Protein 9HH1 (pdb70)

InterPro domains:
  IPR000847 LysR, HTH, N-terminal domain [PF00126] (7-66)
  IPR000847 LysR, HTH, N-terminal domain [PR00039] (22-33)
  IPR000847 LysR, HTH, N-terminal domain [PR00039] (33-43)
  IPR000847 LysR, HTH, N-terminal domain [PR00039] (43-54)
  IPR000847 LysR, HTH, N-terminal domain [PS50931] (5-62)
  IPR005119 LysR, substrate-binding [PF03466] (91-294)
  IPR036388 Winged helix-like DNA-binding domain superfamily [G3DSA:1.10.10.10] (5-90)
  IPR036390 Winged helix DNA-binding domain superfamily [SSF46785] (5-88)
  IPR058163 LysR-type transcriptional regulator, proteobacterial-type [PTHR30537] (6-296)

Secondary structure (DSSP, 8-state):
-EEEEEE-HHHIIIIIHHHHHHHHHH-TT-EEEEEE-SS---TTTTS-SEEEESS----TTEEEEEEEEE-EEEEE-HHHHHHH----STGGGGGS-EEE--SS--TTSTTTTHHHHTTS-TTS----SEEES-HHHHHHHHHTTS-EEEEEHHHH-SS-SSEEE--S-PPPPEEEEEEEEGGGTT-HHHHHHHHHHHHHHHT---/-EEEEEE-HHHIIIIIHHHHHHHHHH-TT-EEEEEE-SS---TTTTS-SEEEESS----TTEEEEEEEEE-EEEEE-HHHHHHH----STGGGGGS-EEE--SS--TTSTTTTHHHHTTS-TTS----SEEES-HHHHHHHHHTTS-EEEEEHHHH-SS-SSEEE--S-PPPPEEEEEEEEGGGTT-HHHHHHHHHHHHHHHT---

Solvent-accessible surface area: 18237 Å² total; per-residue (Å²): 68,77,0,65,0,1,1,8,29,8,0,0,21,31,10,0,0,38,33,0,33,48,0,2,94,110,85,65,166,18,9,1,12,1,17,10,48,34,138,63,38,40,2,40,137,165,90,2,11,0,0,0,23,2,111,92,16,160,77,122,81,17,56,60,104,110,17,14,48,0,85,8,62,7,12,0,2,65,48,0,29,128,128,73,35,79,3,126,32,22,133,48,2,77,133,34,69,2,1,2,5,1,115,114,23,30,147,16,18,89,41,8,14,30,1,20,70,10,77,78,64,110,132,91,50,13,150,13,16,0,10,0,36,5,8,33,2,2,51,102,0,0,64,33,4,8,0,0,0,5,0,1,11,4,6,5,27,168,139,33,48,16,61,94,9,94,7,108,45,145,22,78,58,23,37,0,27,0,0,8,11,68,123,31,83,108,30,80,64,1,80,20,0,33,68,18,0,14,57,63,4,184,114,24,123,96,69,78,0,64,0,1,1,8,27,7,0,0,20,30,9,0,0,38,34,0,32,48,0,3,94,111,85,66,166,19,9,1,13,1,18,10,47,34,139,66,39,43,2,41,139,163,93,2,12,0,0,0,22,2,110,93,16,158,78,122,81,17,57,58,104,110,16,13,48,0,81,8,62,8,13,0,2,66,51,1,29,127,128,71,36,78,3,127,34,22,135,48,1,79,132,33,66,2,1,2,5,1,119,117,23,30,146,15,18,89,44,8,14,31,1,20,71,10,78,77,64,112,133,91,50,12,151,13,15,0,10,0,36,6,7,36,2,2,50,102,0,0,63,33,4,8,0,0,0,4,0,0,11,4,6,4,25,171,136,32,48,17,60,95,9,96,8,109,46,145,22,79,54,22,37,0,28,0,0,8,12,66,128,31,84,108,31,81,65,0,80,21,0,34,67,18,0,14,57,64,3,184,115,25,122,95

Organism: Agrobacterium fabrum (strain C58 / ATCC 33970) (NCBI:txid176299)

B-factor: mean 85.42, std 11.24, range [35.12, 97.68]

Sequence (412 aa):
GKLRVTTTVGLGQGWLTDKVQEFLQLYPEMSIQLILDNEELDVNMRHADCAIRLRQPQQSDLIQRKLFTVHMHVYAAPSYINRHGEPQSVEDLDNHRIISFGEPAPNYLLDVNWLENAGRSSDNTRIPHLQINSQTSIKRACLLGIGIACLPDYIVGRDPGLIQLSLAADIPSFDTYFCYPDEMKNAAKLKAFRDFIVAKARNWNFGKLRVTTTVGLGQGWLTDKVQEFLQLYPEMSIQLILDNEELDVNMRHADCAIRLRQPQQSDLIQRKLFTVHMHVYAAPSYINRHGEPQSVEDLDNHRIISFGEPAPNYLLDVNWLENAGRSSDNTRIPHLQINSQTSIKRACLLGIGIACLPDYIVGRDPGLIQLSLAADIPSFDTYFCYPDEMKNAAKLKAFRDFIVAKARNWNF

Nearest PDB structures (foldseek):
  3hhf-assembly1_A  TM=8.304E-01  e=2.986E-18  Neisseria meningitidis serogroup B
  3hhg-assembly1_D  TM=8.210E-01  e=2.538E-17  Neisseria meningitidis serogroup B
  3szp-assembly1_A-2  TM=7.785E-01  e=3.032E-15  Vibrio cholerae
  9bce-assembly1_A  TM=7.004E-01  e=5.543E-16  Shewanella oneidensis
  3t1b-assembly1_A  TM=7.724E-01  e=1.211E-14  Vibrio cholerae

Foldseek 3Di:
DEFEEEEAQLLVVLAVVVLVVVLCVVVVVYDYHYDHDQPPDDQVVVPGQKYKYQADDPDPQKDKDWQAKKFKFKWAAPVQCVPQNADQALVSLLSWAEEAADPPHRPSPPCSVVSQPPPHDPVRTRDHPYHHNYQLVSLVCRNVNVTMGIHICSNCDDPNSIDTHPRVDGDDMTIMMMIGGPVCVPPPVVVSVVVSSNVVSVVPDD/DEFEEEEAQLLVVLPVVVLVVVLCVVVVVYDYHYDHDQPPDDQVVVPGQKYKYQADDPDPQKDKDWQAKKFKFKWAAPVQCVPQNADQALVSLLSWAEEAADPPHRPSPPCSVVSQPPPHDPVRTRDHPYHHNYQLVSLVCRNVNVTMGIHICSNCDDPNSIDTHPRVDGDDMTIMMMIGGPVCVPPPVVVSVVVSSNVVSVVPDD

Radius of gyration: 21.65 Å; Cα contacts (8 Å, |Δi|>4): 845; chains: 2; bounding box: 51×56×38 Å

Structure (mmCIF, N/CA/C/O backbone):
data_9HH1
#
_entry.id   9HH1
#
loop_
_atom_site.group_PDB
_atom_site.id
_atom_site.type_symbol
_atom_site.label_atom_id
_atom_site.label_alt_id
_atom_site.label_comp_id
_atom_site.label_asym_id
_atom_site.label_entity_id
_atom_site.label_seq_id
_atom_site.pdbx_PDB_ins_code
_atom_site.Cartn_x
_atom_site.Cartn_y
_atom_site.Cartn_z
_atom_site.occupancy
_atom_site.B_iso_or_equiv
_atom_site.auth_seq_id
_atom_site.auth_comp_id
_atom_site.auth_asym_id
_atom_site.auth_atom_id
_atom_site.pdbx_PDB_model_num
ATOM 1 N N . GLY A 1 95 ? 82.977 55.377 85.379 1.00 89.80 95 GLY A N 1
ATOM 2 C CA . GLY A 1 95 ? 82.481 56.158 86.496 1.00 90.34 95 GLY A CA 1
ATOM 3 C C . GLY A 1 95 ? 82.855 57.640 86.433 1.00 92.31 95 GLY A C 1
ATOM 4 O O . GLY A 1 95 ? 83.460 58.130 85.480 1.00 90.71 95 GLY A O 1
ATOM 5 N N . LYS A 1 96 ? 82.469 58.365 87.486 1.00 92.67 96 LYS A N 1
ATOM 6 C CA . LYS A 1 96 ? 82.602 59.826 87.572 1.00 93.65 96 LYS A CA 1
ATOM 7 C C . LYS A 1 96 ? 83.973 60.233 88.116 1.00 93.85 96 LYS A C 1
ATOM 8 O O . LYS A 1 96 ? 84.389 59.748 89.169 1.00 92.12 96 LYS A O 1
ATOM 14 N N . LEU A 1 97 ? 84.613 61.181 87.426 1.00 94.06 97 LEU A N 1
ATOM 15 C CA . LEU A 1 97 ? 85.780 61.902 87.915 1.00 95.18 97 LEU A CA 1
ATOM 16 C C . LEU A 1 97 ? 85.409 63.374 88.114 1.00 95.84 97 LEU A C 1
ATOM 17 O O . LEU A 1 97 ? 84.903 64.017 87.195 1.00 95.33 97 LEU A O 1
ATOM 22 N N . ARG A 1 98 ? 85.666 63.910 89.294 1.00 95.46 98 ARG A N 1
ATOM 23 C CA . ARG A 1 98 ? 85.453 65.327 89.608 1.00 95.16 98 ARG A CA 1
ATOM 24 C C . ARG A 1 98 ? 86.759 66.094 89.413 1.00 95.29 98 ARG A C 1
ATOM 25 O O . ARG A 1 98 ? 87.777 65.744 90.011 1.00 94.36 98 ARG A O 1
ATOM 33 N N . VAL A 1 99 ? 86.727 67.129 88.603 1.00 95.83 99 VAL A N 1
ATOM 34 C CA . VAL A 1 99 ? 87.885 67.966 88.285 1.00 96.36 99 VAL A CA 1
ATOM 35 C C . VAL A 1 99 ? 87.556 69.407 88.642 1.00 96.34 99 VAL A C 1
ATOM 36 O O . VAL A 1 99 ? 86.569 69.947 88.150 1.00 95.66 99 VAL A O 1
ATOM 40 N N . THR A 1 100 ? 88.373 70.049 89.466 1.00 95.65 100 THR A N 1
ATOM 41 C CA . THR A 1 100 ? 88.203 71.468 89.788 1.00 95.41 100 THR A CA 1
ATOM 42 C C . THR A 1 100 ? 89.289 72.321 89.137 1.00 95.56 100 THR A C 1
ATOM 43 O O . THR A 1 100 ? 90.433 71.891 88.978 1.00 95.08 100 THR A O 1
ATOM 47 N N . THR A 1 101 ? 88.933 73.535 88.731 1.00 95.55 101 THR A N 1
ATOM 48 C CA . THR A 1 101 ? 89.879 74.554 88.263 1.00 95.79 101 THR A CA 1
ATOM 49 C C . THR A 1 101 ? 89.229 75.937 88.358 1.00 95.33 101 THR A C 1
ATOM 50 O O . THR A 1 101 ? 88.061 76.054 88.731 1.00 94.08 101 THR A O 1
ATOM 54 N N . THR A 1 102 ? 89.969 76.975 88.000 1.00 94.83 102 THR A N 1
ATOM 55 C CA . THR A 1 102 ? 89.417 78.328 87.905 1.00 94.68 102 THR A CA 1
ATOM 56 C C . THR A 1 102 ? 88.351 78.423 86.814 1.00 94.94 102 THR A C 1
ATOM 57 O O . THR A 1 102 ? 88.373 77.682 85.829 1.00 94.22 102 THR A O 1
ATOM 61 N N . VAL A 1 103 ? 87.446 79.387 86.945 1.00 94.51 103 VAL A N 1
ATOM 62 C CA . VAL A 1 103 ? 86.387 79.645 85.954 1.00 94.79 103 VAL A CA 1
ATOM 63 C C . VAL A 1 103 ? 86.981 79.948 84.570 1.00 94.99 103 VAL A C 1
ATOM 64 O O . VAL A 1 103 ? 86.554 79.368 83.582 1.00 93.81 103 VAL A O 1
ATOM 68 N N . GLY A 1 104 ? 88.012 80.783 84.500 1.00 93.94 104 GLY A N 1
ATOM 69 C CA . GLY A 1 104 ? 88.656 81.160 83.243 1.00 93.77 104 GLY A CA 1
ATOM 70 C C . GLY A 1 104 ? 89.276 79.981 82.499 1.00 94.49 104 GLY A C 1
ATOM 71 O O . GLY A 1 104 ? 88.988 79.764 81.319 1.00 93.57 104 GLY A O 1
ATOM 72 N N . LEU A 1 105 ? 90.086 79.167 83.190 1.00 94.76 105 LEU A N 1
ATOM 73 C CA . LEU A 1 105 ? 90.717 77.992 82.580 1.00 94.97 105 LEU A CA 1
ATOM 74 C C . LEU A 1 105 ? 89.676 76.930 82.200 1.00 94.97 105 LEU A C 1
ATOM 75 O O . LEU A 1 105 ? 89.787 76.302 81.146 1.00 93.78 105 LEU A O 1
ATOM 80 N N . GLY A 1 106 ? 88.655 76.751 83.030 1.00 95.61 106 GLY A N 1
ATOM 81 C CA . GLY A 1 106 ? 87.578 75.816 82.769 1.00 95.82 106 GLY A CA 1
ATOM 82 C C . GLY A 1 106 ? 86.775 76.167 81.520 1.00 96.29 106 GLY A C 1
ATOM 83 O O . GLY A 1 106 ? 86.557 75.316 80.656 1.00 95.43 106 GLY A O 1
ATOM 84 N N . GLN A 1 107 ? 86.391 77.424 81.395 1.00 95.20 107 GLN A N 1
ATOM 85 C CA . GLN A 1 107 ? 85.622 77.923 80.255 1.00 94.82 107 GLN A CA 1
ATOM 86 C C . GLN A 1 107 ? 86.468 78.074 78.980 1.00 94.35 107 GLN A C 1
ATOM 87 O O . GLN A 1 107 ? 85.990 77.752 77.894 1.00 92.77 107 GLN A O 1
ATOM 93 N N . GLY A 1 108 ? 87.699 78.553 79.108 1.00 93.76 108 GLY A N 1
ATOM 94 C CA . GLY A 1 108 ? 88.551 78.890 77.967 1.00 92.83 108 GLY A CA 1
ATOM 95 C C . GLY A 1 108 ? 89.284 77.712 77.332 1.00 93.07 108 GLY A C 1
ATOM 96 O O . GLY A 1 108 ? 89.532 77.728 76.126 1.00 90.42 108 GLY A O 1
ATOM 97 N N . TRP A 1 109 ? 89.630 76.702 78.119 1.00 94.73 109 TRP A N 1
ATOM 98 C CA . TRP A 1 109 ? 90.477 75.595 77.661 1.00 94.58 109 TRP A CA 1
ATOM 99 C C . TRP A 1 109 ? 89.948 74.205 78.013 1.00 94.70 109 TRP A C 1
ATOM 100 O O . TRP A 1 109 ? 89.866 73.333 77.143 1.00 93.47 109 TRP A O 1
ATOM 111 N N . LEU A 1 110 ? 89.587 73.972 79.273 1.00 95.56 110 LEU A N 1
ATOM 112 C CA . LEU A 1 110 ? 89.331 72.634 79.781 1.00 96.23 110 LEU A CA 1
ATOM 113 C C . LEU A 1 110 ? 88.062 71.999 79.208 1.00 96.46 110 LEU A C 1
ATOM 114 O O . LEU A 1 110 ? 88.066 70.798 78.956 1.00 95.79 110 LEU A O 1
ATOM 119 N N . THR A 1 111 ? 87.008 72.763 78.945 1.00 95.61 111 THR A N 1
ATOM 120 C CA . THR A 1 111 ? 85.761 72.247 78.358 1.00 95.52 111 THR A CA 1
ATOM 121 C C . THR A 1 111 ? 86.022 71.551 77.019 1.00 95.24 111 THR A C 1
ATOM 122 O O . THR A 1 111 ? 85.612 70.406 76.835 1.00 94.44 111 THR A O 1
ATOM 126 N N . ASP A 1 112 ? 86.781 72.178 76.127 1.00 94.44 112 ASP A N 1
ATOM 127 C CA . ASP A 1 112 ? 87.148 71.602 74.829 1.00 93.03 112 ASP A CA 1
ATOM 128 C C . ASP A 1 112 ? 88.040 70.359 74.995 1.00 92.92 112 ASP A C 1
ATOM 129 O O . ASP A 1 112 ? 87.891 69.371 74.279 1.00 91.01 112 ASP A O 1
ATOM 134 N N . LYS A 1 113 ? 88.939 70.352 75.982 1.00 93.76 113 LYS A N 1
ATOM 135 C CA . LYS A 1 113 ? 89.758 69.173 76.282 1.00 92.98 113 LYS A CA 1
ATOM 136 C C . LYS A 1 113 ? 88.944 68.017 76.842 1.00 93.38 113 LYS A C 1
ATOM 137 O O . LYS A 1 113 ? 89.229 66.865 76.522 1.00 92.35 113 LYS A O 1
ATOM 143 N N . VAL A 1 114 ? 87.920 68.303 77.639 1.00 95.01 114 VAL A N 1
ATOM 144 C CA . VAL A 1 114 ? 87.012 67.283 78.173 1.00 95.73 114 VAL A CA 1
ATOM 145 C C . VAL A 1 114 ? 86.184 66.638 77.062 1.00 95.31 114 VAL A C 1
ATOM 146 O O . VAL A 1 114 ? 85.947 65.439 77.121 1.00 94.41 114 VAL A O 1
ATOM 150 N N . GLN A 1 115 ? 85.797 67.377 76.014 1.00 94.36 115 GLN A N 1
ATOM 151 C CA . GLN A 1 115 ? 85.166 66.789 74.829 1.00 92.70 115 GLN A CA 1
ATOM 152 C C . GLN A 1 115 ? 86.072 65.736 74.192 1.00 91.87 115 GLN A C 1
ATOM 153 O O . GLN A 1 115 ? 85.648 64.600 73.978 1.00 90.59 115 GLN A O 1
ATOM 159 N N . GLU A 1 116 ? 87.328 66.086 73.926 1.00 89.69 116 GLU A N 1
ATOM 160 C CA . GLU A 1 116 ? 88.313 65.154 73.387 1.00 86.55 116 GLU A CA 1
ATOM 161 C C . GLU A 1 116 ? 88.506 63.939 74.310 1.00 86.07 116 GLU A C 1
ATOM 162 O O . GLU A 1 116 ? 88.557 62.810 73.835 1.00 84.36 116 GLU A O 1
ATOM 168 N N . PHE A 1 117 ? 88.551 64.153 75.632 1.00 89.58 117 PHE A N 1
ATOM 169 C CA . PHE A 1 117 ? 88.705 63.084 76.613 1.00 89.98 117 PHE A CA 1
ATOM 170 C C . PHE A 1 117 ? 87.524 62.105 76.621 1.00 88.93 117 PHE A C 1
ATOM 171 O O . PHE A 1 117 ? 87.724 60.893 76.567 1.00 88.12 117 PHE A O 1
ATOM 179 N N . LEU A 1 118 ? 86.292 62.614 76.659 1.00 90.99 118 LEU A N 1
ATOM 180 C CA . LEU A 1 118 ? 85.081 61.798 76.705 1.00 91.12 118 LEU A CA 1
ATOM 181 C C . LEU A 1 118 ? 84.824 61.022 75.402 1.00 89.82 118 LEU A C 1
ATOM 182 O O . LEU A 1 118 ? 84.143 60.000 75.427 1.00 88.30 118 LEU A O 1
ATOM 187 N N . GLN A 1 119 ? 85.389 61.466 74.261 1.00 86.55 119 GLN A N 1
ATOM 188 C CA . GLN A 1 119 ? 85.387 60.665 73.035 1.00 83.33 119 GLN A CA 1
ATOM 189 C C . GLN A 1 119 ? 86.279 59.426 73.159 1.00 82.26 119 GLN A C 1
ATOM 190 O O . GLN A 1 119 ? 85.984 58.402 72.555 1.00 79.52 119 GLN A O 1
ATOM 196 N N . LEU A 1 120 ? 87.355 59.513 73.954 1.00 83.18 120 LEU A N 1
ATOM 197 C CA . LEU A 1 120 ? 88.302 58.418 74.163 1.00 80.75 120 LEU A CA 1
ATOM 198 C C . LEU A 1 120 ? 87.841 57.449 75.254 1.00 80.54 120 LEU A C 1
ATOM 199 O O . LEU A 1 120 ? 88.050 56.244 75.125 1.00 78.94 120 LEU A O 1
ATOM 204 N N . TYR A 1 121 ? 87.183 57.971 76.286 1.00 84.78 121 TYR A N 1
ATOM 205 C CA . TYR A 1 121 ? 86.719 57.217 77.448 1.00 86.10 121 TYR A CA 1
ATOM 206 C C . TYR A 1 121 ? 85.201 57.384 77.641 1.00 87.63 121 TYR A C 1
ATOM 207 O O . TYR A 1 121 ? 84.754 57.998 78.607 1.00 87.13 121 TYR A O 1
ATOM 216 N N . PRO A 1 122 ? 84.380 56.842 76.723 1.00 86.79 122 PRO A N 1
ATOM 217 C CA . PRO A 1 122 ? 82.936 57.079 76.722 1.00 86.69 122 PRO A CA 1
ATOM 218 C C . PRO A 1 122 ? 82.195 56.475 77.919 1.00 88.44 122 PRO A C 1
ATOM 219 O O . PRO A 1 122 ? 81.083 56.887 78.207 1.00 86.97 122 PRO A O 1
ATOM 223 N N . GLU A 1 123 ? 82.804 55.520 78.631 1.00 88.57 123 GLU A N 1
ATOM 224 C CA . GLU A 1 123 ? 82.233 54.931 79.851 1.00 88.90 123 GLU A CA 1
ATOM 225 C C . GLU A 1 123 ? 82.562 55.749 81.113 1.00 90.56 123 GLU A C 1
ATOM 226 O O . GLU A 1 123 ? 82.074 55.436 82.210 1.00 88.66 123 GLU A O 1
ATOM 232 N N . MET A 1 124 ? 83.353 56.800 80.985 1.00 91.60 124 MET A N 1
ATOM 233 C CA . MET A 1 124 ? 83.557 57.782 82.052 1.00 93.38 124 MET A CA 1
ATOM 234 C C . MET A 1 124 ? 82.533 58.908 81.960 1.00 94.24 124 MET A C 1
ATOM 235 O O . MET A 1 124 ? 82.005 59.236 80.906 1.00 93.30 124 MET A O 1
ATOM 240 N N . SER A 1 125 ? 82.312 59.545 83.102 1.00 94.47 125 SER A N 1
ATOM 241 C CA . SER A 1 125 ? 81.683 60.850 83.182 1.00 95.23 125 SER A CA 1
ATOM 242 C C . SER A 1 125 ? 82.592 61.826 83.927 1.00 96.05 125 SER A C 1
ATOM 243 O O . SER A 1 125 ? 83.397 61.431 84.775 1.00 94.70 125 SER A O 1
ATOM 246 N N . ILE A 1 126 ? 82.482 63.101 83.595 1.00 95.69 126 ILE A N 1
ATOM 247 C CA . ILE A 1 126 ? 83.259 64.171 84.224 1.00 96.56 126 ILE A CA 1
ATOM 248 C C . ILE A 1 126 ? 82.307 65.165 84.894 1.00 96.58 126 ILE A C 1
ATOM 249 O O . ILE A 1 126 ? 81.302 65.560 84.323 1.00 96.03 126 ILE A O 1
ATOM 254 N N . GLN A 1 127 ? 82.677 65.597 86.089 1.00 95.59 127 GLN A N 1
ATOM 255 C CA . GLN A 1 127 ? 82.136 66.817 86.684 1.00 95.32 127 GLN A CA 1
ATOM 256 C C . GLN A 1 127 ? 83.251 67.860 86.749 1.00 95.30 127 GLN A C 1
ATOM 257 O O . GLN A 1 127 ? 84.211 67.679 87.494 1.00 94.35 127 GLN A O 1
ATOM 263 N N . LEU A 1 128 ? 83.099 68.940 85.995 1.00 96.04 128 LEU A N 1
ATOM 264 C CA . LEU A 1 128 ? 83.917 70.133 86.161 1.00 96.22 128 LEU A CA 1
ATOM 265 C C . LEU A 1 128 ? 83.285 71.026 87.223 1.00 95.91 128 LEU A C 1
ATOM 266 O O . LEU A 1 128 ? 82.113 71.403 87.119 1.00 95.21 128 LEU A O 1
ATOM 271 N N . ILE A 1 129 ? 84.069 71.360 88.240 1.00 95.79 129 ILE A N 1
ATOM 272 C CA . ILE A 1 129 ? 83.700 72.284 89.309 1.00 94.88 129 ILE A CA 1
ATOM 273 C C . ILE A 1 129 ? 84.577 73.515 89.140 1.00 94.48 129 ILE A C 1
ATOM 274 O O . ILE A 1 129 ? 85.768 73.498 89.478 1.00 93.26 129 ILE A O 1
ATOM 279 N N . LEU A 1 130 ? 84.006 74.558 88.527 1.00 95.02 130 LEU A N 1
ATOM 280 C CA . LEU A 1 130 ? 84.715 75.795 88.234 1.00 94.83 130 LEU A CA 1
ATOM 281 C C . LEU A 1 130 ? 84.507 76.768 89.389 1.00 93.73 130 LEU A C 1
ATOM 282 O O . LEU A 1 130 ? 83.374 77.151 89.680 1.00 91.67 130 LEU A O 1
ATOM 287 N N . ASP A 1 131 ? 85.605 77.151 90.020 1.00 92.85 131 ASP A N 1
ATOM 288 C CA . ASP A 1 131 ? 85.591 78.093 91.136 1.00 91.78 131 ASP A CA 1
ATOM 289 C C . ASP A 1 131 ? 86.884 78.910 91.134 1.00 91.78 131 ASP A C 1
ATOM 290 O O . ASP A 1 131 ? 87.969 78.392 90.843 1.00 89.82 131 ASP A O 1
ATOM 295 N N . ASN A 1 132 ? 86.768 80.208 91.402 1.00 89.83 132 ASN A N 1
ATOM 296 C CA . ASN A 1 132 ? 87.933 81.062 91.569 1.00 88.91 132 ASN A CA 1
ATOM 297 C C . ASN A 1 132 ? 88.483 80.997 92.993 1.00 87.77 132 ASN A C 1
ATOM 298 O O . ASN A 1 132 ? 89.647 81.323 93.206 1.00 83.65 132 ASN A O 1
ATOM 303 N N . GLU A 1 133 ? 87.690 80.523 93.960 1.00 86.31 133 GLU A N 1
ATOM 304 C CA . GLU A 1 133 ? 88.239 80.072 95.227 1.00 84.35 133 GLU A CA 1
ATOM 305 C C . GLU A 1 133 ? 88.858 78.677 95.042 1.00 84.05 133 GLU A C 1
ATOM 306 O O . GLU A 1 133 ? 88.339 77.812 94.333 1.00 78.60 133 GLU A O 1
ATOM 312 N N . GLU A 1 134 ? 90.028 78.456 95.620 1.00 82.61 134 GLU A N 1
ATOM 313 C CA . GLU A 1 134 ? 90.694 77.163 95.503 1.00 82.97 134 GLU A CA 1
ATOM 314 C C . GLU A 1 134 ? 89.999 76.119 96.380 1.00 82.82 134 GLU A C 1
ATOM 315 O O . GLU A 1 134 ? 90.332 75.954 97.548 1.00 77.92 134 GLU A O 1
ATOM 321 N N . LEU A 1 135 ? 89.065 75.367 95.784 1.00 78.92 135 LEU A N 1
ATOM 322 C CA . LEU A 1 135 ? 88.415 74.244 96.450 1.00 78.04 135 LEU A CA 1
ATOM 323 C C . LEU A 1 135 ? 89.445 73.235 96.962 1.00 79.33 135 LEU A C 1
ATOM 324 O O . LEU A 1 135 ? 90.322 72.783 96.217 1.00 74.69 135 LEU A O 1
ATOM 329 N N . ASP A 1 136 ? 89.310 72.835 98.221 1.00 78.67 136 ASP A N 1
ATOM 330 C CA . ASP A 1 136 ? 90.213 71.876 98.840 1.00 77.03 136 ASP A CA 1
ATOM 331 C C . ASP A 1 136 ? 89.977 70.459 98.279 1.00 78.16 136 ASP A C 1
ATOM 332 O O . ASP A 1 136 ? 88.954 69.821 98.499 1.00 72.73 136 ASP A O 1
ATOM 337 N N . VAL A 1 137 ? 90.965 69.977 97.530 1.00 76.72 137 VAL A N 1
ATOM 338 C CA . VAL A 1 137 ? 90.922 68.642 96.915 1.00 75.14 137 VAL A CA 1
ATOM 339 C C . VAL A 1 137 ? 91.030 67.545 97.971 1.00 75.43 137 VAL A C 1
ATOM 340 O O . VAL A 1 137 ? 90.408 66.497 97.835 1.00 70.10 137 VAL A O 1
ATOM 344 N N . ASN A 1 138 ? 91.775 67.791 99.043 1.00 73.98 138 ASN A N 1
ATOM 345 C CA . ASN A 1 138 ? 91.924 66.816 100.118 1.00 71.28 138 ASN A CA 1
ATOM 346 C C . ASN A 1 138 ? 90.639 66.641 100.940 1.00 72.27 138 ASN A C 1
ATOM 347 O O . ASN A 1 138 ? 90.363 65.542 101.411 1.00 65.65 138 ASN A O 1
ATOM 352 N N . MET A 1 139 ? 89.809 67.671 101.020 1.00 69.23 139 MET A N 1
ATOM 353 C CA . MET A 1 139 ? 88.464 67.564 101.606 1.00 66.51 139 MET A CA 1
ATOM 354 C C . MET A 1 139 ? 87.456 66.847 100.685 1.00 70.03 139 MET A C 1
ATOM 355 O O . MET A 1 139 ? 86.259 66.859 100.969 1.00 62.92 139 MET A O 1
ATOM 360 N N . ARG A 1 140 ? 87.920 66.206 99.616 1.00 75.81 140 ARG A N 1
ATOM 361 C CA . ARG A 1 140 ? 87.097 65.433 98.671 1.00 76.29 140 ARG A CA 1
ATOM 362 C C . ARG A 1 140 ? 85.994 66.246 97.978 1.00 80.17 140 ARG A C 1
ATOM 363 O O . ARG A 1 140 ? 84.998 65.664 97.535 1.00 74.78 140 ARG A O 1
ATOM 371 N N . HIS A 1 141 ? 86.166 67.554 97.857 1.00 82.99 141 HIS A N 1
ATOM 372 C CA . HIS A 1 141 ? 85.305 68.385 97.011 1.00 82.98 141 HIS A CA 1
ATOM 373 C C . HIS A 1 141 ? 85.500 68.055 95.527 1.00 85.61 141 HIS A C 1
ATOM 374 O O . HIS A 1 141 ? 84.549 68.079 94.756 1.00 82.38 141 HIS A O 1
ATOM 381 N N . ALA A 1 142 ? 86.723 67.669 95.138 1.00 89.21 142 ALA A N 1
ATOM 382 C CA . ALA A 1 142 ? 87.071 67.138 93.827 1.00 90.78 142 ALA A CA 1
ATOM 383 C C . ALA A 1 142 ? 88.065 65.967 93.954 1.00 91.44 142 ALA A C 1
ATOM 384 O O . ALA A 1 142 ? 88.639 65.743 95.012 1.00 89.40 142 ALA A O 1
ATOM 386 N N . ASP A 1 143 ? 88.262 65.229 92.855 1.00 93.36 143 ASP A N 1
ATOM 387 C CA . ASP A 1 143 ? 89.232 64.133 92.790 1.00 93.32 143 ASP A CA 1
ATOM 388 C C . ASP A 1 143 ? 90.622 64.612 92.325 1.00 93.74 143 ASP A C 1
ATOM 389 O O . ASP A 1 143 ? 91.637 63.976 92.613 1.00 92.58 143 ASP A O 1
ATOM 394 N N . CYS A 1 144 ? 90.662 65.713 91.578 1.00 94.76 144 CYS A N 1
ATOM 395 C CA . CYS A 1 144 ? 91.873 66.355 91.085 1.00 95.21 144 CYS A CA 1
ATOM 396 C C . CYS A 1 144 ? 91.608 67.834 90.758 1.00 95.44 144 CYS A C 1
ATOM 397 O O . CYS A 1 144 ? 90.460 68.268 90.673 1.00 94.94 144 CYS A O 1
ATOM 400 N N . ALA A 1 145 ? 92.682 68.595 90.543 1.00 95.69 145 ALA A N 1
ATOM 401 C CA . ALA A 1 145 ? 92.595 70.009 90.213 1.00 95.60 145 ALA A CA 1
ATOM 402 C C . ALA A 1 145 ? 93.630 70.438 89.172 1.00 95.85 145 ALA A C 1
ATOM 403 O O . ALA A 1 145 ? 94.729 69.881 89.109 1.00 95.40 145 ALA A O 1
ATOM 405 N N . ILE A 1 146 ? 93.312 71.474 88.413 1.00 96.07 146 ILE A N 1
ATOM 406 C CA . ILE A 1 146 ? 94.290 72.282 87.684 1.00 96.18 146 ILE A CA 1
ATOM 407 C C . ILE A 1 146 ? 94.383 73.638 88.392 1.00 95.56 146 ILE A C 1
ATOM 408 O O . ILE A 1 146 ? 93.383 74.343 88.531 1.00 94.60 146 ILE A O 1
ATOM 413 N N . ARG A 1 147 ? 95.587 73.990 88.848 1.00 95.22 147 ARG A N 1
ATOM 414 C CA . ARG A 1 147 ? 95.872 75.227 89.589 1.00 94.80 147 ARG A CA 1
ATOM 415 C C . ARG A 1 147 ? 96.714 76.181 88.740 1.00 94.72 147 ARG A C 1
ATOM 416 O O . ARG A 1 147 ? 97.566 75.736 87.979 1.00 93.70 147 ARG A O 1
ATOM 424 N N . LEU A 1 148 ? 96.503 77.484 88.911 1.00 93.97 148 LEU A N 1
ATOM 425 C CA . LEU A 1 148 ? 97.292 78.539 88.261 1.00 93.29 148 LEU A CA 1
ATOM 426 C C . LEU A 1 148 ? 98.552 78.935 89.047 1.00 92.49 148 LEU A C 1
ATOM 427 O O . LEU A 1 148 ? 99.277 79.847 88.653 1.00 88.87 148 LEU A O 1
ATOM 432 N N . ARG A 1 149 ? 98.818 78.280 90.172 1.00 92.36 149 ARG A N 1
ATOM 433 C CA . ARG A 1 149 ? 100.032 78.407 90.977 1.00 91.88 149 ARG A CA 1
ATOM 434 C C . ARG A 1 149 ? 100.453 77.036 91.488 1.00 92.65 149 ARG A C 1
ATOM 435 O O . ARG A 1 149 ? 99.645 76.107 91.524 1.00 91.17 149 ARG A O 1
ATOM 443 N N . GLN A 1 150 ? 101.704 76.917 91.910 1.00 91.33 150 GLN A N 1
ATOM 444 C CA . GLN A 1 150 ? 102.193 75.661 92.466 1.00 91.68 150 GLN A CA 1
ATOM 445 C C . GLN A 1 150 ? 101.460 75.341 93.780 1.00 91.19 150 GLN A C 1
ATOM 446 O O . GLN A 1 150 ? 101.513 76.139 94.710 1.00 88.73 150 GLN A O 1
ATOM 452 N N . PRO A 1 151 ? 100.812 74.163 93.888 1.00 90.71 151 PRO A N 1
ATOM 453 C CA . PRO A 1 151 ? 100.194 73.732 95.133 1.00 90.03 151 PRO A CA 1
ATOM 454 C C . PRO A 1 151 ? 101.232 73.640 96.260 1.00 89.50 151 PRO A C 1
ATOM 455 O O . PRO A 1 151 ? 102.312 73.083 96.072 1.00 86.89 151 PRO A O 1
ATOM 459 N N . GLN A 1 152 ? 100.881 74.175 97.416 1.00 88.07 152 GLN A N 1
ATOM 460 C CA . GLN A 1 152 ? 101.755 74.196 98.595 1.00 86.25 152 GLN A CA 1
ATOM 461 C C . GLN A 1 152 ? 101.494 73.032 99.559 1.00 85.45 152 GLN A C 1
ATOM 462 O O . GLN A 1 152 ? 102.300 72.784 100.452 1.00 80.50 152 GLN A O 1
ATOM 468 N N . GLN A 1 153 ? 100.386 72.310 99.390 1.00 84.66 153 GLN A N 1
ATOM 469 C CA . GLN A 1 153 ? 100.073 71.138 100.203 1.00 83.05 153 GLN A CA 1
ATOM 470 C C . GLN A 1 153 ? 101.029 69.992 99.883 1.00 83.74 153 GLN A C 1
ATOM 471 O O . GLN A 1 153 ? 101.159 69.560 98.732 1.00 80.06 153 GLN A O 1
ATOM 477 N N . SER A 1 154 ? 101.718 69.479 100.919 1.00 82.31 154 SER A N 1
ATOM 478 C CA . SER A 1 154 ? 102.736 68.434 100.784 1.00 81.70 154 SER A CA 1
ATOM 479 C C . SER A 1 154 ? 102.175 67.037 100.480 1.00 81.92 154 SER A C 1
ATOM 480 O O . SER A 1 154 ? 102.913 66.159 100.058 1.00 75.37 154 SER A O 1
ATOM 483 N N . ASP A 1 155 ? 100.895 66.840 100.698 1.00 85.00 155 ASP A N 1
ATOM 484 C CA . ASP A 1 155 ? 100.139 65.601 100.500 1.00 85.04 155 ASP A CA 1
ATOM 485 C C . ASP A 1 155 ? 99.464 65.511 99.120 1.00 86.91 155 ASP A C 1
ATOM 486 O O . ASP A 1 155 ? 98.813 64.513 98.809 1.00 83.78 155 ASP A O 1
ATOM 491 N N . LEU A 1 156 ? 99.665 66.515 98.265 1.00 88.65 156 LEU A N 1
ATOM 492 C CA . LEU A 1 156 ? 99.236 66.506 96.878 1.00 90.06 156 LEU A CA 1
ATOM 493 C C . LEU A 1 156 ? 100.381 66.085 95.950 1.00 91.00 156 LEU A C 1
ATOM 494 O O . LEU A 1 156 ? 101.442 66.707 95.901 1.00 89.35 156 LEU A O 1
ATOM 499 N N . ILE A 1 157 ? 100.115 65.066 95.136 1.00 92.54 157 ILE A N 1
ATOM 500 C CA . ILE A 1 157 ? 100.935 64.764 93.965 1.00 92.94 157 ILE A CA 1
ATOM 501 C C . ILE A 1 157 ? 100.664 65.853 92.922 1.00 93.25 157 ILE A C 1
ATOM 502 O O . ILE A 1 157 ? 99.507 66.127 92.606 1.00 92.34 157 ILE A O 1
ATOM 507 N N . GLN A 1 158 ? 101.720 66.436 92.368 1.00 93.61 158 GLN A N 1
ATOM 508 C CA . GLN A 1 158 ? 101.609 67.516 91.394 1.00 93.14 158 GLN A CA 1
ATOM 509 C C . GLN A 1 158 ? 102.517 67.304 90.180 1.00 93.13 158 GLN A C 1
ATOM 510 O O . GLN A 1 158 ? 103.607 66.752 90.269 1.00 91.22 158 GLN A O 1
ATOM 516 N N . ARG A 1 159 ? 102.053 67.778 89.008 1.00 92.48 159 ARG A N 1
ATOM 517 C CA . ARG A 1 159 ? 102.838 67.885 87.778 1.00 91.95 159 ARG A CA 1
ATOM 518 C C . ARG A 1 159 ? 102.641 69.271 87.180 1.00 93.03 159 ARG A C 1
ATOM 519 O O . ARG A 1 159 ? 101.501 69.683 86.983 1.00 91.44 159 ARG A O 1
ATOM 527 N N . LYS A 1 160 ? 103.740 69.934 86.825 1.00 90.60 160 LYS A N 1
ATOM 528 C CA . LYS A 1 160 ? 103.687 71.129 85.982 1.00 90.38 160 LYS A CA 1
ATOM 529 C C . LYS A 1 160 ? 103.072 70.762 84.632 1.00 90.16 160 LYS A C 1
ATOM 530 O O . LYS A 1 160 ? 103.447 69.743 84.048 1.00 88.40 160 LYS A O 1
ATOM 536 N N . LEU A 1 161 ? 102.146 71.578 84.148 1.00 92.17 161 LEU A N 1
ATOM 537 C CA . LEU A 1 161 ? 101.506 71.420 82.844 1.00 92.25 161 LEU A CA 1
ATOM 538 C C . LEU A 1 161 ? 102.183 72.311 81.803 1.00 90.85 161 LEU A C 1
ATOM 539 O O . LEU A 1 161 ? 103.098 71.858 81.115 1.00 88.08 161 LEU A O 1
ATOM 544 N N . PHE A 1 162 ? 101.775 73.568 81.707 1.00 91.07 162 PHE A N 1
ATOM 545 C CA . PHE A 1 162 ? 102.291 74.554 80.761 1.00 90.88 162 PHE A CA 1
ATOM 546 C C . PHE A 1 162 ? 102.507 75.904 81.457 1.00 91.46 162 PHE A C 1
ATOM 547 O O . PHE A 1 162 ? 101.953 76.163 82.527 1.00 90.78 162 PHE A O 1
ATOM 555 N N . THR A 1 163 ? 103.331 76.739 80.832 1.00 90.33 163 THR A N 1
ATOM 556 C CA . THR A 1 163 ? 103.496 78.137 81.227 1.00 90.15 163 THR A CA 1
ATOM 557 C C . THR A 1 163 ? 102.451 78.981 80.513 1.00 89.94 163 THR A C 1
ATOM 558 O O . THR A 1 163 ? 102.238 78.806 79.312 1.00 89.02 163 THR A O 1
ATOM 562 N N . VAL A 1 164 ? 101.804 79.872 81.242 1.00 92.33 164 VAL A N 1
ATOM 563 C CA . VAL A 1 164 ? 100.820 80.822 80.721 1.00 92.49 164 VAL A CA 1
ATOM 564 C C . VAL A 1 164 ? 101.486 82.173 80.539 1.00 92.38 164 VAL A C 1
ATOM 565 O O . VAL A 1 164 ? 102.142 82.676 81.454 1.00 91.55 164 VAL A O 1
ATOM 569 N N . HIS A 1 165 ? 101.282 82.762 79.371 1.00 91.48 165 HIS A N 1
ATOM 570 C CA . HIS A 1 165 ? 101.687 84.124 79.072 1.00 90.86 165 HIS A CA 1
ATOM 571 C C . HIS A 1 165 ? 100.466 85.044 79.033 1.00 91.64 165 HIS A C 1
ATOM 572 O O . HIS A 1 165 ? 99.408 84.682 78.509 1.00 90.99 165 HIS A O 1
ATOM 579 N N . MET A 1 166 ? 100.615 86.234 79.594 1.00 92.52 166 MET A N 1
ATOM 580 C CA . MET A 1 166 ? 99.638 87.310 79.502 1.00 92.99 166 MET A CA 1
ATOM 581 C C . MET A 1 166 ? 100.078 88.273 78.403 1.00 92.97 166 MET A C 1
ATOM 582 O O . MET A 1 166 ? 101.231 88.684 78.356 1.00 91.39 166 MET A O 1
ATOM 587 N N . HIS A 1 167 ? 99.148 88.660 77.533 1.00 93.52 167 HIS A N 1
ATOM 588 C CA . HIS A 1 167 ? 99.377 89.670 76.505 1.00 93.40 167 HIS A CA 1
ATOM 589 C C . HIS A 1 167 ? 98.237 90.678 76.468 1.00 94.40 167 HIS A C 1
ATOM 590 O O . HIS A 1 167 ? 97.144 90.434 76.974 1.00 94.07 167 HIS A O 1
ATOM 597 N N . VAL A 1 168 ? 98.518 91.825 75.861 1.00 94.57 168 VAL A N 1
ATOM 598 C CA . VAL A 1 168 ? 97.539 92.890 75.666 1.00 95.27 168 VAL A CA 1
ATOM 599 C C . VAL A 1 168 ? 96.935 92.761 74.273 1.00 95.14 168 VAL A C 1
ATOM 600 O O . VAL A 1 168 ? 97.657 92.574 73.298 1.00 94.24 168 VAL A O 1
ATOM 604 N N . TYR A 1 169 ? 95.606 92.877 74.184 1.00 95.22 169 TYR A N 1
ATOM 605 C CA . TYR A 1 169 ? 94.860 92.673 72.945 1.00 95.31 169 TYR A CA 1
ATOM 606 C C . TYR A 1 169 ? 93.832 93.782 72.708 1.00 95.96 169 TYR A C 1
ATOM 607 O O . TYR A 1 169 ? 93.267 94.342 73.644 1.00 95.64 169 TYR A O 1
ATOM 616 N N . ALA A 1 170 ? 93.542 94.023 71.438 1.00 94.45 170 ALA A N 1
ATOM 617 C CA . ALA A 1 170 ? 92.397 94.807 71.001 1.00 94.57 170 ALA A CA 1
ATOM 618 C C . ALA A 1 170 ? 91.749 94.174 69.754 1.00 94.12 170 ALA A C 1
ATOM 619 O O . ALA A 1 170 ? 92.413 93.486 68.968 1.00 93.03 170 ALA A O 1
ATOM 621 N N . ALA A 1 171 ? 90.463 94.416 69.560 1.00 93.08 171 ALA A N 1
ATOM 622 C CA . ALA A 1 171 ? 89.765 94.004 68.344 1.00 92.48 171 ALA A CA 1
ATOM 623 C C . ALA A 1 171 ? 90.109 94.938 67.173 1.00 92.02 171 ALA A C 1
ATOM 624 O O . ALA A 1 171 ? 90.276 96.143 67.381 1.00 90.97 171 ALA A O 1
ATOM 626 N N . PRO A 1 172 ? 90.082 94.442 65.932 1.00 88.95 172 PRO A N 1
ATOM 627 C CA . PRO A 1 172 ? 90.138 95.286 64.735 1.00 87.04 172 PRO A CA 1
ATOM 628 C C . PRO A 1 172 ? 89.144 96.452 64.773 1.00 86.92 172 PRO A C 1
ATOM 629 O O . PRO A 1 172 ? 89.499 97.589 64.509 1.00 85.89 172 PRO A O 1
ATOM 633 N N . SER A 1 173 ? 87.912 96.194 65.210 1.00 86.61 173 SER A N 1
ATOM 634 C CA . SER A 1 173 ? 86.859 97.219 65.313 1.00 85.77 173 SER A CA 1
ATOM 635 C C . SER A 1 173 ? 87.157 98.324 66.338 1.00 86.39 173 SER A C 1
ATOM 636 O O . SER A 1 173 ? 86.623 99.429 66.215 1.00 85.25 173 SER A O 1
ATOM 639 N N . TYR A 1 174 ? 87.979 98.052 67.345 1.00 90.75 174 TYR A N 1
ATOM 640 C CA . TYR A 1 174 ? 88.468 99.058 68.290 1.00 91.91 174 TYR A CA 1
ATOM 641 C C . TYR A 1 174 ? 89.596 99.887 67.662 1.00 91.09 174 TYR A C 1
ATOM 642 O O . TYR A 1 174 ? 89.491 101.113 67.620 1.00 89.34 174 TYR A O 1
ATOM 651 N N . ILE A 1 175 ? 90.614 99.221 67.124 1.00 90.59 175 ILE A N 1
ATOM 652 C CA . ILE A 1 175 ? 91.772 99.861 66.479 1.00 89.58 175 ILE A CA 1
ATOM 653 C C . ILE A 1 175 ? 91.341 100.765 65.318 1.00 88.19 175 ILE A C 1
ATOM 654 O O . ILE A 1 175 ? 91.744 101.925 65.264 1.00 86.38 175 ILE A O 1
ATOM 659 N N . ASN A 1 176 ? 90.429 100.287 64.480 1.00 85.71 176 ASN A N 1
ATOM 660 C CA . ASN A 1 176 ? 89.879 101.055 63.360 1.00 82.94 176 ASN A CA 1
ATOM 661 C C . ASN A 1 176 ? 89.215 102.379 63.801 1.00 82.86 176 ASN A C 1
ATOM 662 O O . ASN A 1 176 ? 89.070 103.287 62.983 1.00 81.08 176 ASN A O 1
ATOM 667 N N . ARG A 1 177 ? 88.773 102.494 65.048 1.00 85.64 177 ARG A N 1
ATOM 668 C CA . ARG A 1 177 ? 88.092 103.690 65.588 1.00 84.97 177 ARG A CA 1
ATOM 669 C C . ARG A 1 177 ? 88.976 104.549 66.488 1.00 86.04 177 ARG A C 1
ATOM 670 O O . ARG A 1 177 ? 88.779 105.762 66.518 1.00 84.21 177 ARG A O 1
ATOM 678 N N . HIS A 1 178 ? 89.869 103.939 67.243 1.00 90.58 178 HIS A N 1
ATOM 679 C CA . HIS A 1 178 ? 90.627 104.593 68.310 1.00 90.98 178 HIS A CA 1
ATOM 680 C C . HIS A 1 178 ? 92.144 104.644 68.060 1.00 91.03 178 HIS A C 1
ATOM 681 O O . HIS A 1 178 ? 92.852 105.308 68.812 1.00 88.39 178 HIS A O 1
ATOM 688 N N . GLY A 1 179 ? 92.626 103.984 67.017 1.00 89.39 179 GLY A N 1
ATOM 689 C CA . GLY A 1 179 ? 94.052 103.832 66.757 1.00 89.79 179 GLY A CA 1
ATOM 690 C C . GLY A 1 179 ? 94.699 102.779 67.657 1.00 91.11 179 GLY A C 1
ATOM 691 O O . GLY A 1 179 ? 94.072 102.216 68.556 1.00 90.44 179 GLY A O 1
ATOM 692 N N . GLU A 1 180 ? 95.983 102.515 67.416 1.00 91.44 180 GLU A N 1
ATOM 693 C CA . GLU A 1 180 ? 96.773 101.548 68.171 1.00 91.36 180 GLU A CA 1
ATOM 694 C C . GLU A 1 180 ? 97.732 102.264 69.137 1.00 92.08 180 GLU A C 1
ATOM 695 O O . GLU A 1 180 ? 98.525 103.099 68.697 1.00 90.70 180 GLU A O 1
ATOM 701 N N . PRO A 1 181 ? 97.700 101.953 70.441 1.00 93.52 181 PRO A N 1
ATOM 702 C CA . PRO A 1 181 ? 98.676 102.487 71.384 1.00 93.78 181 PRO A CA 1
ATOM 703 C C . PRO A 1 181 ? 100.059 101.874 71.106 1.00 93.18 181 PRO A C 1
ATOM 704 O O . PRO A 1 181 ? 100.198 100.667 70.916 1.00 91.03 181 PRO A O 1
ATOM 708 N N . GLN A 1 182 ? 101.091 102.717 71.139 1.00 91.52 182 GLN A N 1
ATOM 709 C CA . GLN A 1 182 ? 102.476 102.316 70.886 1.00 89.88 182 GLN A CA 1
ATOM 710 C C . GLN A 1 182 ? 103.289 102.076 72.170 1.00 89.91 182 GLN A C 1
ATOM 711 O O . GLN A 1 182 ? 104.374 101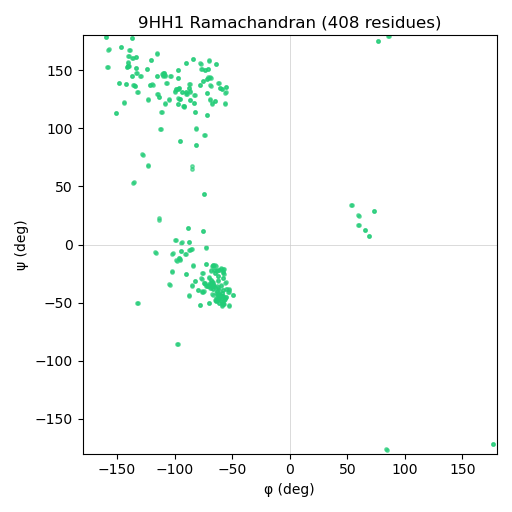.495 72.128 1.00 86.18 182 GLN A O 1
ATOM 717 N N . SER A 1 183 ? 102.774 102.533 73.316 1.00 92.44 183 SER A N 1
ATOM 718 C CA . SER A 1 183 ? 103.449 102.427 74.615 1.00 92.95 183 SER A CA 1
ATOM 719 C C . SER A 1 183 ? 102.444 102.232 75.757 1.00 93.86 183 SER A C 1
ATOM 720 O O . SER A 1 183 ? 101.234 102.382 75.591 1.00 92.99 183 SER A O 1
ATOM 723 N N . VAL A 1 184 ? 102.948 101.916 76.936 1.00 93.83 184 VAL A N 1
ATOM 724 C CA . VAL A 1 184 ? 102.119 101.856 78.148 1.00 94.25 184 VAL A CA 1
ATOM 725 C C . VAL A 1 184 ? 101.508 103.220 78.479 1.00 94.49 184 VAL A C 1
ATOM 726 O O . VAL A 1 184 ? 100.362 103.285 78.916 1.00 93.14 184 VAL A O 1
ATOM 730 N N . GLU A 1 185 ? 102.242 104.309 78.241 1.00 93.71 185 GLU A N 1
ATOM 731 C CA . GLU A 1 185 ? 101.747 105.674 78.507 1.00 93.39 185 GLU A CA 1
ATOM 732 C C . GLU A 1 185 ? 100.590 106.065 77.581 1.00 93.97 185 GLU A C 1
ATOM 733 O O . GLU A 1 185 ? 99.665 106.744 78.011 1.00 92.51 185 GLU A O 1
ATOM 739 N N . ASP A 1 186 ? 100.574 105.556 76.333 1.00 94.16 186 ASP A N 1
ATOM 740 C CA . ASP A 1 186 ? 99.471 105.799 75.400 1.00 94.15 186 ASP A CA 1
ATOM 741 C C . ASP A 1 186 ? 98.133 105.219 75.892 1.00 94.85 186 ASP A C 1
ATOM 742 O O . ASP A 1 186 ? 97.072 105.715 75.509 1.00 93.69 186 ASP A O 1
ATOM 747 N N . LEU A 1 187 ? 98.162 104.217 76.782 1.00 95.03 187 LEU A N 1
ATOM 748 C CA . LEU A 1 187 ? 96.946 103.662 77.398 1.00 95.36 187 LEU A CA 1
ATOM 749 C C . LEU A 1 187 ? 96.112 104.721 78.138 1.00 95.45 187 LEU A C 1
ATOM 750 O O . LEU A 1 187 ? 94.918 104.524 78.327 1.00 94.23 187 LEU A O 1
ATOM 755 N N . ASP A 1 188 ? 96.714 105.843 78.527 1.00 95.17 188 ASP A N 1
ATOM 756 C CA . ASP A 1 188 ? 96.003 106.954 79.178 1.00 94.35 188 ASP A CA 1
ATOM 757 C C . ASP A 1 188 ? 94.969 107.617 78.253 1.00 94.08 188 ASP A C 1
ATOM 758 O O . ASP A 1 188 ? 93.998 108.203 78.727 1.00 90.81 188 ASP A O 1
ATOM 763 N N . ASN A 1 189 ? 95.132 107.472 76.930 1.00 94.51 189 ASN A N 1
ATOM 764 C CA . ASN A 1 189 ? 94.207 107.964 75.910 1.00 93.89 189 ASN A CA 1
ATOM 765 C C . ASN A 1 189 ? 93.263 106.871 75.375 1.00 94.08 189 ASN A C 1
ATOM 766 O O . ASN A 1 189 ? 92.473 107.131 74.464 1.00 90.96 189 ASN A O 1
ATOM 771 N N . HIS A 1 190 ? 93.334 105.675 75.924 1.00 95.75 190 HIS A N 1
ATOM 772 C CA . HIS A 1 190 ? 92.578 104.522 75.455 1.00 96.12 190 HIS A CA 1
ATOM 773 C C . HIS A 1 190 ? 91.563 104.013 76.482 1.00 96.24 190 HIS A C 1
ATOM 774 O O . HIS A 1 190 ? 91.595 104.336 77.664 1.00 94.84 190 HIS A O 1
ATOM 781 N N . ARG A 1 191 ? 90.632 103.190 76.009 1.00 96.71 191 ARG A N 1
ATOM 782 C CA . ARG A 1 191 ? 89.648 102.511 76.847 1.00 96.65 191 ARG A CA 1
ATOM 783 C C . ARG A 1 191 ? 90.209 101.154 77.256 1.00 96.89 191 ARG A C 1
ATOM 784 O O . ARG A 1 191 ? 90.452 100.314 76.392 1.00 95.87 191 ARG A O 1
ATOM 792 N N . ILE A 1 192 ? 90.380 100.937 78.548 1.00 96.95 192 ILE A N 1
ATOM 793 C CA . ILE A 1 192 ? 90.866 99.662 79.073 1.00 96.94 192 ILE A CA 1
ATOM 794 C C . ILE A 1 192 ? 89.733 98.831 79.680 1.00 97.26 192 ILE A C 1
ATOM 795 O O . ILE A 1 192 ? 88.784 99.371 80.262 1.00 96.26 192 ILE A O 1
ATOM 800 N N . ILE A 1 193 ? 89.847 97.519 79.525 1.00 96.71 193 ILE A N 1
ATOM 801 C CA . ILE A 1 193 ? 88.974 96.513 80.125 1.00 96.94 193 ILE A CA 1
ATOM 802 C C . ILE A 1 193 ? 89.822 95.699 81.100 1.00 96.31 193 ILE A C 1
ATOM 803 O O . ILE A 1 193 ? 90.889 95.210 80.731 1.00 95.48 193 ILE A O 1
ATOM 808 N N . SER A 1 194 ? 89.355 95.538 82.320 1.00 96.50 194 SER A N 1
ATOM 809 C CA . SER A 1 194 ? 90.062 94.794 83.364 1.00 96.22 194 SER A CA 1
ATOM 810 C C . SER A 1 194 ? 89.105 93.884 84.146 1.00 96.52 194 SER A C 1
ATOM 811 O O . SER A 1 194 ? 87.901 93.824 83.875 1.00 94.66 194 SER A O 1
ATOM 814 N N . PHE A 1 195 ? 89.654 93.135 85.088 1.00 95.63 195 PHE A N 1
ATOM 815 C CA . PHE A 1 195 ? 88.881 92.180 85.886 1.00 95.37 195 PHE A CA 1
ATOM 816 C C . PHE A 1 195 ? 88.111 92.884 87.013 1.00 94.82 195 PHE A C 1
ATOM 817 O O . PHE A 1 195 ? 86.958 92.569 87.289 1.00 91.50 195 PHE A O 1
ATOM 825 N N . GLY A 1 196 ? 88.743 93.864 87.628 1.00 93.60 196 GLY A N 1
ATOM 826 C CA . GLY A 1 196 ? 88.245 94.547 88.815 1.00 93.07 196 GLY A CA 1
ATOM 827 C C . GLY A 1 196 ? 88.611 93.846 90.121 1.00 92.86 196 GLY A C 1
ATOM 828 O O . GLY A 1 196 ? 89.253 92.796 90.141 1.00 89.66 196 GLY A O 1
ATOM 829 N N . GLU A 1 197 ? 88.188 94.446 91.218 1.00 91.52 197 GLU A N 1
ATOM 830 C CA . GLU A 1 197 ? 88.310 93.879 92.560 1.00 89.18 197 GLU A CA 1
ATOM 831 C C . GLU A 1 197 ? 86.931 93.456 93.108 1.00 87.27 197 GLU A C 1
ATOM 832 O O . GLU A 1 197 ? 85.922 94.097 92.793 1.00 81.50 197 GLU A O 1
ATOM 838 N N . PRO A 1 198 ? 86.848 92.395 93.940 1.00 84.87 198 PRO A N 1
ATOM 839 C CA . PRO A 1 198 ? 87.966 91.572 94.369 1.00 83.98 198 PRO A CA 1
ATOM 840 C C . PRO A 1 198 ? 88.442 90.613 93.270 1.00 85.44 198 PRO A C 1
ATOM 841 O O . PRO A 1 198 ? 87.635 90.012 92.561 1.00 82.02 198 PRO A O 1
ATOM 845 N N . ALA A 1 199 ? 89.757 90.429 93.159 1.00 86.55 199 ALA A N 1
ATOM 846 C CA . ALA A 1 199 ? 90.370 89.389 92.348 1.00 87.68 199 ALA A CA 1
ATOM 847 C C . ALA A 1 199 ? 91.018 88.330 93.255 1.00 87.68 199 ALA A C 1
ATOM 848 O O . ALA A 1 199 ? 91.566 88.672 94.306 1.00 84.16 199 ALA A O 1
ATOM 850 N N . PRO A 1 200 ? 91.013 87.037 92.876 1.00 86.24 200 PRO A N 1
ATOM 851 C CA . PRO A 1 200 ? 91.698 86.002 93.632 1.00 84.76 200 PRO A CA 1
ATOM 852 C C . PRO A 1 200 ? 93.209 86.254 93.701 1.00 85.15 200 PRO A C 1
ATOM 853 O O . PRO A 1 200 ? 93.838 86.583 92.697 1.00 82.41 200 PRO A O 1
ATOM 857 N N . ASN A 1 201 ? 93.809 86.020 94.864 1.00 83.21 201 ASN A N 1
ATOM 858 C CA . ASN A 1 201 ? 95.220 86.331 95.124 1.00 82.09 201 ASN A CA 1
ATOM 859 C C . ASN A 1 201 ? 96.232 85.610 94.204 1.00 83.19 201 ASN A C 1
ATOM 860 O O . ASN A 1 201 ? 97.387 86.019 94.114 1.00 78.29 201 ASN A O 1
ATOM 865 N N . TYR A 1 202 ? 95.829 84.513 93.571 1.00 82.94 202 TYR A N 1
ATOM 866 C CA . TYR A 1 202 ? 96.671 83.750 92.646 1.00 82.01 202 TYR A CA 1
ATOM 867 C C . TYR A 1 202 ? 96.446 84.118 91.171 1.00 82.65 202 TYR A C 1
ATOM 868 O O . TYR A 1 202 ? 97.225 83.694 90.324 1.00 78.99 202 TYR A O 1
ATOM 877 N N . LEU A 1 203 ? 95.394 84.864 90.877 1.00 83.12 203 LEU A N 1
ATOM 878 C CA . LEU A 1 203 ? 95.112 85.414 89.553 1.00 81.87 203 LEU A CA 1
ATOM 879 C C . LEU A 1 203 ? 95.943 86.682 89.370 1.00 82.18 203 LEU A C 1
ATOM 880 O O . LEU A 1 203 ? 95.509 87.791 89.662 1.00 78.39 203 LEU A O 1
ATOM 885 N N . LEU A 1 204 ? 97.175 86.477 88.929 1.00 80.70 204 LEU A N 1
ATOM 886 C CA . LEU A 1 204 ? 98.153 87.535 88.764 1.00 78.53 204 LEU A CA 1
ATOM 887 C C . LEU A 1 204 ? 97.792 88.427 87.572 1.00 80.59 204 LEU A C 1
ATOM 888 O O . LEU A 1 204 ? 97.329 87.944 86.541 1.00 73.27 204 LEU A O 1
ATOM 893 N N . ASP A 1 205 ? 98.031 89.719 87.721 1.00 85.85 205 ASP A N 1
ATOM 894 C CA . ASP A 1 205 ? 98.033 90.721 86.644 1.00 87.21 205 ASP A CA 1
ATOM 895 C C . ASP A 1 205 ? 96.721 90.886 85.849 1.00 89.19 205 ASP A C 1
ATOM 896 O O . ASP A 1 205 ? 96.699 91.524 84.801 1.00 85.74 205 ASP A O 1
ATOM 901 N N . VAL A 1 206 ? 95.591 90.401 86.373 1.00 89.72 206 VAL A N 1
ATOM 902 C CA . VAL A 1 206 ? 94.275 90.594 85.741 1.00 89.60 206 VAL A CA 1
ATOM 903 C C . VAL A 1 206 ? 93.826 92.053 85.672 1.00 91.13 206 VAL A C 1
ATOM 904 O O . VAL A 1 206 ? 92.953 92.390 84.870 1.00 89.05 206 VAL A O 1
ATOM 908 N N . ASN A 1 207 ? 94.440 92.925 86.482 1.00 93.13 207 ASN A N 1
ATOM 909 C CA . ASN A 1 207 ? 94.260 94.375 86.465 1.00 93.43 207 ASN A CA 1
ATOM 910 C C . ASN A 1 207 ? 95.542 95.115 86.028 1.00 93.74 207 ASN A C 1
ATOM 911 O O . ASN A 1 207 ? 95.699 96.298 86.306 1.00 91.75 207 ASN A O 1
ATOM 916 N N . TRP A 1 208 ? 96.440 94.432 85.307 1.00 93.74 208 TRP A N 1
ATOM 917 C CA . TRP A 1 208 ? 97.735 94.999 84.889 1.00 93.73 208 TRP A CA 1
ATOM 918 C C . TRP A 1 208 ? 97.594 96.332 84.143 1.00 94.03 208 TRP A C 1
ATOM 919 O O . TRP A 1 208 ? 98.338 97.269 84.409 1.00 92.93 208 TRP A O 1
ATOM 930 N N . LEU A 1 209 ? 96.600 96.440 83.254 1.00 94.57 209 LEU A N 1
ATOM 931 C CA . LEU A 1 209 ? 96.345 97.658 82.478 1.00 94.97 209 LEU A CA 1
ATOM 932 C C . LEU A 1 209 ? 95.994 98.879 83.346 1.00 94.98 209 LEU A C 1
ATOM 933 O O . LEU A 1 209 ? 96.237 100.006 82.929 1.00 93.48 209 LEU A O 1
ATOM 938 N N . GLU A 1 210 ? 95.426 98.678 84.537 1.00 94.66 210 GLU A N 1
ATOM 939 C CA . GLU A 1 210 ? 95.124 99.772 85.467 1.00 94.12 210 GLU A CA 1
ATOM 940 C C . GLU A 1 210 ? 96.392 100.309 86.139 1.00 93.57 210 GLU A C 1
ATOM 941 O O . GLU A 1 210 ? 96.490 101.504 86.408 1.00 91.09 210 GLU A O 1
ATOM 947 N N . ASN A 1 211 ? 97.365 99.428 86.378 1.00 93.24 211 ASN A N 1
ATOM 948 C CA . ASN A 1 211 ? 98.548 99.689 87.211 1.00 92.15 211 ASN A CA 1
ATOM 949 C C . ASN A 1 211 ? 99.819 99.961 86.399 1.00 92.22 211 ASN A C 1
ATOM 950 O O . ASN A 1 211 ? 100.745 100.607 86.905 1.00 88.77 211 ASN A O 1
ATOM 955 N N . ALA A 1 212 ? 99.889 99.494 85.134 1.00 91.92 212 ALA A N 1
ATOM 956 C CA . ALA A 1 212 ? 101.071 99.585 84.298 1.00 91.84 212 ALA A CA 1
ATOM 957 C C . ALA A 1 212 ? 101.562 101.037 84.146 1.00 91.60 212 ALA A C 1
ATOM 958 O O . ALA A 1 212 ? 100.838 101.903 83.673 1.00 88.95 212 ALA A O 1
ATOM 960 N N . GLY A 1 213 ? 102.813 101.280 84.554 1.00 89.59 213 GLY A N 1
ATOM 961 C CA . GLY A 1 213 ? 103.437 102.610 84.514 1.00 88.74 213 GLY A CA 1
ATOM 962 C C . GLY A 1 213 ? 102.864 103.631 85.503 1.00 89.51 213 GLY A C 1
ATOM 963 O O . GLY A 1 213 ? 103.225 104.795 85.430 1.00 84.80 213 GLY A O 1
ATOM 964 N N . ARG A 1 214 ? 101.975 103.221 86.416 1.00 89.50 214 ARG A N 1
ATOM 965 C CA . ARG A 1 214 ? 101.370 104.112 87.413 1.00 90.04 214 ARG A CA 1
ATOM 966 C C . ARG A 1 214 ? 101.668 103.667 88.843 1.00 89.71 214 ARG A C 1
ATOM 967 O O . ARG A 1 214 ? 101.981 102.505 89.106 1.00 84.47 214 ARG A O 1
ATOM 975 N N . SER A 1 215 ? 101.552 104.614 89.768 1.00 87.99 215 SER A N 1
ATOM 976 C CA . SER A 1 215 ? 101.604 104.319 91.198 1.00 87.67 215 SER A CA 1
ATOM 977 C C . SER A 1 215 ? 100.272 103.724 91.675 1.00 87.60 215 SER A C 1
ATOM 978 O O . SER A 1 215 ? 99.217 103.959 91.079 1.00 82.90 215 SER A O 1
ATOM 981 N N . SER A 1 216 ? 100.315 102.967 92.764 1.00 85.28 216 SER A N 1
ATOM 982 C CA . SER A 1 216 ? 99.144 102.265 93.313 1.00 84.31 216 SER A CA 1
ATOM 983 C C . SER A 1 216 ? 97.990 103.181 93.743 1.00 85.38 216 SER A C 1
ATOM 984 O O . SER A 1 216 ? 96.845 102.745 93.815 1.00 79.74 216 SER A O 1
ATOM 987 N N . ASP A 1 217 ? 98.288 104.444 94.005 1.00 84.24 217 ASP A N 1
ATOM 988 C CA . ASP A 1 217 ? 97.345 105.496 94.390 1.00 84.32 217 ASP A CA 1
ATOM 989 C C . ASP A 1 217 ? 96.838 106.332 93.197 1.00 86.01 217 ASP A C 1
ATOM 990 O O . ASP A 1 217 ? 95.944 107.158 93.363 1.00 79.92 217 ASP A O 1
ATOM 995 N N . ASN A 1 218 ? 97.365 106.103 91.993 1.00 88.33 218 ASN A N 1
ATOM 996 C CA . ASN A 1 218 ? 96.976 106.814 90.777 1.00 89.41 218 ASN A CA 1
ATOM 997 C C . ASN A 1 218 ? 96.801 105.853 89.585 1.00 90.84 218 ASN A C 1
ATOM 998 O O . ASN A 1 218 ? 97.380 106.031 88.514 1.00 86.74 218 ASN A O 1
ATOM 1003 N N . THR A 1 219 ? 95.991 104.821 89.765 1.00 91.12 219 THR A N 1
ATOM 1004 C CA . THR A 1 219 ? 95.681 103.829 88.736 1.00 91.45 219 THR A CA 1
ATOM 1005 C C . THR A 1 219 ? 94.816 104.414 87.612 1.00 92.35 219 THR A C 1
ATOM 1006 O O . THR A 1 219 ? 94.141 105.431 87.778 1.00 89.18 219 THR A O 1
ATOM 1010 N N . ARG A 1 220 ? 94.832 103.785 86.435 1.00 92.64 220 ARG A N 1
ATOM 1011 C CA . ARG A 1 220 ? 93.930 104.153 85.332 1.00 93.12 220 ARG A CA 1
ATOM 1012 C C . ARG A 1 220 ? 92.487 103.785 85.671 1.00 93.28 220 ARG A C 1
ATOM 1013 O O . ARG A 1 220 ? 92.234 102.748 86.279 1.00 91.50 220 ARG A O 1
ATOM 1021 N N . ILE A 1 221 ? 91.554 104.614 85.237 1.00 93.50 221 ILE A N 1
ATOM 1022 C CA . ILE A 1 221 ? 90.130 104.314 85.366 1.00 92.81 221 ILE A CA 1
ATOM 1023 C C . ILE A 1 221 ? 89.735 103.395 84.206 1.00 93.78 221 ILE A C 1
ATOM 1024 O O . ILE A 1 221 ? 89.758 103.834 83.054 1.00 92.06 221 ILE A O 1
ATOM 1029 N N . PRO A 1 222 ? 89.355 102.137 84.463 1.00 94.58 222 PRO A N 1
ATOM 1030 C CA . PRO A 1 222 ? 88.913 101.234 83.411 1.00 95.01 222 PRO A CA 1
ATOM 1031 C C . PRO A 1 222 ? 87.544 101.664 82.878 1.00 95.10 222 PRO A C 1
ATOM 1032 O O . PRO A 1 222 ? 86.668 102.097 83.624 1.00 93.51 222 PRO A O 1
ATOM 1036 N N . HIS A 1 223 ? 87.353 101.494 81.568 1.00 94.73 223 HIS A N 1
ATOM 1037 C CA . HIS A 1 223 ? 86.061 101.742 80.934 1.00 95.16 223 HIS A CA 1
ATOM 1038 C C . HIS A 1 223 ? 85.057 100.633 81.258 1.00 95.65 223 HIS A C 1
ATOM 1039 O O . HIS A 1 223 ? 83.854 100.882 81.400 1.00 93.83 223 HIS A O 1
ATOM 1046 N N . LEU A 1 224 ? 85.560 99.415 81.405 1.00 95.09 224 LEU A N 1
ATOM 1047 C CA . LEU A 1 224 ? 84.781 98.249 81.800 1.00 95.20 224 LEU A CA 1
ATOM 1048 C C . LEU A 1 224 ? 85.609 97.357 82.722 1.00 95.63 224 LEU A C 1
ATOM 1049 O O . LEU A 1 224 ? 86.776 97.092 82.456 1.00 95.03 224 LEU A O 1
ATOM 1054 N N . GLN A 1 225 ? 84.980 96.853 83.767 1.00 95.02 225 GLN A N 1
ATOM 1055 C CA . GLN A 1 225 ? 85.513 95.763 84.581 1.00 94.99 225 GLN A CA 1
ATOM 1056 C C . GLN A 1 225 ? 84.528 94.587 84.558 1.00 94.36 225 GLN A C 1
ATOM 1057 O O . GLN A 1 225 ? 83.318 94.795 84.685 1.00 93.66 225 GLN A O 1
ATOM 1063 N N . ILE A 1 226 ? 85.034 93.378 84.415 1.00 95.34 226 ILE A N 1
ATOM 1064 C CA . ILE A 1 226 ? 84.239 92.150 84.516 1.00 95.45 226 ILE A CA 1
ATOM 1065 C C . ILE A 1 226 ? 85.092 91.06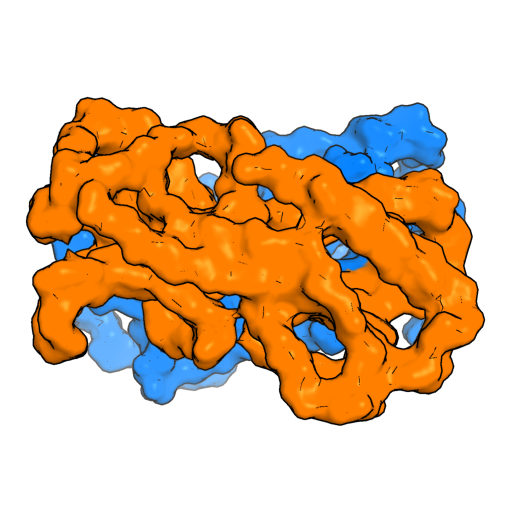9 85.185 1.00 94.67 226 ILE A C 1
ATOM 1066 O O . ILE A 1 226 ? 86.131 90.689 84.643 1.00 93.94 226 ILE A O 1
ATOM 1071 N N . ASN A 1 227 ? 84.632 90.526 86.283 1.00 95.21 227 ASN A N 1
ATOM 1072 C CA . ASN A 1 227 ? 85.305 89.426 86.999 1.00 93.81 227 ASN A CA 1
ATOM 1073 C C . ASN A 1 227 ? 85.146 88.064 86.289 1.00 93.88 227 ASN A C 1
ATOM 1074 O O . ASN A 1 227 ? 84.832 87.045 86.908 1.00 91.48 227 ASN A O 1
ATOM 1079 N N . SER A 1 228 ? 85.310 88.053 84.973 1.00 94.56 228 SER A N 1
ATOM 1080 C CA . SER A 1 228 ? 85.222 86.865 84.132 1.00 94.95 228 SER A CA 1
ATOM 1081 C C . SER A 1 228 ? 86.107 87.027 82.905 1.00 95.20 228 SER A C 1
ATOM 1082 O O . SER A 1 228 ? 85.806 87.826 82.012 1.00 94.64 228 SER A O 1
ATOM 1085 N N . GLN A 1 229 ? 87.167 86.222 82.808 1.00 95.45 229 GLN A N 1
ATOM 1086 C CA . GLN A 1 229 ? 88.129 86.283 81.704 1.00 95.28 229 GLN A CA 1
ATOM 1087 C C . GLN A 1 229 ? 87.479 86.070 80.328 1.00 95.78 229 GLN A C 1
ATOM 1088 O O . GLN A 1 229 ? 87.803 86.765 79.364 1.00 94.88 229 GLN A O 1
ATOM 1094 N N . THR A 1 230 ? 86.525 85.158 80.227 1.00 95.13 230 THR A N 1
ATOM 1095 C CA . THR A 1 230 ? 85.794 84.906 78.971 1.00 95.18 230 THR A CA 1
ATOM 1096 C C . THR A 1 230 ? 84.910 86.095 78.570 1.00 95.74 230 THR A C 1
ATOM 1097 O O . THR A 1 230 ? 84.824 86.418 77.390 1.00 94.95 230 THR A O 1
ATOM 1101 N N . SER A 1 231 ? 84.314 86.786 79.533 1.00 94.61 231 SER A N 1
ATOM 1102 C CA . SER A 1 231 ? 83.544 88.003 79.279 1.00 95.45 231 SER A CA 1
ATOM 1103 C C . SER A 1 231 ? 84.449 89.183 78.912 1.00 96.04 231 SER A C 1
ATOM 1104 O O . SER A 1 231 ? 84.079 89.966 78.046 1.00 96.07 231 SER A O 1
ATOM 1107 N N . ILE A 1 232 ? 85.647 89.288 79.506 1.00 96.30 232 ILE A N 1
ATOM 1108 C CA . ILE A 1 232 ? 86.654 90.276 79.089 1.00 96.63 232 ILE A CA 1
ATOM 1109 C C . ILE A 1 232 ? 87.059 90.029 77.628 1.00 96.40 232 ILE A C 1
ATOM 1110 O O . ILE A 1 232 ? 87.044 90.969 76.836 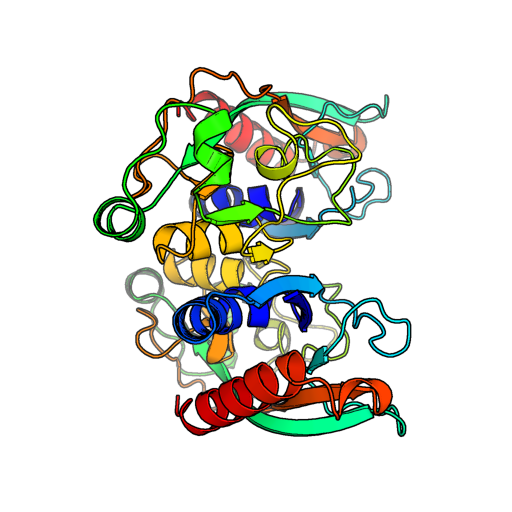1.00 95.76 232 ILE A O 1
ATOM 1115 N N . LYS A 1 233 ? 87.330 88.778 77.241 1.00 96.80 233 LYS A N 1
ATOM 1116 C CA . LYS A 1 233 ? 87.588 88.431 75.835 1.00 96.45 233 LYS A CA 1
ATOM 1117 C C . LYS A 1 233 ? 86.431 88.855 74.933 1.00 96.26 233 LYS A C 1
ATOM 1118 O O . LYS A 1 233 ? 86.658 89.461 73.892 1.00 95.54 233 LYS A O 1
ATOM 1124 N N . ARG A 1 234 ? 85.191 88.565 75.327 1.00 95.89 234 ARG A N 1
ATOM 1125 C CA . ARG A 1 234 ? 84.000 88.943 74.567 1.00 95.44 234 ARG A CA 1
ATOM 1126 C C . ARG A 1 234 ? 83.885 90.466 74.423 1.00 95.45 234 ARG A C 1
ATOM 1127 O O . ARG A 1 234 ? 83.688 90.941 73.318 1.00 94.81 234 ARG A O 1
ATOM 1135 N N . ALA A 1 235 ? 84.075 91.195 75.508 1.00 96.01 235 ALA A N 1
ATOM 1136 C CA . ALA A 1 235 ? 84.057 92.658 75.506 1.00 96.26 235 ALA A CA 1
ATOM 1137 C C . ALA A 1 235 ? 85.172 93.250 74.622 1.00 96.23 235 ALA A C 1
ATOM 1138 O O . ALA A 1 235 ? 84.931 94.216 73.893 1.00 95.68 235 ALA A O 1
ATOM 1140 N N . CYS A 1 236 ? 86.353 92.646 74.630 1.00 96.13 236 CYS A N 1
ATOM 1141 C CA . CYS A 1 236 ? 87.467 93.023 73.766 1.00 95.73 236 CYS A CA 1
ATOM 1142 C C . CYS A 1 236 ? 87.126 92.779 72.279 1.00 95.17 236 CYS A C 1
ATOM 1143 O O . CYS A 1 236 ? 87.254 93.691 71.468 1.00 94.01 236 CYS A O 1
ATOM 1146 N N . LEU A 1 237 ? 86.582 91.598 71.939 1.00 94.52 237 LEU A N 1
ATOM 1147 C CA . LEU A 1 237 ? 86.129 91.258 70.581 1.00 93.10 237 LEU A CA 1
ATOM 1148 C C . LEU A 1 237 ? 85.028 92.203 70.073 1.00 92.21 237 LEU A C 1
ATOM 1149 O O . LEU A 1 237 ? 85.008 92.542 68.889 1.00 91.04 237 LEU A O 1
ATOM 1154 N N . LEU A 1 238 ? 84.149 92.655 70.955 1.00 93.44 238 LEU A N 1
ATOM 1155 C CA . LEU A 1 238 ? 83.107 93.641 70.639 1.00 92.23 238 LEU A CA 1
ATOM 1156 C C . LEU A 1 238 ? 83.655 95.067 70.442 1.00 91.83 238 LEU A C 1
ATOM 1157 O O . LEU A 1 238 ? 82.893 95.978 70.128 1.00 90.24 238 LEU A O 1
ATOM 1162 N N . GLY A 1 239 ? 84.954 95.273 70.623 1.00 92.80 239 GLY A N 1
ATOM 1163 C CA . GLY A 1 239 ? 85.606 96.566 70.443 1.00 92.40 239 GLY A CA 1
ATOM 1164 C C . GLY A 1 239 ? 85.305 97.584 71.546 1.00 93.12 239 GLY A C 1
ATOM 1165 O O . GLY A 1 239 ? 85.309 98.783 71.278 1.00 91.79 239 GLY A O 1
ATOM 1166 N N . ILE A 1 240 ? 85.029 97.133 72.769 1.00 94.94 240 ILE A N 1
ATOM 1167 C CA . ILE A 1 240 ? 84.808 98.034 73.910 1.00 95.12 240 ILE A CA 1
ATOM 1168 C C . ILE A 1 240 ? 86.111 98.715 74.348 1.00 95.07 240 ILE A C 1
ATOM 1169 O O . ILE A 1 240 ? 86.096 99.871 74.759 1.00 93.86 240 ILE A O 1
ATOM 1174 N N . GLY A 1 241 ? 87.225 97.998 74.269 1.00 96.22 241 GLY A N 1
ATOM 1175 C CA . GLY A 1 241 ? 88.516 98.479 74.728 1.00 96.32 241 GLY A CA 1
ATOM 1176 C C . GLY A 1 241 ? 89.627 97.448 74.609 1.00 96.74 241 GLY A C 1
ATOM 1177 O O . GLY A 1 241 ? 89.467 96.379 74.013 1.00 95.77 241 GLY A O 1
ATOM 1178 N N . ILE A 1 242 ? 90.759 97.821 75.192 1.00 97.49 242 ILE A N 1
ATOM 1179 C CA . ILE A 1 242 ? 91.974 97.015 75.262 1.00 97.68 242 ILE A CA 1
ATOM 1180 C C . ILE A 1 242 ? 91.893 96.113 76.499 1.00 97.67 242 ILE A C 1
ATOM 1181 O O . ILE A 1 242 ? 91.484 96.558 77.567 1.00 97.04 242 ILE A O 1
ATOM 1186 N N . ALA A 1 243 ? 92.306 94.854 76.362 1.00 97.23 243 ALA A N 1
ATOM 1187 C CA . ALA A 1 243 ? 92.276 93.884 77.446 1.00 97.19 243 ALA A CA 1
ATOM 1188 C C . ALA A 1 243 ? 93.625 93.173 77.611 1.00 96.83 243 ALA A C 1
ATOM 1189 O O . ALA A 1 243 ? 94.293 92.861 76.631 1.00 96.01 243 ALA A O 1
ATOM 1191 N N . CYS A 1 244 ? 93.990 92.866 78.844 1.00 96.44 244 CYS A N 1
ATOM 1192 C CA . CYS A 1 244 ? 95.080 91.953 79.166 1.00 96.01 244 CYS A CA 1
ATOM 1193 C C . CYS A 1 244 ? 94.495 90.562 79.441 1.00 95.86 244 CYS A C 1
ATOM 1194 O O . CYS A 1 244 ? 93.650 90.412 80.324 1.00 94.72 244 CYS A O 1
ATOM 1197 N N . LEU A 1 245 ? 94.913 89.560 78.671 1.00 95.25 245 LEU A N 1
ATOM 1198 C CA . LEU A 1 245 ? 94.330 88.216 78.712 1.00 95.12 245 LEU A CA 1
ATOM 1199 C C . LEU A 1 245 ? 95.414 87.133 78.665 1.00 94.74 245 LEU A C 1
ATOM 1200 O O . LEU A 1 245 ? 96.404 87.288 77.943 1.00 93.78 245 LEU A O 1
ATOM 1205 N N . PRO A 1 246 ? 95.210 86.014 79.363 1.00 94.29 246 PRO A N 1
ATOM 1206 C CA . PRO A 1 246 ? 96.068 84.852 79.217 1.00 94.07 246 PRO A CA 1
ATOM 1207 C C . PRO A 1 246 ? 95.812 84.133 77.889 1.00 93.79 246 PRO A C 1
ATOM 1208 O O . PRO A 1 246 ? 94.688 84.102 77.379 1.00 92.38 246 PRO A O 1
ATOM 1212 N N . ASP A 1 247 ? 96.865 83.503 77.373 1.00 92.24 247 ASP A N 1
ATOM 1213 C CA . ASP A 1 247 ? 96.837 82.729 76.125 1.00 90.94 247 ASP A CA 1
ATOM 1214 C C . ASP A 1 247 ? 95.731 81.650 76.086 1.00 91.47 247 ASP A C 1
ATOM 1215 O O . ASP A 1 247 ? 95.056 81.509 75.063 1.00 88.47 247 ASP A O 1
ATOM 1220 N N . TYR A 1 248 ? 95.459 80.952 77.201 1.00 92.27 248 TYR A N 1
ATOM 1221 C CA . TYR A 1 248 ? 94.410 79.925 77.259 1.00 92.47 248 TYR A CA 1
ATOM 1222 C C . TYR A 1 248 ? 92.973 80.463 77.105 1.00 92.64 248 TYR A C 1
ATOM 1223 O O . TYR A 1 248 ? 92.057 79.692 76.806 1.00 91.24 248 TYR A O 1
ATOM 1232 N N . ILE A 1 249 ? 92.769 81.761 77.289 1.00 93.73 249 ILE A N 1
ATOM 1233 C CA . ILE A 1 249 ? 91.490 82.434 77.019 1.00 93.94 249 ILE A CA 1
ATOM 1234 C C . ILE A 1 249 ? 91.432 82.880 75.556 1.00 93.22 249 ILE A C 1
ATOM 1235 O O . ILE A 1 249 ? 90.404 82.714 74.895 1.00 90.98 249 ILE A O 1
ATOM 1240 N N . VAL A 1 250 ? 92.531 83.442 75.077 1.00 92.31 250 VAL A N 1
ATOM 1241 C CA . VAL A 1 250 ? 92.607 84.004 73.723 1.00 90.98 250 VAL A CA 1
ATOM 1242 C C . VAL A 1 250 ? 92.582 82.899 72.666 1.00 87.91 250 VAL A C 1
ATOM 1243 O O . VAL A 1 250 ? 91.744 82.928 71.760 1.00 80.39 250 VAL A O 1
ATOM 1247 N N . GLY A 1 251 ? 93.435 81.881 72.818 1.00 85.73 251 GLY A N 1
ATOM 1248 C CA . GLY A 1 251 ? 93.534 80.766 71.879 1.00 82.45 251 GLY A CA 1
ATOM 1249 C C . GLY A 1 251 ? 94.438 81.054 70.676 1.00 80.79 251 GLY A C 1
ATOM 1250 O O . GLY A 1 251 ? 95.058 82.104 70.576 1.00 74.22 251 GLY A O 1
ATOM 1251 N N . ARG A 1 252 ? 94.510 80.091 69.743 1.00 75.39 252 ARG A N 1
ATOM 1252 C CA . ARG A 1 252 ? 95.425 80.146 68.581 1.00 70.77 252 ARG A CA 1
ATOM 1253 C C . ARG A 1 252 ? 94.972 81.087 67.466 1.00 69.53 252 ARG A C 1
ATOM 1254 O O . ARG A 1 252 ? 95.807 81.576 66.714 1.00 61.69 252 ARG A O 1
ATOM 1262 N N . ASP A 1 253 ? 93.674 81.261 67.331 1.00 64.86 253 ASP A N 1
ATOM 1263 C CA . ASP A 1 253 ? 93.057 82.107 66.302 1.00 63.42 253 ASP A CA 1
ATOM 1264 C C . ASP A 1 253 ? 92.094 83.086 66.982 1.00 66.73 253 ASP A C 1
ATOM 1265 O O . ASP A 1 253 ? 90.881 82.878 67.023 1.00 60.53 253 ASP A O 1
ATOM 1270 N N . PRO A 1 254 ? 92.639 84.121 67.602 1.00 71.01 254 PRO A N 1
ATOM 1271 C CA . PRO A 1 254 ? 91.862 84.944 68.517 1.00 69.60 254 PRO A CA 1
ATOM 1272 C C . PRO A 1 254 ? 90.883 85.902 67.836 1.00 72.33 254 PRO A C 1
ATOM 1273 O O . PRO A 1 254 ? 89.927 86.338 68.467 1.00 67.41 254 PRO A O 1
ATOM 1277 N N . GLY A 1 255 ? 91.155 86.277 66.581 1.00 77.71 255 GLY A N 1
ATOM 1278 C CA . GLY A 1 255 ? 90.491 87.446 65.990 1.00 80.70 255 GLY A CA 1
ATOM 1279 C C . GLY A 1 255 ? 90.854 88.776 66.670 1.00 84.91 255 GLY A C 1
ATOM 1280 O O . GLY A 1 255 ? 90.195 89.782 66.428 1.00 82.74 255 GLY A O 1
ATOM 1281 N N . LEU A 1 256 ? 91.883 88.785 67.524 1.00 88.45 256 LEU A N 1
ATOM 1282 C CA . LEU A 1 256 ? 92.379 89.943 68.249 1.00 90.49 256 LEU A CA 1
ATOM 1283 C C . LEU A 1 256 ? 93.807 90.292 67.803 1.00 89.93 256 LEU A C 1
ATOM 1284 O O . LEU A 1 256 ? 94.621 89.412 67.546 1.00 88.44 256 LEU A O 1
ATOM 1289 N N . ILE A 1 257 ? 94.108 91.587 67.776 1.00 91.12 257 ILE A N 1
ATOM 1290 C CA . ILE A 1 257 ? 95.455 92.104 67.548 1.00 90.73 257 ILE A CA 1
ATOM 1291 C C . ILE A 1 257 ? 96.203 92.064 68.881 1.00 91.75 257 ILE A C 1
ATOM 1292 O O . ILE A 1 257 ? 95.696 92.588 69.876 1.00 91.30 257 ILE A O 1
ATOM 1297 N N . GLN A 1 258 ? 97.399 91.479 68.897 1.00 90.67 258 GLN A N 1
ATOM 1298 C CA . GLN A 1 258 ? 98.289 91.569 70.045 1.00 89.93 258 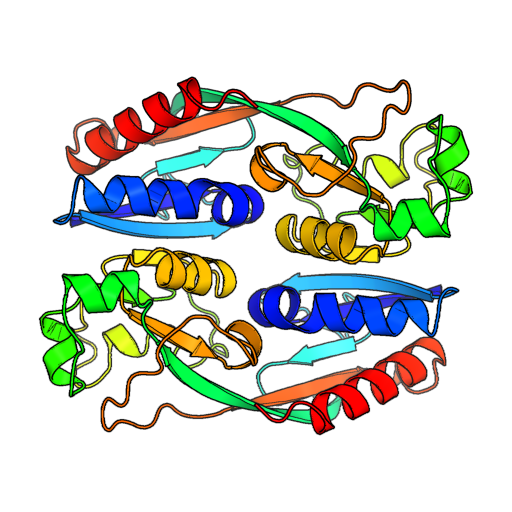GLN A CA 1
ATOM 1299 C C . GLN A 1 258 ? 99.080 92.881 69.976 1.00 89.53 258 GLN A C 1
ATOM 1300 O O . GLN A 1 258 ? 99.800 93.128 69.005 1.00 88.36 258 GLN A O 1
ATOM 1306 N N . LEU A 1 259 ? 98.960 93.708 71.008 1.00 91.35 259 LEU A N 1
ATOM 1307 C CA . LEU A 1 259 ? 99.612 95.005 71.092 1.00 91.12 259 LEU A CA 1
ATOM 1308 C C . LEU A 1 259 ? 100.992 94.883 71.738 1.00 89.78 259 LEU A C 1
ATOM 1309 O O . LEU A 1 259 ? 101.130 94.319 72.829 1.00 86.88 259 LEU A O 1
ATOM 1314 N N . SER A 1 260 ? 102.003 95.451 71.078 1.00 87.57 260 SER A N 1
ATOM 1315 C CA . SER A 1 260 ? 103.370 95.492 71.582 1.00 85.47 260 SER A CA 1
ATOM 1316 C C . SER A 1 260 ? 103.631 96.808 72.310 1.00 86.07 260 SER A C 1
ATOM 1317 O O . SER A 1 260 ? 104.100 97.777 71.713 1.00 80.32 260 SER A O 1
ATOM 1320 N N . LEU A 1 261 ? 103.355 96.851 73.621 1.00 87.99 261 LEU A N 1
ATOM 1321 C CA . LEU A 1 261 ? 103.494 98.066 74.433 1.00 88.11 261 LEU A CA 1
ATOM 1322 C C . LEU A 1 261 ? 104.893 98.265 75.037 1.00 86.27 261 LEU A C 1
ATOM 1323 O O . LEU A 1 261 ? 105.068 99.084 75.939 1.00 78.55 261 LEU A O 1
ATOM 1328 N N . ALA A 1 262 ? 105.904 97.521 74.554 1.00 83.62 262 ALA A N 1
ATOM 1329 C CA . ALA A 1 262 ? 107.265 97.520 75.105 1.00 81.81 262 ALA A CA 1
ATOM 1330 C C . ALA A 1 262 ? 107.320 97.235 76.625 1.00 82.91 262 ALA A C 1
ATOM 1331 O O . ALA A 1 262 ? 108.162 97.767 77.341 1.00 76.55 262 ALA A O 1
ATOM 1333 N N . ALA A 1 263 ? 106.420 96.393 77.105 1.00 83.86 263 ALA A N 1
ATOM 1334 C CA . ALA A 1 263 ? 106.351 95.963 78.495 1.00 83.66 263 ALA A CA 1
ATOM 1335 C C . ALA A 1 263 ? 106.118 94.448 78.573 1.00 84.62 263 ALA A C 1
ATOM 1336 O O . ALA A 1 263 ? 105.280 93.912 77.849 1.00 79.34 263 ALA A O 1
ATOM 1338 N N . ASP A 1 264 ? 106.837 93.790 79.480 1.00 84.36 264 ASP A N 1
ATOM 1339 C CA . ASP A 1 264 ? 106.638 92.379 79.779 1.00 84.47 264 ASP A CA 1
ATOM 1340 C C . ASP A 1 264 ? 105.684 92.217 80.961 1.00 86.95 264 ASP A C 1
ATOM 1341 O O . ASP A 1 264 ? 105.853 92.832 82.018 1.00 83.47 264 ASP A O 1
ATOM 1346 N N . ILE A 1 265 ? 104.688 91.356 80.790 1.00 88.32 265 ILE A N 1
ATOM 1347 C CA . ILE A 1 265 ? 103.790 90.917 81.855 1.00 90.28 265 ILE A CA 1
ATOM 1348 C C . ILE A 1 265 ? 104.310 89.573 82.372 1.00 90.03 265 ILE A C 1
ATOM 1349 O O . ILE A 1 265 ? 104.637 88.703 81.559 1.00 87.64 265 ILE A O 1
ATOM 1354 N N . PRO A 1 266 ? 104.402 89.372 83.690 1.00 89.54 266 PRO A N 1
ATOM 1355 C CA . PRO A 1 266 ? 104.890 88.108 84.241 1.00 88.87 266 PRO A CA 1
ATOM 1356 C C . PRO A 1 266 ? 104.106 86.898 83.729 1.00 89.81 266 PRO A C 1
ATOM 1357 O O . PRO A 1 266 ? 102.877 86.892 83.711 1.00 88.15 266 PRO A O 1
ATOM 1361 N N . SER A 1 267 ? 104.832 85.844 83.351 1.00 90.35 267 SER A N 1
ATOM 1362 C CA . SER A 1 267 ? 104.243 84.532 83.090 1.00 90.45 267 SER A CA 1
ATOM 1363 C C . SER A 1 267 ? 104.072 83.738 84.388 1.00 90.77 267 SER A C 1
ATOM 1364 O O . SER A 1 267 ? 104.753 83.992 85.384 1.00 89.33 267 SER A O 1
ATOM 1367 N N . PHE A 1 268 ? 103.197 82.745 84.366 1.00 91.19 268 PHE A N 1
ATOM 1368 C CA . PHE A 1 268 ? 103.002 81.832 85.481 1.00 91.45 268 PHE A CA 1
ATOM 1369 C C . PHE A 1 268 ? 102.787 80.404 84.988 1.00 91.82 268 PHE A C 1
ATOM 1370 O O . PHE A 1 268 ? 102.378 80.175 83.848 1.00 90.74 268 PHE A O 1
ATOM 1378 N N . ASP A 1 269 ? 103.077 79.432 85.848 1.00 92.12 269 ASP A N 1
ATOM 1379 C CA . ASP A 1 269 ? 102.918 78.024 85.517 1.00 92.77 269 ASP A CA 1
ATOM 1380 C C . ASP A 1 269 ? 101.587 77.471 86.040 1.00 93.24 269 ASP A C 1
ATOM 1381 O O . ASP A 1 269 ? 101.152 77.788 87.145 1.00 92.31 269 ASP A O 1
ATOM 1386 N N . THR A 1 270 ? 100.986 76.570 85.255 1.00 94.41 270 THR A N 1
ATOM 1387 C CA . THR A 1 270 ? 99.847 75.760 85.678 1.00 94.74 270 THR A CA 1
ATOM 1388 C C . THR A 1 270 ? 100.297 74.380 86.146 1.00 94.83 270 THR A C 1
ATOM 1389 O O . THR A 1 270 ? 101.288 73.825 85.663 1.00 93.94 270 THR A O 1
ATOM 1393 N N . TYR A 1 271 ? 99.537 73.804 87.075 1.00 95.16 271 TYR A N 1
ATOM 1394 C CA . TYR A 1 271 ? 99.836 72.508 87.678 1.00 95.43 271 TYR A CA 1
ATOM 1395 C C . TYR A 1 271 ? 98.589 71.634 87.737 1.00 95.60 271 TYR A C 1
ATOM 1396 O O . TYR A 1 271 ? 97.522 72.085 88.143 1.00 94.77 271 TYR A O 1
ATOM 1405 N N . PHE A 1 272 ? 98.744 70.352 87.387 1.00 95.50 272 PHE A N 1
ATOM 1406 C CA . PHE A 1 272 ? 97.773 69.316 87.709 1.00 95.78 272 PHE A CA 1
ATOM 1407 C C . PHE A 1 272 ? 98.136 68.701 89.057 1.00 95.47 272 PHE A C 1
ATOM 1408 O O . PHE A 1 272 ? 99.295 68.328 89.267 1.00 94.54 272 PHE A O 1
ATOM 1416 N N . CYS A 1 273 ? 97.171 68.571 89.947 1.00 95.51 273 CYS A N 1
ATOM 1417 C CA . CYS A 1 273 ? 97.390 67.966 91.258 1.00 95.20 273 CYS A CA 1
ATOM 1418 C C . CYS A 1 273 ? 96.222 67.071 91.689 1.00 95.54 273 CYS A C 1
ATOM 1419 O O . CYS A 1 273 ? 95.085 67.237 91.252 1.00 94.77 273 CYS A O 1
ATOM 1422 N N . TYR A 1 274 ? 96.536 66.106 92.537 1.00 94.56 274 TYR A N 1
ATOM 1423 C CA . TYR A 1 274 ? 95.580 65.136 93.065 1.00 94.48 274 TYR A CA 1
ATOM 1424 C C . TYR A 1 274 ? 96.103 64.526 94.377 1.00 94.09 274 TYR A C 1
ATOM 1425 O O . TYR A 1 274 ? 97.324 64.451 94.567 1.00 92.78 274 TYR A O 1
ATOM 1434 N N . PRO A 1 275 ? 95.226 64.081 95.283 1.00 92.74 275 PRO A N 1
ATOM 1435 C CA . PRO A 1 275 ? 95.641 63.453 96.532 1.00 91.63 275 PRO A CA 1
ATOM 1436 C C . PRO A 1 275 ? 96.237 62.057 96.282 1.00 91.23 275 PRO A C 1
ATOM 1437 O O . PRO A 1 275 ? 95.846 61.355 95.346 1.00 89.57 275 PRO A O 1
ATOM 1441 N N . ASP A 1 276 ? 97.159 61.620 97.145 1.00 89.83 276 ASP A N 1
ATOM 1442 C CA . ASP A 1 276 ? 97.827 60.320 97.023 1.00 88.61 276 ASP A CA 1
ATOM 1443 C C . ASP A 1 276 ? 96.838 59.132 97.008 1.00 88.02 276 ASP A C 1
ATOM 1444 O O . ASP A 1 276 ? 97.075 58.128 96.342 1.00 84.06 276 ASP A O 1
ATOM 1449 N N . GLU A 1 277 ? 95.689 59.299 97.656 1.00 87.63 277 GLU A N 1
ATOM 1450 C CA . GLU A 1 277 ? 94.589 58.326 97.682 1.00 85.97 277 GLU A CA 1
ATOM 1451 C C . GLU A 1 277 ? 94.109 57.952 96.271 1.00 86.69 277 GLU A C 1
ATOM 1452 O O . GLU A 1 277 ? 93.708 56.817 96.016 1.00 84.12 277 GLU A O 1
ATOM 1458 N N . MET A 1 278 ? 94.171 58.910 95.333 1.00 86.59 278 MET A N 1
ATOM 1459 C CA . MET A 1 278 ? 93.665 58.757 93.969 1.00 86.75 278 MET A CA 1
ATOM 1460 C C . MET A 1 278 ? 94.712 58.214 92.985 1.00 87.73 278 MET A C 1
ATOM 1461 O O . MET A 1 278 ? 94.360 57.856 91.862 1.00 85.82 278 MET A O 1
ATOM 1466 N N . LYS A 1 279 ? 95.989 58.090 93.375 1.00 87.72 279 LYS A N 1
ATOM 1467 C CA . LYS A 1 279 ? 97.105 57.768 92.464 1.00 87.35 279 LYS A CA 1
ATOM 1468 C C . LYS A 1 279 ? 96.963 56.459 91.690 1.00 87.66 279 LYS A C 1
ATOM 1469 O O . LYS A 1 279 ? 97.571 56.296 90.634 1.00 84.67 279 LYS A O 1
ATOM 1475 N N . ASN A 1 280 ? 96.189 55.517 92.217 1.00 87.71 280 ASN A N 1
ATOM 1476 C CA . ASN A 1 280 ? 95.987 54.202 91.620 1.00 87.23 280 ASN A CA 1
ATOM 1477 C C . ASN A 1 280 ? 94.649 54.065 90.884 1.00 87.50 280 ASN A C 1
ATOM 1478 O O . ASN A 1 280 ? 94.444 53.054 90.207 1.00 84.14 280 ASN A O 1
ATOM 1483 N N . ALA A 1 281 ? 93.757 55.036 90.976 1.00 89.32 281 ALA A N 1
ATOM 1484 C CA . ALA A 1 281 ? 92.472 55.005 90.292 1.00 89.33 281 ALA A CA 1
ATOM 1485 C C . ALA A 1 281 ? 92.659 55.105 88.770 1.00 90.15 281 ALA A C 1
ATOM 1486 O O . ALA A 1 281 ? 93.200 56.094 88.281 1.00 89.01 281 ALA A O 1
ATOM 1488 N N . ALA A 1 282 ? 92.181 54.107 88.024 1.00 88.79 282 ALA A N 1
ATOM 1489 C CA . ALA A 1 282 ? 92.307 54.061 86.564 1.00 88.44 282 ALA A CA 1
ATOM 1490 C C . ALA A 1 282 ? 91.723 55.319 85.896 1.00 89.51 282 ALA A C 1
ATOM 1491 O O . ALA A 1 282 ? 92.388 55.951 85.082 1.00 88.62 282 ALA A O 1
ATOM 1493 N N . LYS A 1 283 ? 90.534 55.750 86.323 1.00 91.35 283 LYS A N 1
ATOM 1494 C CA . LYS A 1 283 ? 89.878 56.980 85.856 1.00 92.18 283 LYS A CA 1
ATOM 1495 C C . LYS A 1 283 ? 90.751 58.238 86.008 1.00 92.76 283 LYS A C 1
ATOM 1496 O O . LYS A 1 283 ? 90.759 59.086 85.127 1.00 92.01 283 LYS A O 1
ATOM 1502 N N . LEU A 1 284 ? 91.516 58.346 87.100 1.00 92.59 284 LEU A N 1
ATOM 1503 C CA . LEU A 1 284 ? 92.407 59.478 87.322 1.00 93.12 284 LEU A CA 1
ATOM 1504 C C . LEU A 1 284 ? 93.673 59.382 86.464 1.00 93.09 284 LEU A C 1
ATOM 1505 O O . LEU A 1 284 ? 94.120 60.389 85.934 1.00 91.92 284 LEU A O 1
ATOM 1510 N N . LYS A 1 285 ? 94.254 58.184 86.321 1.00 91.03 285 LYS A N 1
ATOM 1511 C CA . LYS A 1 285 ? 95.426 57.971 85.461 1.00 89.86 285 LYS A CA 1
ATOM 1512 C C . LYS A 1 285 ? 95.123 58.353 84.019 1.00 90.00 285 LYS A C 1
ATOM 1513 O O . LYS A 1 285 ? 95.870 59.143 83.447 1.00 88.79 285 LYS A O 1
ATOM 1519 N N . ALA A 1 286 ? 94.004 57.865 83.483 1.00 88.64 286 ALA A N 1
ATOM 1520 C CA . ALA A 1 286 ? 93.524 58.202 82.151 1.00 88.10 286 ALA A CA 1
ATOM 1521 C C . ALA A 1 286 ? 93.422 59.728 81.948 1.00 88.42 286 ALA A C 1
ATOM 1522 O O . ALA A 1 286 ? 94.037 60.287 81.046 1.00 87.67 286 ALA A O 1
ATOM 1524 N N . PHE A 1 287 ? 92.737 60.414 82.866 1.00 92.52 287 PHE A N 1
ATOM 1525 C CA . PHE A 1 287 ? 92.570 61.863 82.772 1.00 93.64 287 PHE A CA 1
ATOM 1526 C C . PHE A 1 287 ? 93.890 62.620 82.960 1.00 93.18 287 PHE A C 1
ATOM 1527 O O . PHE A 1 287 ? 94.177 63.543 82.201 1.00 92.55 287 PHE A O 1
ATOM 1535 N N . ARG A 1 288 ? 94.722 62.227 83.924 1.00 92.73 288 ARG A N 1
ATOM 1536 C CA . ARG A 1 288 ? 96.034 62.835 84.171 1.00 91.77 288 ARG A CA 1
ATOM 1537 C C . ARG A 1 288 ? 96.928 62.758 82.936 1.00 90.79 288 ARG A C 1
ATOM 1538 O O . ARG A 1 288 ? 97.508 63.757 82.550 1.00 89.93 288 ARG A O 1
ATOM 1546 N N . ASP A 1 289 ? 97.060 61.557 82.377 1.00 87.98 289 ASP A N 1
ATOM 1547 C CA . ASP A 1 289 ? 97.985 61.315 81.279 1.00 85.26 289 ASP A CA 1
ATOM 1548 C C . ASP A 1 289 ? 97.512 62.026 80.006 1.00 84.35 289 ASP A C 1
ATOM 1549 O O . ASP A 1 289 ? 98.308 62.655 79.317 1.00 82.73 289 ASP A O 1
ATOM 1554 N N . PHE A 1 290 ? 96.192 62.055 79.776 1.00 87.94 290 PHE A N 1
ATOM 1555 C CA . PHE A 1 290 ? 95.574 62.865 78.732 1.00 87.36 290 PHE A CA 1
ATOM 1556 C C . PHE A 1 290 ? 95.867 64.364 78.903 1.00 87.17 290 PHE A C 1
ATOM 1557 O O . PHE A 1 290 ? 96.368 65.001 77.976 1.00 86.57 290 PHE A O 1
ATOM 1565 N N . ILE A 1 291 ? 95.607 64.933 80.075 1.00 90.34 291 ILE A N 1
ATOM 1566 C CA . ILE A 1 291 ? 95.821 66.362 80.340 1.00 91.10 291 ILE A CA 1
ATOM 1567 C C . ILE A 1 291 ? 97.298 66.746 80.222 1.00 89.74 291 ILE A C 1
ATOM 1568 O O . ILE A 1 291 ? 97.614 67.768 79.619 1.00 88.43 291 ILE A O 1
ATOM 1573 N N . VAL A 1 292 ? 98.207 65.920 80.750 1.00 87.53 292 VAL A N 1
ATOM 1574 C CA . VAL A 1 292 ? 99.651 66.143 80.624 1.00 85.54 292 VAL A CA 1
ATOM 1575 C C . VAL A 1 292 ? 100.082 66.132 79.153 1.00 83.25 292 VAL A C 1
ATOM 1576 O O . VAL A 1 292 ? 100.845 67.002 78.735 1.00 80.85 292 VAL A O 1
ATOM 1580 N N . ALA A 1 293 ? 99.573 65.201 78.352 1.00 82.46 293 ALA A N 1
ATOM 1581 C CA . ALA A 1 293 ? 99.849 65.153 76.924 1.00 79.08 293 ALA A CA 1
ATOM 1582 C C . ALA A 1 293 ? 99.305 66.397 76.197 1.00 77.94 293 ALA A C 1
ATOM 1583 O O . ALA A 1 293 ? 100.030 67.030 75.430 1.00 75.66 293 ALA A O 1
ATOM 1585 N N . LYS A 1 294 ? 98.061 66.807 76.482 1.00 82.32 294 LYS A N 1
ATOM 1586 C CA . LYS A 1 294 ? 97.457 68.005 75.888 1.00 81.72 294 LYS A CA 1
ATOM 1587 C C . LYS A 1 294 ? 98.193 69.286 76.274 1.00 81.25 294 LYS A C 1
ATOM 1588 O O . LYS A 1 294 ? 98.420 70.128 75.409 1.00 79.21 294 LYS A O 1
ATOM 1594 N N . ALA A 1 295 ? 98.622 69.399 77.520 1.00 84.20 295 ALA A N 1
ATOM 1595 C CA . ALA A 1 295 ? 99.389 70.546 78.002 1.00 82.82 295 ALA A CA 1
ATOM 1596 C C . ALA A 1 295 ? 100.734 70.686 77.274 1.00 79.84 295 ALA A C 1
ATOM 1597 O O . ALA A 1 295 ? 101.077 71.777 76.839 1.00 75.73 295 ALA A O 1
ATOM 1599 N N . ARG A 1 296 ? 101.468 69.576 77.062 1.00 75.86 296 ARG A N 1
ATOM 1600 C CA . ARG A 1 296 ? 102.728 69.588 76.302 1.00 71.85 296 ARG A CA 1
ATOM 1601 C C . ARG A 1 296 ? 102.541 70.023 74.851 1.00 70.00 296 ARG A C 1
ATOM 1602 O O . ARG A 1 296 ? 103.462 70.594 74.272 1.00 64.72 296 ARG A O 1
ATOM 1610 N N . ASN A 1 297 ? 101.391 69.733 74.264 1.00 70.07 297 ASN A N 1
ATOM 1611 C CA . ASN A 1 297 ? 101.089 70.071 72.873 1.00 66.42 297 ASN A CA 1
ATOM 1612 C C . ASN A 1 297 ? 100.507 71.482 72.712 1.00 65.60 297 ASN A C 1
ATOM 1613 O O . ASN A 1 297 ? 100.274 71.936 71.597 1.00 61.02 297 ASN A O 1
ATOM 1618 N N . TRP A 1 298 ? 100.266 72.150 73.836 1.00 68.47 298 TRP A N 1
ATOM 1619 C CA . TRP A 1 298 ? 99.702 73.491 73.876 1.00 65.68 298 TRP A CA 1
ATOM 1620 C C . TRP A 1 298 ? 100.804 74.549 73.727 1.00 64.00 298 TRP A C 1
ATOM 1621 O O . TRP A 1 298 ? 101.100 75.318 74.634 1.00 59.35 298 TRP A O 1
ATOM 1632 N N . ASN A 1 299 ? 101.438 74.541 72.549 1.00 60.57 299 ASN A N 1
ATOM 1633 C CA . ASN A 1 299 ? 102.291 75.636 72.118 1.00 57.51 299 ASN A CA 1
ATOM 1634 C C . ASN A 1 299 ? 101.392 76.737 71.545 1.00 57.50 299 ASN A C 1
ATOM 1635 O O . ASN A 1 299 ? 100.920 76.627 70.406 1.00 51.56 299 ASN A O 1
ATOM 1640 N N . PHE A 1 300 ? 101.123 77.751 72.353 1.00 55.59 300 PHE A N 1
ATOM 1641 C CA . PHE A 1 300 ? 100.633 79.039 71.905 1.00 51.60 300 PHE A CA 1
ATOM 1642 C C . PHE A 1 300 ? 101.812 79.934 71.516 1.00 47.78 300 PHE A C 1
ATOM 1643 O O . PHE A 1 300 ? 102.862 79.867 72.187 1.00 42.76 300 PHE A O 1
ATOM 1651 N N . GLY B 1 95 ? 81.009 108.606 85.413 1.00 89.53 95 GLY B N 1
ATOM 1652 C CA . GLY B 1 95 ? 81.511 107.819 86.523 1.00 90.04 95 GLY B CA 1
ATOM 1653 C C . GLY B 1 95 ? 81.125 106.344 86.462 1.00 91.90 95 GLY B C 1
ATOM 1654 O O . GLY B 1 95 ? 80.515 105.860 85.514 1.00 90.19 95 GLY B O 1
ATOM 1655 N N . LYS B 1 96 ? 81.524 105.612 87.507 1.00 92.45 96 LYS B N 1
ATOM 1656 C CA . LYS B 1 96 ? 81.390 104.162 87.588 1.00 93.37 96 LYS B CA 1
ATOM 1657 C C . LYS B 1 96 ? 80.022 103.746 88.135 1.00 93.59 96 LYS B C 1
ATOM 1658 O O . LYS B 1 96 ? 79.608 104.223 89.194 1.00 91.71 96 LYS B O 1
ATOM 1664 N N . LEU B 1 97 ? 79.378 102.812 87.437 1.00 93.99 97 LEU B N 1
ATOM 1665 C CA . LEU B 1 97 ? 78.207 102.087 87.928 1.00 94.85 97 LEU B CA 1
ATOM 1666 C C . LEU B 1 97 ? 78.584 100.613 88.118 1.00 95.50 97 LEU B C 1
ATOM 1667 O O . LEU B 1 97 ? 79.082 99.972 87.201 1.00 95.15 97 LEU B O 1
ATOM 1672 N N . ARG B 1 98 ? 78.328 100.081 89.302 1.00 95.27 98 ARG B N 1
ATOM 1673 C CA . ARG B 1 98 ? 78.547 98.663 89.616 1.00 94.96 98 ARG B CA 1
ATOM 1674 C C . ARG B 1 98 ? 77.240 97.895 89.420 1.00 95.06 98 ARG B C 1
ATOM 1675 O O . ARG B 1 98 ? 76.226 98.245 90.021 1.00 94.01 98 ARG B O 1
ATOM 1683 N N . VAL B 1 99 ? 77.273 96.865 88.614 1.00 95.73 99 VAL B N 1
ATOM 1684 C CA . VAL B 1 99 ? 76.118 96.027 88.292 1.00 96.16 99 VAL B CA 1
ATOM 1685 C C . VAL B 1 99 ? 76.447 94.583 88.651 1.00 96.24 99 VAL B C 1
ATOM 1686 O O . VAL B 1 99 ? 77.438 94.051 88.154 1.00 95.54 99 VAL B O 1
ATOM 1690 N N . THR B 1 100 ? 75.633 93.944 89.474 1.00 95.55 100 THR B N 1
ATOM 1691 C CA . THR B 1 100 ? 75.801 92.528 89.795 1.00 95.21 100 THR B CA 1
ATOM 1692 C C . THR B 1 100 ? 74.711 91.677 89.138 1.00 95.36 100 THR B C 1
ATOM 1693 O O . THR B 1 100 ? 73.571 92.103 88.978 1.00 94.92 100 THR B O 1
ATOM 1697 N N . THR B 1 101 ? 75.076 90.461 88.731 1.00 95.35 101 THR B N 1
ATOM 1698 C CA . THR B 1 101 ? 74.125 89.443 88.262 1.00 95.57 101 THR B CA 1
ATOM 1699 C C . THR B 1 101 ? 74.772 88.061 88.354 1.00 95.10 101 THR B C 1
ATOM 1700 O O . THR B 1 101 ? 75.944 87.942 88.729 1.00 93.97 101 THR B O 1
ATOM 1704 N N . THR B 1 102 ? 74.033 87.027 88.000 1.00 94.64 102 THR B N 1
ATOM 1705 C CA . THR B 1 102 ? 74.584 85.668 87.907 1.00 94.35 102 THR B CA 1
ATOM 1706 C C . THR B 1 102 ? 75.654 85.576 86.814 1.00 94.73 102 THR B C 1
ATOM 1707 O O . THR B 1 102 ? 75.628 86.314 85.825 1.00 93.99 102 THR B O 1
ATOM 1711 N N . VAL B 1 103 ? 76.552 84.612 86.945 1.00 94.24 103 VAL B N 1
ATOM 1712 C CA . VAL B 1 103 ? 77.613 84.359 85.949 1.00 94.59 103 VAL B CA 1
ATOM 1713 C C . VAL B 1 103 ? 77.014 84.056 84.572 1.00 94.88 103 VAL B C 1
ATOM 1714 O O . VAL B 1 103 ? 77.441 84.635 83.578 1.00 93.58 103 VAL B O 1
ATOM 1718 N N . GLY B 1 104 ? 75.984 83.219 84.497 1.00 93.80 104 GLY B N 1
ATOM 1719 C CA . GLY B 1 104 ? 75.342 82.843 83.237 1.00 93.55 104 GLY B CA 1
ATOM 1720 C C . GLY B 1 104 ? 74.714 84.027 82.493 1.00 94.29 104 GLY B C 1
ATOM 1721 O O . GLY B 1 104 ? 75.004 84.242 81.318 1.00 93.47 104 GLY B O 1
ATOM 1722 N N . LEU B 1 105 ? 73.910 84.830 83.180 1.00 94.68 105 LEU B N 1
ATOM 1723 C CA . LEU B 1 105 ? 73.282 86.002 82.573 1.00 94.89 105 LEU B CA 1
ATOM 1724 C C . LEU B 1 105 ? 74.327 87.069 82.194 1.00 94.76 105 LEU B C 1
ATOM 1725 O O . LEU B 1 105 ? 74.210 87.702 81.144 1.00 93.87 105 LEU B O 1
ATOM 1730 N N . GLY B 1 106 ? 75.341 87.250 83.034 1.00 95.43 106 GLY B N 1
ATOM 1731 C CA . GLY B 1 106 ? 76.424 88.185 82.772 1.00 95.64 106 GLY B CA 1
ATOM 1732 C C . GLY B 1 106 ? 77.226 87.832 81.524 1.00 96.06 106 GLY B C 1
ATOM 1733 O O . GLY B 1 106 ? 77.438 88.684 80.659 1.00 95.28 106 GLY B O 1
ATOM 1734 N N . GLN B 1 107 ? 77.607 86.574 81.390 1.00 95.00 107 GLN B N 1
ATOM 1735 C CA . GLN B 1 107 ? 78.379 86.075 80.252 1.00 94.60 107 GLN B CA 1
ATOM 1736 C C . GLN B 1 107 ? 77.533 85.928 78.980 1.00 94.17 107 GLN B C 1
ATOM 1737 O O . GLN B 1 107 ? 78.006 86.250 77.892 1.00 92.67 107 GLN B O 1
ATOM 1743 N N . GLY B 1 108 ? 76.297 85.444 79.104 1.00 93.67 108 GLY B N 1
ATOM 1744 C CA . GLY B 1 108 ? 75.449 85.106 77.963 1.00 92.73 108 GLY B CA 1
ATOM 1745 C C . GLY B 1 108 ? 74.712 86.288 77.328 1.00 92.96 108 GLY B C 1
ATOM 1746 O O . GLY B 1 108 ? 74.460 86.269 76.123 1.00 90.44 108 GLY B O 1
ATOM 1747 N N . TRP B 1 109 ? 74.360 87.294 78.115 1.00 94.64 109 TRP B N 1
ATOM 1748 C CA . TRP B 1 109 ? 73.506 88.405 77.663 1.00 94.48 109 TRP B CA 1
ATOM 1749 C C . TRP B 1 109 ? 74.034 89.796 78.020 1.00 94.51 109 TRP B C 1
ATOM 1750 O O . TRP B 1 109 ? 74.111 90.670 77.153 1.00 93.29 109 TRP B O 1
ATOM 1761 N N . LEU B 1 110 ? 74.397 90.020 79.284 1.00 95.36 110 LEU B N 1
ATOM 1762 C CA . LEU B 1 110 ? 74.659 91.364 79.794 1.00 96.03 110 LEU B CA 1
ATOM 1763 C C . LEU B 1 110 ? 75.928 91.999 79.217 1.00 96.37 110 LEU B C 1
ATOM 1764 O O . LEU B 1 110 ? 75.925 93.197 78.968 1.00 95.72 110 LEU B O 1
ATOM 1769 N N . THR B 1 111 ? 76.986 91.226 78.955 1.00 95.53 111 THR B N 1
ATOM 1770 C CA . THR B 1 111 ? 78.231 91.743 78.365 1.00 95.53 111 THR B CA 1
ATOM 1771 C C . THR B 1 111 ? 77.965 92.438 77.029 1.00 95.12 111 THR B C 1
ATOM 1772 O O . THR B 1 111 ? 78.377 93.578 76.844 1.00 94.33 111 THR B O 1
ATOM 1776 N N . ASP B 1 112 ? 77.204 91.810 76.141 1.00 94.20 112 ASP B N 1
ATOM 1777 C CA . ASP B 1 112 ? 76.837 92.389 74.843 1.00 92.80 112 ASP B CA 1
ATOM 1778 C C . ASP B 1 112 ? 75.942 93.630 75.009 1.00 92.60 112 ASP B C 1
ATOM 1779 O O . ASP B 1 112 ? 76.097 94.619 74.296 1.00 90.66 112 ASP B O 1
ATOM 1784 N N . LYS B 1 113 ? 75.050 93.639 75.997 1.00 93.37 113 LYS B N 1
ATOM 1785 C CA . LYS B 1 113 ? 74.230 94.815 76.301 1.00 92.68 113 LYS B CA 1
ATOM 1786 C C . LYS B 1 113 ? 75.050 95.976 76.859 1.00 93.06 113 LYS B C 1
ATOM 1787 O O . LYS B 1 113 ? 74.761 97.126 76.538 1.00 92.22 113 LYS B O 1
ATOM 1793 N N . VAL B 1 114 ? 76.069 95.686 77.648 1.00 94.80 114 VAL B N 1
ATOM 1794 C CA . VAL B 1 114 ? 76.981 96.703 78.186 1.00 95.53 114 VAL B CA 1
ATOM 1795 C C . VAL B 1 114 ? 77.808 97.351 77.074 1.00 95.23 114 VAL B C 1
ATOM 1796 O O . VAL B 1 114 ? 78.040 98.552 77.131 1.00 94.37 114 VAL B O 1
ATOM 1800 N N . GLN B 1 115 ? 78.189 96.605 76.031 1.00 94.28 115 GLN B N 1
ATOM 1801 C CA . GLN B 1 115 ? 78.819 97.203 74.843 1.00 92.52 115 GLN B CA 1
ATOM 1802 C C . GLN B 1 115 ? 77.912 98.252 74.204 1.00 91.48 115 GLN B C 1
ATOM 1803 O O . GLN B 1 115 ? 78.338 99.387 73.992 1.00 90.00 115 GLN B O 1
ATOM 1809 N N . GLU B 1 116 ? 76.652 97.901 73.948 1.00 89.29 116 GLU B N 1
ATOM 1810 C CA . GLU B 1 116 ? 75.662 98.825 73.408 1.00 85.86 116 GLU B CA 1
ATOM 1811 C C . GLU B 1 116 ? 75.481 100.044 74.335 1.00 85.47 116 GLU B C 1
ATOM 1812 O O . GLU B 1 116 ? 75.418 101.169 73.857 1.00 83.93 116 GLU B O 1
ATOM 1818 N N . PHE B 1 117 ? 75.432 99.840 75.661 1.00 88.99 117 PHE B N 1
ATOM 1819 C CA . PHE B 1 117 ? 75.278 100.908 76.639 1.00 89.35 117 PHE B CA 1
ATOM 1820 C C . PHE B 1 117 ? 76.461 101.884 76.646 1.00 88.31 117 PHE B C 1
ATOM 1821 O O . PHE B 1 117 ? 76.258 103.096 76.590 1.00 87.64 117 PHE B O 1
ATOM 1829 N N . LEU B 1 118 ? 77.686 101.368 76.681 1.00 90.56 118 LEU B N 1
ATOM 1830 C CA . LEU B 1 118 ? 78.903 102.190 76.725 1.00 90.80 118 LEU B CA 1
ATOM 1831 C C . LEU B 1 118 ? 79.150 102.965 75.421 1.00 89.44 118 LEU B C 1
ATOM 1832 O O . LEU B 1 118 ? 79.831 103.991 75.444 1.00 87.85 118 LEU B O 1
ATOM 1837 N N . GLN B 1 119 ? 78.588 102.520 74.286 1.00 86.28 119 GLN B N 1
ATOM 1838 C CA . GLN B 1 119 ? 78.588 103.323 73.056 1.00 82.90 119 GLN B CA 1
ATOM 1839 C C . GLN B 1 119 ? 77.695 104.566 73.185 1.00 81.77 119 GLN B C 1
ATOM 1840 O O . GLN B 1 119 ? 77.986 105.590 72.580 1.00 79.18 119 GLN B O 1
ATOM 1846 N N . LEU B 1 120 ? 76.629 104.481 73.985 1.00 82.37 120 LEU B N 1
ATOM 1847 C CA . LEU B 1 120 ? 75.677 105.572 74.192 1.00 79.85 120 LEU B CA 1
ATOM 1848 C C . LEU B 1 120 ? 76.139 106.551 75.284 1.00 79.82 120 LEU B C 1
ATOM 1849 O O . LEU B 1 120 ? 75.926 107.745 75.166 1.00 78.34 120 LEU B O 1
ATOM 1854 N N . TYR B 1 121 ? 76.797 106.017 76.317 1.00 84.29 121 TYR B N 1
ATOM 1855 C CA . TYR B 1 121 ? 77.265 106.772 77.481 1.00 85.41 121 TYR B CA 1
ATOM 1856 C C . TYR B 1 121 ? 78.781 106.606 77.671 1.00 87.00 121 TYR B C 1
ATOM 1857 O O . TYR B 1 121 ? 79.230 105.999 78.638 1.00 86.70 121 TYR B O 1
ATOM 1866 N N . PRO B 1 122 ? 79.597 107.156 76.750 1.00 86.16 122 PRO B N 1
ATOM 1867 C CA . PRO B 1 122 ? 81.041 106.918 76.744 1.00 86.15 122 PRO B CA 1
ATOM 1868 C C . PRO B 1 122 ? 81.777 107.524 77.944 1.00 87.91 122 PRO B C 1
ATOM 1869 O O . PRO B 1 122 ? 82.894 107.110 78.235 1.00 86.53 122 PRO B O 1
ATOM 1873 N N . GLU B 1 123 ? 81.175 108.485 78.655 1.00 88.28 123 GLU B N 1
ATOM 1874 C CA . GLU B 1 123 ? 81.746 109.066 79.881 1.00 88.63 123 GLU B CA 1
ATOM 1875 C C . GLU B 1 123 ? 81.420 108.243 81.141 1.00 90.28 123 GLU B C 1
ATOM 1876 O O . GLU B 1 123 ? 81.905 108.550 82.234 1.00 88.46 123 GLU B O 1
ATOM 1882 N N . MET B 1 124 ? 80.630 107.186 81.011 1.00 91.40 124 MET B N 1
ATOM 1883 C CA . MET B 1 124 ? 80.426 106.210 82.074 1.00 92.97 124 MET B CA 1
ATOM 1884 C C . MET B 1 124 ? 81.450 105.077 81.984 1.00 93.83 124 MET B C 1
ATOM 1885 O O . MET B 1 124 ? 81.968 104.750 80.924 1.00 93.03 124 MET B O 1
ATOM 1890 N N . SER B 1 125 ? 81.671 104.451 83.120 1.00 94.47 125 SER B N 1
ATOM 1891 C CA . SER B 1 125 ? 82.307 103.140 83.199 1.00 95.23 125 SER B CA 1
ATOM 1892 C C . SER B 1 125 ? 81.394 102.167 83.938 1.00 95.89 125 SER B C 1
ATOM 1893 O O . SER B 1 125 ? 80.589 102.560 84.788 1.00 94.52 125 SER B O 1
ATOM 1896 N N . ILE B 1 126 ? 81.499 100.889 83.608 1.00 95.65 126 ILE B N 1
ATOM 1897 C CA . ILE B 1 126 ? 80.728 99.817 84.235 1.00 96.58 126 ILE B CA 1
ATOM 1898 C C . ILE B 1 126 ? 81.677 98.829 84.904 1.00 96.59 126 ILE B C 1
ATOM 1899 O O . ILE B 1 126 ? 82.688 98.433 84.333 1.00 96.01 126 ILE B O 1
ATOM 1904 N N . GLN B 1 127 ? 81.314 98.400 86.093 1.00 95.59 127 GLN B N 1
ATOM 1905 C CA . GLN B 1 127 ? 81.854 97.184 86.687 1.00 95.30 127 GLN B CA 1
ATOM 1906 C C . GLN B 1 127 ? 80.749 96.135 86.752 1.00 95.20 127 GLN B C 1
ATOM 1907 O O . GLN B 1 127 ? 79.779 96.314 87.499 1.00 94.09 127 GLN B O 1
ATOM 1913 N N . LEU B 1 128 ? 80.909 95.053 86.002 1.00 95.82 128 LEU B N 1
ATOM 1914 C CA . LEU B 1 128 ? 80.094 93.863 86.170 1.00 96.04 128 LEU B CA 1
ATOM 1915 C C . LEU B 1 128 ? 80.725 92.969 87.233 1.00 95.70 128 LEU B C 1
ATOM 1916 O O . LEU B 1 128 ? 81.893 92.598 87.128 1.00 95.17 128 LEU B O 1
ATOM 1921 N N . ILE B 1 129 ? 79.941 92.635 88.246 1.00 95.56 129 ILE B N 1
ATOM 1922 C CA . ILE B 1 129 ? 80.314 91.718 89.313 1.00 94.68 129 ILE B CA 1
ATOM 1923 C C . ILE B 1 129 ? 79.433 90.483 89.144 1.00 94.25 129 ILE B C 1
ATOM 1924 O O . ILE B 1 129 ? 78.248 90.501 89.486 1.00 93.16 129 ILE B O 1
ATOM 1929 N N . LEU B 1 130 ? 80.000 89.443 88.530 1.00 94.94 130 LEU B N 1
ATOM 1930 C CA . LEU B 1 130 ? 79.294 88.206 88.237 1.00 94.60 130 LEU B CA 1
ATOM 1931 C C . LEU B 1 130 ? 79.497 87.233 89.390 1.00 93.61 130 LEU B C 1
ATOM 1932 O O . LEU B 1 130 ? 80.635 86.849 89.680 1.00 91.65 130 LEU B O 1
ATOM 1937 N N . ASP B 1 131 ? 78.397 86.849 90.020 1.00 92.65 131 ASP B N 1
ATOM 1938 C CA . ASP B 1 131 ? 78.409 85.913 91.136 1.00 91.69 131 ASP B CA 1
ATOM 1939 C C . ASP B 1 131 ? 77.118 85.090 91.127 1.00 91.59 131 ASP B C 1
ATOM 1940 O O . ASP B 1 131 ? 76.036 85.614 90.834 1.00 89.60 131 ASP B O 1
ATOM 1945 N N . ASN B 1 132 ? 77.233 83.806 91.398 1.00 89.83 132 ASN B N 1
ATOM 1946 C CA . ASN B 1 132 ? 76.071 82.942 91.566 1.00 88.72 132 ASN B CA 1
ATOM 1947 C C . ASN B 1 132 ? 75.526 83.012 92.996 1.00 87.56 132 ASN B C 1
ATOM 1948 O O . ASN B 1 132 ? 74.363 82.669 93.209 1.00 83.55 132 ASN B O 1
ATOM 1953 N N . GLU B 1 133 ? 76.312 83.495 93.956 1.00 86.21 133 GLU B N 1
ATOM 1954 C CA . GLU B 1 133 ? 75.769 83.947 95.224 1.00 83.97 133 GLU B CA 1
ATOM 1955 C C . GLU B 1 133 ? 75.151 85.341 95.041 1.00 83.59 133 GLU B C 1
ATOM 1956 O O . GLU B 1 133 ? 75.669 86.204 94.332 1.00 78.12 133 GLU B O 1
ATOM 1962 N N . GLU B 1 134 ? 73.984 85.557 95.624 1.00 82.63 134 GLU B N 1
ATOM 1963 C CA . GLU B 1 134 ? 73.313 86.856 95.507 1.00 82.58 134 GLU B CA 1
ATOM 1964 C C . GLU B 1 134 ? 74.017 87.900 96.376 1.00 82.10 134 GLU B C 1
ATOM 1965 O O . GLU B 1 134 ? 73.687 88.072 97.551 1.00 77.34 134 GLU B O 1
ATOM 1971 N N . LEU B 1 135 ? 74.938 88.649 95.784 1.00 78.53 135 LEU B N 1
ATOM 1972 C CA . LEU B 1 135 ? 75.593 89.775 96.443 1.00 77.53 135 LEU B CA 1
ATOM 1973 C C . LEU B 1 135 ? 74.565 90.786 96.952 1.00 78.83 135 LEU B C 1
ATOM 1974 O O . LEU B 1 135 ? 73.690 91.243 96.206 1.00 74.41 135 LEU B O 1
ATOM 1979 N N . ASP B 1 136 ? 74.709 91.177 98.217 1.00 78.79 136 ASP B N 1
ATOM 1980 C CA . ASP B 1 136 ? 73.808 92.144 98.836 1.00 76.93 136 ASP B CA 1
ATOM 1981 C C . ASP B 1 136 ? 74.049 93.555 98.270 1.00 77.85 136 ASP B C 1
ATOM 1982 O O . ASP B 1 136 ? 75.072 94.193 98.493 1.00 72.69 136 ASP B O 1
ATOM 1987 N N . VAL B 1 137 ? 73.059 94.044 97.525 1.00 76.50 137 VAL B N 1
ATOM 1988 C CA . VAL B 1 137 ? 73.104 95.377 96.902 1.00 74.73 137 VAL B CA 1
ATOM 1989 C C . VAL B 1 137 ? 73.007 96.479 97.964 1.00 74.91 137 VAL B C 1
ATOM 1990 O O . VAL B 1 137 ? 73.641 97.525 97.825 1.00 69.84 137 VAL B O 1
ATOM 1994 N N . ASN B 1 138 ? 72.264 96.237 99.037 1.00 73.67 138 ASN B N 1
ATOM 1995 C CA . ASN B 1 138 ? 72.125 97.215 100.118 1.00 70.87 138 ASN B CA 1
ATOM 1996 C C . ASN B 1 138 ? 73.413 97.389 100.928 1.00 71.59 138 ASN B C 1
ATOM 1997 O O . ASN B 1 138 ? 73.697 98.487 101.404 1.00 65.32 138 ASN B O 1
ATOM 2002 N N . MET B 1 139 ? 74.241 96.344 101.010 1.00 68.84 139 MET B N 1
ATOM 2003 C CA . MET B 1 139 ? 75.585 96.443 101.598 1.00 66.04 139 MET B CA 1
ATOM 2004 C C . MET B 1 139 ? 76.601 97.151 100.685 1.00 69.32 139 MET B C 1
ATOM 2005 O O . MET B 1 139 ? 77.797 97.138 100.970 1.00 62.55 139 MET B O 1
ATOM 2010 N N . ARG B 1 140 ? 76.151 97.800 99.612 1.00 75.34 140 ARG B N 1
ATOM 2011 C CA . ARG B 1 140 ? 76.979 98.576 98.678 1.00 75.78 140 ARG B CA 1
ATOM 2012 C C . ARG B 1 140 ? 78.077 97.753 97.973 1.00 79.47 140 ARG B C 1
ATOM 2013 O O . ARG B 1 140 ? 79.067 98.325 97.525 1.00 74.24 140 ARG B O 1
ATOM 2021 N N . HIS B 1 141 ? 77.892 96.441 97.851 1.00 82.46 141 HIS B N 1
ATOM 2022 C CA . HIS B 1 141 ? 78.733 95.604 96.991 1.00 82.36 141 HIS B CA 1
ATOM 2023 C C . HIS B 1 141 ? 78.536 95.950 95.506 1.00 85.03 141 HIS B C 1
ATOM 2024 O O . HIS B 1 141 ? 79.488 95.939 94.735 1.00 81.55 141 HIS B O 1
ATOM 2031 N N . ALA B 1 142 ? 77.303 96.323 95.129 1.00 88.73 142 ALA B N 1
ATOM 2032 C CA . ALA B 1 142 ? 76.945 96.854 93.823 1.00 90.38 142 ALA B CA 1
ATOM 2033 C C . ALA B 1 142 ? 75.952 98.021 93.951 1.00 90.92 142 ALA B C 1
ATOM 2034 O O . ALA B 1 142 ? 75.380 98.250 95.019 1.00 89.00 142 ALA B O 1
ATOM 2036 N N . ASP B 1 143 ? 75.751 98.764 92.854 1.00 93.29 143 ASP B N 1
ATOM 2037 C CA . ASP B 1 143 ? 74.777 99.862 92.797 1.00 93.12 143 ASP B CA 1
ATOM 2038 C C . ASP B 1 143 ? 73.389 99.377 92.335 1.00 93.42 143 ASP B C 1
ATOM 2039 O O . ASP B 1 143 ? 72.369 100.008 92.629 1.00 92.31 143 ASP B O 1
ATOM 2044 N N . CYS B 1 144 ? 73.342 98.282 91.585 1.00 94.57 144 CYS B N 1
ATOM 2045 C CA . CYS B 1 144 ? 72.134 97.627 91.096 1.00 95.01 144 CYS B CA 1
ATOM 2046 C C . CYS B 1 144 ? 72.397 96.157 90.766 1.00 95.24 144 CYS B C 1
ATOM 2047 O O . CYS B 1 144 ? 73.554 95.726 90.677 1.00 94.75 144 CYS B O 1
ATOM 2050 N N . ALA B 1 145 ? 71.323 95.396 90.551 1.00 95.48 145 ALA B N 1
ATOM 2051 C CA . ALA B 1 145 ? 71.417 93.981 90.218 1.00 95.42 145 ALA B CA 1
ATOM 2052 C C . ALA B 1 145 ? 70.381 93.553 89.172 1.00 95.78 145 ALA B C 1
ATOM 2053 O O . ALA B 1 145 ? 69.281 94.105 89.112 1.00 95.26 145 ALA B O 1
ATOM 2055 N N . ILE B 1 146 ? 70.702 92.517 88.412 1.00 95.88 146 ILE B N 1
ATOM 2056 C CA . ILE B 1 146 ? 69.725 91.711 87.680 1.00 95.85 146 ILE B CA 1
ATOM 2057 C C . ILE B 1 146 ? 69.632 90.353 88.383 1.00 95.39 146 ILE B C 1
ATOM 2058 O O . ILE B 1 146 ? 70.631 89.649 88.513 1.00 94.40 146 ILE B O 1
ATOM 2063 N N . ARG B 1 147 ? 68.429 90.007 88.846 1.00 95.02 147 ARG B N 1
ATOM 2064 C CA . ARG B 1 147 ? 68.144 88.769 89.583 1.00 94.63 147 ARG B CA 1
ATOM 2065 C C . ARG B 1 147 ? 67.303 87.813 88.734 1.00 94.51 147 ARG B C 1
ATOM 2066 O O . ARG B 1 147 ? 66.449 88.267 87.974 1.00 93.50 147 ARG B O 1
ATOM 2074 N N . LEU B 1 148 ? 67.506 86.516 88.907 1.00 93.67 148 LEU B N 1
ATOM 2075 C CA . LEU B 1 148 ? 66.719 85.463 88.250 1.00 92.98 148 LEU B CA 1
ATOM 2076 C C . LEU B 1 148 ? 65.456 85.073 89.033 1.00 92.17 148 LEU B C 1
ATOM 2077 O O . LEU B 1 148 ? 64.725 84.169 88.635 1.00 88.74 148 LEU B O 1
ATOM 2082 N N . ARG B 1 149 ? 65.196 85.729 90.159 1.00 92.26 149 ARG B N 1
ATOM 2083 C CA . ARG B 1 149 ? 63.982 85.608 90.961 1.00 91.46 149 ARG B CA 1
ATOM 2084 C C . ARG B 1 149 ? 63.558 86.973 91.471 1.00 92.28 149 ARG B C 1
ATOM 2085 O O . ARG B 1 149 ? 64.367 87.903 91.506 1.00 90.73 149 ARG B O 1
ATOM 2093 N N . GLN B 1 150 ? 62.308 87.098 91.893 1.00 91.24 150 GLN B N 1
ATOM 2094 C CA . GLN B 1 150 ? 61.825 88.349 92.455 1.00 91.37 150 GLN B CA 1
ATOM 2095 C C . GLN B 1 150 ? 62.553 88.667 93.768 1.00 90.87 150 GLN B C 1
ATOM 2096 O O . GLN B 1 150 ? 62.500 87.863 94.694 1.00 88.63 150 GLN B O 1
ATOM 2102 N N . PRO B 1 151 ? 63.209 89.844 93.870 1.00 90.52 151 PRO B N 1
ATOM 2103 C CA . PRO B 1 151 ? 63.827 90.275 95.119 1.00 89.71 151 PRO B CA 1
ATOM 2104 C C . PRO B 1 151 ? 62.789 90.365 96.243 1.00 89.12 151 PRO B C 1
ATOM 2105 O O . PRO B 1 151 ? 61.709 90.924 96.052 1.00 86.44 151 PRO B O 1
ATOM 2109 N N . GLN B 1 152 ? 63.135 89.823 97.402 1.00 87.89 152 GLN B N 1
ATOM 2110 C CA . GLN B 1 152 ? 62.270 89.805 98.581 1.00 85.76 152 GLN B CA 1
ATOM 2111 C C . GLN B 1 152 ? 62.538 90.968 99.554 1.00 84.95 152 GLN B C 1
ATOM 2112 O O . GLN B 1 152 ? 61.729 91.220 100.440 1.00 80.27 152 GLN B O 1
ATOM 2118 N N . GLN B 1 153 ? 63.656 91.677 99.373 1.00 84.28 153 GLN B N 1
ATOM 2119 C CA . GLN B 1 153 ? 63.969 92.845 100.194 1.00 82.67 153 GLN B CA 1
ATOM 2120 C C . GLN B 1 153 ? 63.013 93.997 99.879 1.00 83.42 153 GLN B C 1
ATOM 2121 O O . GLN B 1 153 ? 62.871 94.428 98.734 1.00 80.08 153 GLN B O 1
ATOM 2127 N N . SER B 1 154 ? 62.338 94.514 100.927 1.00 81.90 154 SER B N 1
ATOM 2128 C CA . SER B 1 154 ? 61.317 95.564 100.813 1.00 81.00 154 SER B CA 1
ATOM 2129 C C . SER B 1 154 ? 61.880 96.961 100.507 1.00 81.24 154 SER B C 1
ATOM 2130 O O . SER B 1 154 ? 61.141 97.847 100.091 1.00 75.05 154 SER B O 1
ATOM 2133 N N . ASP B 1 155 ? 63.157 97.151 100.707 1.00 84.22 155 ASP B N 1
ATOM 2134 C CA . ASP B 1 155 ? 63.915 98.385 100.508 1.00 84.23 155 ASP B CA 1
ATOM 2135 C C . ASP B 1 155 ? 64.584 98.473 99.127 1.00 86.10 155 ASP B C 1
ATOM 2136 O O . ASP B 1 155 ? 65.236 99.468 98.808 1.00 83.23 155 ASP B O 1
ATOM 2141 N N . LEU B 1 156 ? 64.383 97.463 98.269 1.00 88.37 156 LEU B N 1
ATOM 2142 C CA . LEU B 1 156 ? 64.806 97.469 96.876 1.00 89.68 156 LEU B CA 1
ATOM 2143 C C . LEU B 1 156 ? 63.661 97.896 95.952 1.00 90.62 156 LEU B C 1
ATOM 2144 O O . LEU B 1 156 ? 62.594 97.274 95.908 1.00 89.10 156 LEU B O 1
ATOM 2149 N N . ILE B 1 157 ? 63.912 98.915 95.139 1.00 92.24 157 ILE B N 1
ATOM 2150 C CA . ILE B 1 157 ? 63.088 99.215 93.971 1.00 92.51 157 ILE B CA 1
ATOM 2151 C C . ILE B 1 157 ? 63.362 98.138 92.926 1.00 92.77 157 ILE B C 1
ATOM 2152 O O . ILE B 1 157 ? 64.517 97.864 92.606 1.00 92.01 157 ILE B O 1
ATOM 2157 N N . GLN B 1 158 ? 62.303 97.542 92.381 1.00 93.40 158 GLN B N 1
ATOM 2158 C CA . GLN B 1 158 ? 62.415 96.470 91.399 1.00 92.92 158 GLN B CA 1
ATOM 2159 C C . GLN B 1 158 ? 61.510 96.686 90.186 1.00 92.80 158 GLN B C 1
ATOM 2160 O O . GLN B 1 158 ? 60.417 97.233 90.278 1.00 90.98 158 GLN B O 1
ATOM 2166 N N . ARG B 1 159 ? 61.970 96.216 89.016 1.00 92.09 159 ARG B N 1
ATOM 2167 C CA . ARG B 1 159 ? 61.181 96.107 87.786 1.00 91.35 159 ARG B CA 1
ATOM 2168 C C . ARG B 1 159 ? 61.387 94.728 87.181 1.00 92.63 159 ARG B C 1
ATOM 2169 O O . ARG B 1 159 ? 62.520 94.315 86.969 1.00 91.18 159 ARG B O 1
ATOM 2177 N N . LYS B 1 160 ? 60.280 94.064 86.832 1.00 90.02 160 LYS B N 1
ATOM 2178 C CA . LYS B 1 160 ? 60.340 92.869 85.982 1.00 89.69 160 LYS B CA 1
ATOM 2179 C C . LYS B 1 160 ? 60.950 93.239 84.630 1.00 89.46 160 LYS B C 1
ATOM 2180 O O . LYS B 1 160 ? 60.570 94.258 84.048 1.00 88.08 160 LYS B O 1
ATOM 2186 N N . LEU B 1 161 ? 61.871 92.421 84.139 1.00 91.87 161 LEU B N 1
ATOM 2187 C CA . LEU B 1 161 ? 62.513 92.583 82.835 1.00 91.88 161 LEU B CA 1
ATOM 2188 C C . LEU B 1 161 ? 61.829 91.689 81.793 1.00 90.57 161 LEU B C 1
ATOM 2189 O O . LEU B 1 161 ? 60.905 92.142 81.115 1.00 88.08 161 LEU B O 1
ATOM 2194 N N . PHE B 1 162 ? 62.242 90.434 81.689 1.00 90.76 162 PHE B N 1
ATOM 2195 C CA . PHE B 1 162 ? 61.723 89.455 80.747 1.00 90.47 162 PHE B CA 1
ATOM 2196 C C . PHE B 1 162 ? 61.503 88.101 81.438 1.00 91.28 162 PHE B C 1
ATOM 2197 O O . PHE B 1 162 ? 62.060 87.841 82.508 1.00 90.65 162 PHE B O 1
ATOM 2205 N N . THR B 1 163 ? 60.676 87.270 80.808 1.00 90.03 163 THR B N 1
ATOM 2206 C CA . THR B 1 163 ? 60.506 85.870 81.202 1.00 89.69 163 THR B CA 1
ATOM 2207 C C . THR B 1 163 ? 61.560 85.033 80.493 1.00 89.40 163 THR B C 1
ATOM 2208 O O . THR B 1 163 ? 61.784 85.216 79.295 1.00 88.63 163 THR B O 1
ATOM 2212 N N . VAL B 1 164 ? 62.205 84.141 81.221 1.00 92.12 164 VAL B N 1
ATOM 2213 C CA . VAL B 1 164 ? 63.187 83.193 80.706 1.00 92.28 164 VAL B CA 1
ATOM 2214 C C . VAL B 1 164 ? 62.511 81.842 80.517 1.00 92.29 164 VAL B C 1
ATOM 2215 O O . VAL B 1 164 ? 61.858 81.332 81.431 1.00 91.47 164 VAL B O 1
ATOM 2219 N N . HIS B 1 165 ? 62.717 81.247 79.354 1.00 91.17 165 HIS B N 1
ATOM 2220 C CA . HIS B 1 165 ? 62.308 79.888 79.053 1.00 90.68 165 HIS B CA 1
ATOM 2221 C C . HIS B 1 165 ? 63.533 78.974 79.007 1.00 91.33 165 HIS B C 1
ATOM 2222 O O . HIS B 1 165 ? 64.586 79.334 78.488 1.00 90.84 165 HIS B O 1
ATOM 2229 N N . MET B 1 166 ? 63.380 77.776 79.570 1.00 92.43 166 MET B N 1
ATOM 2230 C CA . MET B 1 166 ? 64.362 76.697 79.472 1.00 92.87 166 MET B CA 1
ATOM 2231 C C . MET B 1 166 ? 63.921 75.742 78.374 1.00 92.86 166 MET B C 1
ATOM 2232 O O . MET B 1 166 ? 62.757 75.331 78.330 1.00 91.33 166 MET B O 1
ATOM 2237 N N . HIS B 1 167 ? 64.844 75.346 77.507 1.00 93.41 167 HIS B N 1
ATOM 2238 C CA . HIS B 1 167 ? 64.610 74.341 76.479 1.00 93.34 167 HIS B CA 1
ATOM 2239 C C . HIS B 1 167 ? 65.752 73.321 76.443 1.00 94.20 167 HIS B C 1
ATOM 2240 O O . HIS B 1 167 ? 66.847 73.565 76.956 1.00 93.97 167 HIS B O 1
ATOM 2247 N N . VAL B 1 168 ? 65.471 72.182 75.833 1.00 94.55 168 VAL B N 1
ATOM 2248 C CA . VAL B 1 168 ? 66.450 71.111 75.643 1.00 95.27 168 VAL B CA 1
ATOM 2249 C C . VAL B 1 168 ? 67.056 71.236 74.248 1.00 95.04 168 VAL B C 1
ATOM 2250 O O . VAL B 1 168 ? 66.332 71.422 73.275 1.00 94.15 168 VAL B O 1
ATOM 2254 N N . TYR B 1 169 ? 68.377 71.117 74.156 1.00 95.13 169 TYR B N 1
ATOM 2255 C CA . TYR B 1 169 ? 69.125 71.314 72.923 1.00 95.32 169 TYR B CA 1
ATOM 2256 C C . TYR B 1 169 ? 70.149 70.206 72.687 1.00 95.99 169 TYR B C 1
ATOM 2257 O O . TYR B 1 169 ? 70.712 69.641 73.626 1.00 95.66 169 TYR B O 1
ATOM 2266 N N . ALA B 1 170 ? 70.445 69.957 71.415 1.00 94.47 170 ALA B N 1
ATOM 2267 C CA . ALA B 1 170 ? 71.586 69.175 70.977 1.00 94.66 170 ALA B CA 1
ATOM 2268 C C . ALA B 1 170 ? 72.230 69.797 69.729 1.00 94.14 170 ALA B C 1
ATOM 2269 O O . ALA B 1 170 ? 71.572 70.481 68.939 1.00 93.00 170 ALA B O 1
ATOM 2271 N N . ALA B 1 171 ? 73.518 69.552 69.529 1.00 93.09 171 ALA B N 1
ATOM 2272 C CA . ALA B 1 171 ? 74.206 69.960 68.312 1.00 92.45 171 ALA B CA 1
ATOM 2273 C C . ALA B 1 171 ? 73.867 69.015 67.143 1.00 91.94 171 ALA B C 1
ATOM 2274 O O . ALA B 1 171 ? 73.695 67.812 67.361 1.00 91.03 171 ALA B O 1
ATOM 2276 N N . PRO B 1 172 ? 73.895 69.501 65.896 1.00 88.96 172 PRO B N 1
ATOM 2277 C CA . PRO B 1 172 ? 73.835 68.648 64.707 1.00 87.02 172 PRO B CA 1
ATOM 2278 C C . PRO B 1 172 ? 74.831 67.480 64.753 1.00 86.90 172 PRO B C 1
ATOM 2279 O O . PRO B 1 172 ? 74.472 66.342 64.493 1.00 85.88 172 PRO B O 1
ATOM 2283 N N . SER B 1 173 ? 76.061 67.737 65.185 1.00 86.61 173 SER B N 1
ATOM 2284 C CA . SER B 1 173 ? 77.112 66.710 65.295 1.00 85.86 173 SER B CA 1
ATOM 2285 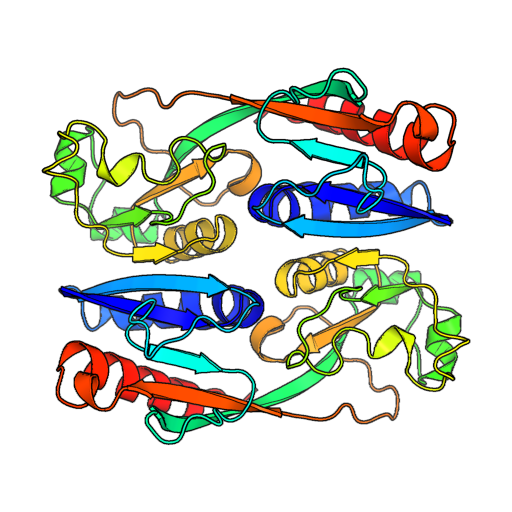C C . SER B 1 173 ? 76.810 65.612 66.325 1.00 86.37 173 SER B C 1
ATOM 2286 O O . SER B 1 173 ? 77.349 64.509 66.214 1.00 85.34 173 SER B O 1
ATOM 2289 N N . TYR B 1 174 ? 75.982 65.890 67.332 1.00 90.96 174 TYR B N 1
ATOM 2290 C CA . TYR B 1 174 ? 75.484 64.893 68.275 1.00 92.14 174 TYR B CA 1
ATOM 2291 C C . TYR B 1 174 ? 74.359 64.060 67.650 1.00 91.39 174 TYR B C 1
ATOM 2292 O O . TYR B 1 174 ? 74.461 62.836 67.616 1.00 89.67 174 TYR B O 1
ATOM 2301 N N . ILE B 1 175 ? 73.342 64.725 67.099 1.00 90.49 175 ILE B N 1
ATOM 2302 C CA . ILE B 1 175 ? 72.183 64.088 66.465 1.00 89.39 175 ILE B CA 1
ATOM 2303 C C . ILE B 1 175 ? 72.613 63.173 65.309 1.00 88.07 175 ILE B C 1
ATOM 2304 O O . ILE B 1 175 ? 72.201 62.016 65.261 1.00 86.21 175 ILE B O 1
ATOM 2309 N N . ASN B 1 176 ? 73.528 63.637 64.466 1.00 85.72 176 ASN B N 1
ATOM 2310 C CA . ASN B 1 176 ? 74.077 62.855 63.354 1.00 82.82 176 ASN B CA 1
ATOM 2311 C C . ASN B 1 176 ? 74.734 61.533 63.798 1.00 82.88 176 ASN B C 1
ATOM 2312 O O . ASN B 1 176 ? 74.878 60.623 62.989 1.00 81.23 176 ASN B O 1
ATOM 2317 N N . ARG B 1 177 ? 75.162 61.426 65.048 1.00 85.52 177 ARG B N 1
ATOM 2318 C CA . ARG B 1 177 ? 75.844 60.233 65.599 1.00 85.07 177 ARG B CA 1
ATOM 2319 C C . ARG B 1 177 ? 74.964 59.386 66.503 1.00 86.00 177 ARG B C 1
ATOM 2320 O O . ARG B 1 177 ? 75.161 58.173 66.550 1.00 84.20 177 ARG B O 1
ATOM 2328 N N . HIS B 1 178 ? 74.065 60.006 67.249 1.00 90.58 178 HIS B N 1
ATOM 2329 C CA . HIS B 1 178 ? 73.311 59.353 68.320 1.00 91.19 178 HIS B CA 1
ATOM 2330 C C . HIS B 1 178 ? 71.798 59.309 68.074 1.00 91.24 178 HIS B C 1
ATOM 2331 O O . HIS B 1 178 ? 71.085 58.644 68.824 1.00 88.52 178 HIS B O 1
ATOM 2338 N N . GLY B 1 179 ? 71.313 59.961 67.021 1.00 89.39 179 GLY B N 1
ATOM 2339 C CA . GLY B 1 179 ? 69.883 60.120 66.766 1.00 89.85 179 GLY B CA 1
ATOM 2340 C C . GLY B 1 179 ? 69.243 61.180 67.661 1.00 91.41 179 GLY B C 1
ATOM 2341 O O . GLY B 1 179 ? 69.872 61.739 68.562 1.00 90.70 179 GLY B O 1
ATOM 2342 N N . GLU B 1 180 ? 67.960 61.446 67.415 1.00 91.24 180 GLU B N 1
ATOM 2343 C CA . GLU B 1 180 ? 67.169 62.421 68.165 1.00 91.26 180 GLU B CA 1
ATOM 2344 C C . GLU B 1 180 ? 66.213 61.708 69.133 1.00 91.97 180 GLU B C 1
ATOM 2345 O O . GLU B 1 180 ? 65.419 60.871 68.699 1.00 90.65 180 GLU B O 1
ATOM 2351 N N . PRO B 1 181 ? 66.251 62.017 70.442 1.00 93.64 181 PRO B N 1
ATOM 2352 C CA . PRO B 1 181 ? 65.270 61.499 71.387 1.00 93.87 181 PRO B CA 1
ATOM 2353 C C . PRO B 1 181 ? 63.891 62.110 71.107 1.00 93.27 181 PRO B C 1
ATOM 2354 O O . PRO B 1 181 ? 63.754 63.324 70.916 1.00 91.10 181 PRO B O 1
ATOM 2358 N N . GLN B 1 182 ? 62.855 61.265 71.143 1.00 91.53 182 GLN B N 1
ATOM 2359 C CA . GLN B 1 182 ? 61.468 61.678 70.888 1.00 89.86 182 GLN B CA 1
ATOM 2360 C C . GLN B 1 182 ? 60.662 61.922 72.169 1.00 89.84 182 GLN B C 1
ATOM 2361 O O . GLN B 1 182 ? 59.577 62.498 72.131 1.00 86.22 182 GLN B O 1
ATOM 2367 N N . SER B 1 183 ? 61.179 61.480 73.324 1.00 92.44 183 SER B N 1
ATOM 2368 C CA . SER B 1 183 ? 60.514 61.585 74.626 1.00 92.96 183 SER B CA 1
ATOM 2369 C C . SER B 1 183 ? 61.519 61.794 75.759 1.00 93.85 183 SER B C 1
ATOM 2370 O O . SER B 1 183 ? 62.726 61.639 75.588 1.00 93.20 183 SER B O 1
ATOM 2373 N N . VAL B 1 184 ? 61.016 62.105 76.946 1.00 93.74 184 VAL B N 1
ATOM 2374 C CA . VAL B 1 184 ? 61.846 62.172 78.158 1.00 94.26 184 VAL B CA 1
ATOM 2375 C C . VAL B 1 184 ? 62.458 60.801 78.490 1.00 94.55 184 VAL B C 1
ATOM 2376 O O . VAL B 1 184 ? 63.600 60.738 78.923 1.00 93.15 184 VAL B O 1
ATOM 2380 N N . GLU B 1 185 ? 61.729 59.716 78.251 1.00 93.74 185 GLU B N 1
ATOM 2381 C CA . GLU B 1 185 ? 62.221 58.356 78.523 1.00 93.35 185 GLU B CA 1
ATOM 2382 C C . GLU B 1 185 ? 63.377 57.955 77.592 1.00 93.97 185 GLU B C 1
ATOM 2383 O O . GLU B 1 185 ? 64.302 57.280 78.032 1.00 92.37 185 GLU B O 1
ATOM 2389 N N . ASP B 1 186 ? 63.388 58.450 76.347 1.00 94.29 186 ASP B N 1
ATOM 2390 C CA . ASP B 1 186 ? 64.484 58.202 75.419 1.00 94.26 186 ASP B CA 1
ATOM 2391 C C . ASP B 1 186 ? 65.824 58.785 75.901 1.00 94.98 186 ASP B C 1
ATOM 2392 O O . ASP B 1 186 ? 66.881 58.282 75.518 1.00 93.75 186 ASP B O 1
ATOM 2397 N N . LEU B 1 187 ? 65.804 59.777 76.794 1.00 95.12 187 LEU B N 1
ATOM 2398 C CA . LEU B 1 187 ? 67.017 60.334 77.404 1.00 95.35 187 LEU B CA 1
ATOM 2399 C C . LEU B 1 187 ? 67.849 59.277 78.143 1.00 95.47 187 LEU B C 1
ATOM 2400 O O . LEU B 1 187 ? 69.049 59.476 78.329 1.00 94.31 187 LEU B O 1
ATOM 2405 N N . ASP B 1 188 ? 67.253 58.163 78.530 1.00 95.26 188 ASP B N 1
ATOM 2406 C CA . ASP B 1 188 ? 67.964 57.059 79.187 1.00 94.47 188 ASP B CA 1
ATOM 2407 C C . ASP B 1 188 ? 68.995 56.390 78.268 1.00 94.16 188 ASP B C 1
ATOM 2408 O O . ASP B 1 188 ? 69.966 55.805 78.744 1.00 91.00 188 ASP B O 1
ATOM 2413 N N . ASN B 1 189 ? 68.833 56.532 76.944 1.00 94.51 189 ASN B N 1
ATOM 2414 C CA . ASN B 1 189 ? 69.759 56.034 75.925 1.00 93.89 189 ASN B CA 1
ATOM 2415 C C . ASN B 1 189 ? 70.700 57.116 75.385 1.00 94.05 189 ASN B C 1
ATOM 2416 O O . ASN B 1 189 ? 71.488 56.858 74.471 1.00 91.01 189 ASN B O 1
ATOM 2421 N N . HIS B 1 190 ? 70.628 58.314 75.934 1.00 95.88 190 HIS B N 1
ATOM 2422 C CA . HIS B 1 190 ? 71.383 59.469 75.462 1.00 96.23 190 HIS B CA 1
ATOM 2423 C C . HIS B 1 190 ? 72.404 59.977 76.482 1.00 96.33 190 HIS B C 1
ATOM 2424 O O . HIS B 1 190 ? 72.377 59.650 77.672 1.00 94.93 190 HIS B O 1
ATOM 2431 N N . ARG B 1 191 ? 73.328 60.804 76.013 1.00 96.64 191 ARG B N 1
ATOM 2432 C CA . ARG B 1 191 ? 74.316 61.484 76.853 1.00 96.65 191 ARG B CA 1
ATOM 2433 C C . ARG B 1 191 ? 73.752 62.840 77.257 1.00 96.88 191 ARG B C 1
ATOM 2434 O O . ARG B 1 191 ? 73.502 63.676 76.399 1.00 95.88 191 ARG B O 1
ATOM 2442 N N . ILE B 1 192 ? 73.592 63.057 78.547 1.00 96.99 192 ILE B N 1
ATOM 2443 C CA . ILE B 1 192 ? 73.107 64.334 79.070 1.00 96.83 192 ILE B CA 1
ATOM 2444 C C . ILE B 1 192 ? 74.246 65.164 79.677 1.00 97.28 192 ILE B C 1
ATOM 2445 O O . ILE B 1 192 ? 75.190 64.629 80.266 1.00 96.20 192 ILE B O 1
ATOM 2450 N N . ILE B 1 193 ? 74.140 66.471 79.521 1.00 96.81 193 ILE B N 1
ATOM 2451 C CA . ILE B 1 193 ? 75.015 67.482 80.114 1.00 96.94 193 ILE B CA 1
ATOM 2452 C C . ILE B 1 193 ? 74.167 68.301 81.090 1.00 96.32 193 ILE B C 1
ATOM 2453 O O . ILE B 1 193 ? 73.100 68.789 80.720 1.00 95.46 193 ILE B O 1
ATOM 2458 N N . SER B 1 194 ? 74.639 68.468 82.310 1.00 96.51 194 SER B N 1
ATOM 2459 C CA . SER B 1 194 ? 73.939 69.218 83.352 1.00 96.12 194 SER B CA 1
ATOM 2460 C C . SER B 1 194 ? 74.892 70.125 84.133 1.00 96.42 194 SER B C 1
ATOM 2461 O O . SER B 1 194 ? 76.099 70.183 83.861 1.00 94.61 194 SER B O 1
ATOM 2464 N N . PHE B 1 195 ? 74.342 70.882 85.076 1.00 95.40 195 PHE B N 1
ATOM 2465 C CA . PHE B 1 195 ? 75.125 71.832 85.869 1.00 95.27 195 PHE B CA 1
ATOM 2466 C C . PHE B 1 195 ? 75.887 71.127 87.003 1.00 94.73 195 PHE B C 1
ATOM 2467 O O . PHE B 1 195 ? 77.040 71.440 87.273 1.00 91.47 195 PHE B O 1
ATOM 2475 N N . GLY B 1 196 ? 75.251 70.146 87.625 1.00 93.71 196 GLY B N 1
ATOM 2476 C CA . GLY B 1 196 ? 75.741 69.466 88.807 1.00 92.87 196 GLY B CA 1
ATOM 2477 C C . GLY B 1 196 ? 75.382 70.173 90.113 1.00 92.66 196 GLY B C 1
ATOM 2478 O O . GLY B 1 196 ? 74.744 71.226 90.125 1.00 89.67 196 GLY B O 1
ATOM 2479 N N . GLU B 1 197 ? 75.808 69.572 91.219 1.00 91.42 197 GLU B N 1
ATOM 2480 C CA . GLU B 1 197 ? 75.682 70.143 92.557 1.00 89.05 197 GLU B CA 1
ATOM 2481 C C . GLU B 1 197 ? 77.062 70.570 93.099 1.00 87.18 197 GLU B C 1
ATOM 2482 O O . GLU B 1 197 ? 78.070 69.932 92.787 1.00 81.22 197 GLU B O 1
ATOM 2488 N N . PRO B 1 198 ? 77.146 71.638 93.932 1.00 84.45 198 PRO B N 1
ATOM 2489 C CA . PRO B 1 198 ? 76.031 72.469 94.361 1.00 83.68 198 PRO B CA 1
ATOM 2490 C C . PRO B 1 198 ? 75.555 73.431 93.254 1.00 85.30 198 PRO B C 1
ATOM 2491 O O . PRO B 1 198 ? 76.364 74.024 92.549 1.00 81.88 198 PRO B O 1
ATOM 2495 N N . ALA B 1 199 ? 74.240 73.606 93.143 1.00 86.67 199 ALA B N 1
ATOM 2496 C 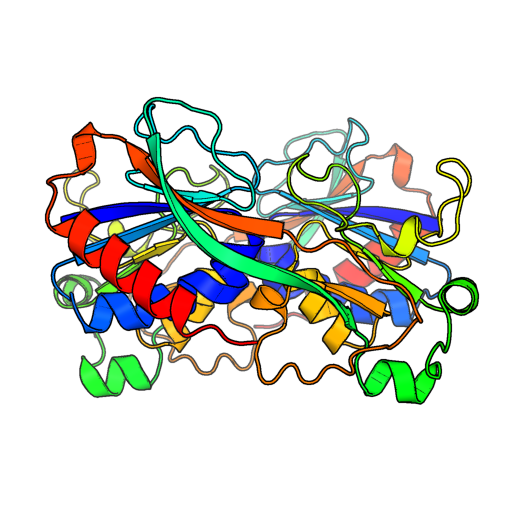CA . ALA B 1 199 ? 73.628 74.648 92.335 1.00 87.55 199 ALA B CA 1
ATOM 2497 C C . ALA B 1 199 ? 72.979 75.707 93.238 1.00 87.56 199 ALA B C 1
ATOM 2498 O O . ALA B 1 199 ? 72.435 75.363 94.290 1.00 84.22 199 ALA B O 1
ATOM 2500 N N . PRO B 1 200 ? 72.981 76.999 92.856 1.00 86.14 200 PRO B N 1
ATOM 2501 C CA . PRO B 1 200 ? 72.299 78.037 93.617 1.00 84.55 200 PRO B CA 1
ATOM 2502 C C . PRO B 1 200 ? 70.789 77.781 93.685 1.00 84.87 200 PRO B C 1
ATOM 2503 O O . PRO B 1 200 ? 70.156 77.452 92.682 1.00 82.13 200 PRO B O 1
ATOM 2507 N N . ASN B 1 201 ? 70.196 78.014 94.839 1.00 83.13 201 ASN B N 1
ATOM 2508 C CA . ASN B 1 201 ? 68.784 77.707 95.101 1.00 81.65 201 ASN B CA 1
ATOM 2509 C C . ASN B 1 201 ? 67.776 78.426 94.179 1.00 82.89 201 ASN B C 1
ATOM 2510 O O . ASN B 1 201 ? 66.617 78.016 94.092 1.00 78.04 201 ASN B O 1
ATOM 2515 N N . TYR B 1 202 ? 68.172 79.521 93.560 1.00 82.52 202 TYR B N 1
ATOM 2516 C CA . TYR B 1 202 ? 67.330 80.287 92.632 1.00 81.40 202 TYR B CA 1
ATOM 2517 C C . TYR B 1 202 ? 67.563 79.921 91.157 1.00 81.95 202 TYR B C 1
ATOM 2518 O O . TYR B 1 202 ? 66.789 80.348 90.303 1.00 78.64 202 TYR B O 1
ATOM 2527 N N . LEU B 1 203 ? 68.608 79.173 90.850 1.00 82.93 203 LEU B N 1
ATOM 2528 C CA . LEU B 1 203 ? 68.896 78.629 89.530 1.00 81.65 203 LEU B CA 1
ATOM 2529 C C . LEU B 1 203 ? 68.066 77.360 89.343 1.00 81.98 203 LEU B C 1
ATOM 2530 O O . LEU B 1 203 ? 68.495 76.245 89.637 1.00 78.36 203 LEU B O 1
ATOM 2535 N N . LEU B 1 204 ? 66.829 77.561 88.896 1.00 80.24 204 LEU B N 1
ATOM 2536 C CA . LEU B 1 204 ? 65.855 76.499 88.727 1.00 78.03 204 LEU B CA 1
ATOM 2537 C C . LEU B 1 204 ? 66.216 75.613 87.537 1.00 80.18 204 LEU B C 1
ATOM 2538 O O . LEU B 1 204 ? 66.681 76.098 86.506 1.00 73.05 204 LEU B O 1
ATOM 2543 N N . ASP B 1 205 ? 65.976 74.320 87.688 1.00 85.35 205 ASP B N 1
ATOM 2544 C CA . ASP B 1 205 ? 65.969 73.321 86.610 1.00 86.63 205 ASP B CA 1
ATOM 2545 C C . ASP B 1 205 ? 67.288 73.151 85.820 1.00 88.76 205 ASP B C 1
ATOM 2546 O O . ASP B 1 205 ? 67.313 72.511 84.772 1.00 85.57 205 ASP B O 1
ATOM 2551 N N . VAL B 1 206 ? 68.414 73.628 86.349 1.00 89.53 206 VAL B N 1
ATOM 2552 C CA . VAL B 1 206 ? 69.736 73.436 85.716 1.00 89.33 206 VAL B CA 1
ATOM 2553 C C . VAL B 1 206 ? 70.180 71.972 85.652 1.00 90.74 206 VAL B C 1
ATOM 2554 O O . VAL B 1 206 ? 71.055 71.632 84.852 1.00 88.89 206 VAL B O 1
ATOM 2558 N N . ASN B 1 207 ? 69.563 71.102 86.458 1.00 93.02 207 ASN B N 1
ATOM 2559 C CA . ASN B 1 207 ? 69.736 69.652 86.447 1.00 93.22 207 ASN B CA 1
ATOM 2560 C C . ASN B 1 207 ? 68.453 68.916 86.006 1.00 93.52 207 ASN B C 1
ATOM 2561 O O . ASN B 1 207 ? 68.295 67.729 86.289 1.00 91.63 207 ASN B O 1
ATOM 2566 N N . TRP B 1 208 ? 67.546 69.595 85.297 1.00 93.60 208 TRP B N 1
ATOM 2567 C CA . TRP B 1 208 ? 66.259 69.033 84.880 1.00 93.54 208 TRP B CA 1
ATOM 2568 C C . TRP B 1 208 ? 66.395 67.698 84.130 1.00 93.83 208 TRP B C 1
ATOM 2569 O O . TRP B 1 208 ? 65.647 66.761 84.401 1.00 92.71 208 TRP B O 1
ATOM 2580 N N . LEU B 1 209 ? 67.384 67.582 83.248 1.00 94.55 209 LEU B N 1
ATOM 2581 C CA . LEU B 1 209 ? 67.640 66.363 82.472 1.00 94.85 209 LEU B CA 1
ATOM 2582 C C . LEU B 1 209 ? 67.989 65.145 83.342 1.00 94.85 209 LEU B C 1
ATOM 2583 O O . LEU B 1 209 ? 67.743 64.010 82.928 1.00 93.53 209 LEU B O 1
ATOM 2588 N N . GLU B 1 210 ? 68.561 65.346 84.530 1.00 94.67 210 GLU B N 1
ATOM 2589 C CA . GLU B 1 210 ? 68.863 64.251 85.465 1.00 94.00 210 GLU B CA 1
ATOM 2590 C C . GLU B 1 210 ? 67.590 63.717 86.137 1.00 93.55 210 GLU B C 1
ATOM 2591 O O . GLU B 1 210 ? 67.491 62.515 86.405 1.00 91.25 210 GLU B O 1
ATOM 2597 N N . ASN B 1 211 ? 66.620 64.597 86.373 1.00 93.22 211 ASN B N 1
ATOM 2598 C CA . ASN B 1 211 ? 65.446 64.341 87.199 1.00 92.05 211 ASN B CA 1
ATOM 2599 C C . ASN B 1 211 ? 64.168 64.061 86.397 1.00 92.10 211 ASN B C 1
ATOM 2600 O O . ASN B 1 211 ? 63.244 63.421 86.906 1.00 88.56 211 ASN B O 1
ATOM 2605 N N . ALA B 1 212 ? 64.092 64.533 85.131 1.00 91.84 212 ALA B N 1
ATOM 2606 C CA . ALA B 1 212 ? 62.905 64.450 84.301 1.00 91.63 212 ALA B CA 1
ATOM 2607 C C . ALA B 1 212 ? 62.410 62.996 84.153 1.00 91.43 212 ALA B C 1
ATOM 2608 O O . ALA B 1 212 ? 63.136 62.125 83.686 1.00 88.92 212 ALA B O 1
ATOM 2610 N N . GLY B 1 213 ? 61.165 62.756 84.560 1.00 89.59 213 GLY B N 1
ATOM 2611 C CA . GLY B 1 213 ? 60.542 61.424 84.521 1.00 88.64 213 GLY B CA 1
ATOM 2612 C C . GLY B 1 213 ? 61.115 60.403 85.512 1.00 89.51 213 GLY B C 1
ATOM 2613 O O . GLY B 1 213 ? 60.752 59.230 85.438 1.00 85.07 213 GLY B O 1
ATOM 2614 N N . ARG B 1 214 ? 62.003 60.816 86.421 1.00 89.40 214 ARG B N 1
ATOM 2615 C CA . ARG B 1 214 ? 62.608 59.927 87.420 1.00 89.83 214 ARG B CA 1
ATOM 2616 C C . ARG B 1 214 ? 62.312 60.374 88.853 1.00 89.60 214 ARG B C 1
ATOM 2617 O O . ARG B 1 214 ? 61.986 61.531 89.115 1.00 84.45 214 ARG B O 1
ATOM 2625 N N . SER B 1 215 ? 62.433 59.421 89.779 1.00 88.05 215 SER B N 1
ATOM 2626 C CA . SER B 1 215 ? 62.381 59.720 91.206 1.00 87.65 215 SER B CA 1
ATOM 2627 C C . SER B 1 215 ? 63.713 60.318 91.681 1.00 87.73 215 SER B C 1
ATOM 2628 O O . SER B 1 215 ? 64.765 60.084 91.085 1.00 83.21 215 SER B O 1
ATOM 2631 N N . SER B 1 216 ? 63.671 61.075 92.776 1.00 85.55 216 SER B N 1
ATOM 2632 C CA . SER B 1 216 ? 64.839 61.779 93.321 1.00 84.20 216 SER B CA 1
ATOM 2633 C C . SER B 1 216 ? 65.995 60.864 93.752 1.00 85.29 216 SER B C 1
ATOM 2634 O O . SER B 1 216 ? 67.131 61.308 93.825 1.00 79.67 216 SER B O 1
ATOM 2637 N N . ASP B 1 217 ? 65.701 59.605 94.011 1.00 84.41 217 ASP B N 1
ATOM 2638 C CA . ASP B 1 217 ? 66.644 58.556 94.400 1.00 84.01 217 ASP B CA 1
ATOM 2639 C C . ASP B 1 217 ? 67.154 57.715 93.217 1.00 85.92 217 ASP B C 1
ATOM 2640 O O . ASP B 1 217 ? 68.053 56.893 93.388 1.00 79.82 217 ASP B O 1
ATOM 2645 N N . ASN B 1 218 ? 66.618 57.939 92.016 1.00 88.43 218 ASN B N 1
ATOM 2646 C CA . ASN B 1 218 ? 67.002 57.229 90.798 1.00 89.41 218 ASN B CA 1
ATOM 2647 C C . ASN B 1 218 ? 67.176 58.188 89.612 1.00 90.80 218 ASN B C 1
ATOM 2648 O O . ASN B 1 218 ? 66.585 58.011 88.541 1.00 86.82 218 ASN B O 1
ATOM 2653 N N . THR B 1 219 ? 67.994 59.219 89.783 1.00 91.13 219 THR B N 1
ATOM 2654 C CA . THR B 1 219 ? 68.307 60.204 88.750 1.00 91.35 219 THR B CA 1
ATOM 2655 C C . THR B 1 219 ? 69.161 59.613 87.626 1.00 92.28 219 THR B C 1
ATOM 2656 O O . THR B 1 219 ? 69.833 58.591 87.797 1.00 89.27 219 THR B O 1
ATOM 2660 N N . ARG B 1 220 ? 69.149 60.236 86.446 1.00 92.72 220 ARG B N 1
ATOM 2661 C CA . ARG B 1 220 ? 70.050 59.875 85.343 1.00 93.14 220 ARG B CA 1
ATOM 2662 C C . ARG B 1 220 ? 71.489 60.239 85.679 1.00 93.47 220 ARG B C 1
ATOM 2663 O O . ARG B 1 220 ? 71.746 61.279 86.279 1.00 91.81 220 ARG B O 1
ATOM 2671 N N . ILE B 1 221 ? 72.419 59.403 85.244 1.00 93.54 221 ILE B N 1
ATOM 2672 C CA . ILE B 1 221 ? 73.851 59.699 85.374 1.00 92.81 221 ILE B CA 1
ATOM 2673 C C . ILE B 1 221 ? 74.248 60.617 84.207 1.00 93.79 221 ILE B C 1
ATOM 2674 O O . ILE B 1 221 ? 74.220 60.172 83.058 1.00 92.10 221 ILE B O 1
ATOM 2679 N N . PRO B 1 222 ? 74.625 61.867 84.462 1.00 94.78 222 PRO B N 1
ATOM 2680 C CA . PRO B 1 222 ? 75.068 62.766 83.412 1.00 95.00 222 PRO B CA 1
ATOM 2681 C C . PRO B 1 222 ? 76.434 62.335 82.869 1.00 95.32 222 PRO B C 1
ATOM 2682 O O . PRO B 1 222 ? 77.305 61.894 83.614 1.00 93.69 222 PRO B O 1
ATOM 2686 N N . HIS B 1 223 ? 76.624 62.506 81.558 1.00 94.83 223 HIS B N 1
ATOM 2687 C CA . HIS B 1 223 ? 77.912 62.256 80.920 1.00 95.39 223 HIS B CA 1
ATOM 2688 C C . HIS B 1 223 ? 78.926 63.362 81.252 1.00 95.79 223 HIS B C 1
ATOM 2689 O O . HIS B 1 223 ? 80.121 63.110 81.385 1.00 94.00 223 HIS B O 1
ATOM 2696 N N . LEU B 1 224 ? 78.423 64.582 81.393 1.00 95.25 224 LEU B N 1
ATOM 2697 C CA . LEU B 1 224 ? 79.205 65.749 81.792 1.00 95.32 224 LEU B CA 1
ATOM 2698 C C . LEU B 1 224 ? 78.378 66.645 82.713 1.00 95.63 224 LEU B C 1
ATOM 2699 O O . LEU B 1 224 ? 77.212 66.914 82.441 1.00 95.14 224 LEU B O 1
ATOM 2704 N N . GLN B 1 225 ? 79.016 67.147 83.757 1.00 95.23 225 GLN B N 1
ATOM 2705 C CA . GLN B 1 225 ? 78.487 68.241 84.564 1.00 94.98 225 GLN B CA 1
ATOM 2706 C C . GLN B 1 225 ? 79.469 69.413 84.551 1.00 94.47 225 GLN B C 1
ATOM 2707 O O . GLN B 1 225 ? 80.678 69.204 84.687 1.00 93.98 225 GLN B O 1
ATOM 2713 N N . ILE B 1 226 ? 78.968 70.624 84.405 1.00 95.21 226 ILE B N 1
ATOM 2714 C CA . ILE B 1 226 ? 79.767 71.846 84.505 1.00 95.49 226 ILE B CA 1
ATOM 2715 C C . ILE B 1 226 ? 78.918 72.933 85.167 1.00 94.77 226 ILE B C 1
ATOM 2716 O O . ILE B 1 226 ? 77.878 73.323 84.628 1.00 94.01 226 ILE B O 1
ATOM 2721 N N . ASN B 1 227 ? 79.375 73.479 86.277 1.00 95.23 227 ASN B N 1
ATOM 2722 C CA . ASN B 1 227 ? 78.711 74.575 86.989 1.00 93.83 227 ASN B CA 1
ATOM 2723 C C . ASN B 1 227 ? 78.869 75.937 86.276 1.00 93.88 227 ASN B C 1
ATOM 2724 O O . ASN B 1 227 ? 79.178 76.961 86.897 1.00 91.61 227 ASN B O 1
ATOM 2729 N N . SER B 1 228 ? 78.707 75.954 84.958 1.00 94.46 228 SER B N 1
ATOM 2730 C CA . SER B 1 228 ? 78.786 77.143 84.118 1.00 94.89 228 SER B CA 1
ATOM 2731 C C . SER B 1 228 ? 77.897 76.979 82.887 1.00 95.03 228 SER B C 1
ATOM 2732 O O . SER B 1 228 ? 78.199 76.176 82.001 1.00 94.50 228 SER B O 1
ATOM 2735 N N . GLN B 1 229 ? 76.843 77.779 82.796 1.00 95.28 229 GLN B N 1
ATOM 2736 C CA . GLN B 1 229 ? 75.880 77.718 81.693 1.00 95.08 229 GLN B CA 1
ATOM 2737 C C . GLN B 1 229 ? 76.533 77.933 80.316 1.00 95.69 229 GLN B C 1
ATOM 2738 O O . GLN B 1 229 ? 76.205 77.239 79.353 1.00 94.79 229 GLN B O 1
ATOM 2744 N N . THR B 1 230 ? 77.493 78.844 80.206 1.00 94.94 230 THR B N 1
ATOM 2745 C CA . THR B 1 230 ? 78.222 79.092 78.952 1.00 94.87 230 THR B CA 1
ATOM 2746 C C . THR B 1 230 ? 79.095 77.902 78.549 1.00 95.52 230 THR B C 1
ATOM 2747 O O . THR B 1 230 ? 79.181 77.579 77.368 1.00 94.88 230 THR B O 1
ATOM 2751 N N . SER B 1 231 ? 79.685 77.208 79.518 1.00 94.83 231 SER B N 1
ATOM 2752 C CA . SER B 1 231 ? 80.456 75.987 79.267 1.00 95.55 231 SER B CA 1
ATOM 2753 C C . SER B 1 231 ? 79.550 74.809 78.902 1.00 96.00 231 SER B C 1
ATOM 2754 O O . SER B 1 231 ? 79.917 74.022 78.038 1.00 96.17 231 SER B O 1
ATOM 2757 N N . ILE B 1 232 ? 78.353 74.705 79.489 1.00 96.44 232 ILE B N 1
ATOM 2758 C CA . ILE B 1 232 ? 77.342 73.718 79.077 1.00 96.63 232 ILE B CA 1
ATOM 2759 C C . ILE B 1 232 ? 76.940 73.961 77.615 1.00 96.42 232 ILE B C 1
ATOM 2760 O O . ILE B 1 232 ? 76.956 73.023 76.823 1.00 95.83 232 ILE B O 1
ATOM 2765 N N . LYS B 1 233 ? 76.668 75.212 77.222 1.00 96.72 233 LYS B N 1
ATOM 2766 C CA . LYS B 1 233 ? 76.410 75.561 75.816 1.00 96.37 233 LYS B CA 1
ATOM 2767 C C . LYS B 1 233 ? 77.567 75.136 74.916 1.00 96.17 233 LYS B C 1
ATOM 2768 O O . LYS B 1 233 ? 77.336 74.528 73.874 1.00 95.51 233 LYS B O 1
ATOM 2774 N N . ARG B 1 234 ? 78.806 75.426 75.311 1.00 95.78 234 ARG B N 1
ATOM 2775 C CA . ARG B 1 234 ? 79.998 75.037 74.552 1.00 95.32 234 ARG B CA 1
ATOM 2776 C C . ARG B 1 234 ? 80.107 73.522 74.410 1.00 95.36 234 ARG B C 1
ATOM 2777 O O . ARG B 1 234 ? 80.308 73.038 73.302 1.00 94.70 234 ARG B O 1
ATOM 2785 N N . ALA B 1 235 ? 79.918 72.786 75.484 1.00 96.02 235 ALA B N 1
ATOM 2786 C CA . ALA B 1 235 ? 79.928 71.332 75.489 1.00 96.16 235 ALA B CA 1
ATOM 2787 C C . ALA B 1 235 ? 78.818 70.734 74.606 1.00 96.21 235 ALA B C 1
ATOM 2788 O O . ALA B 1 235 ? 79.052 69.766 73.881 1.00 95.74 235 ALA B O 1
ATOM 2790 N N . CYS B 1 236 ? 77.637 71.341 74.615 1.00 96.11 236 CYS B N 1
ATOM 2791 C CA . CYS B 1 236 ? 76.524 70.967 73.750 1.00 95.71 236 CYS B CA 1
ATOM 2792 C C . CYS B 1 236 ? 76.867 71.200 72.265 1.00 95.16 236 CYS B C 1
ATOM 2793 O O . CYS B 1 236 ? 76.740 70.284 71.455 1.00 94.08 236 CYS B O 1
ATOM 2796 N N . LEU B 1 237 ? 77.405 72.380 71.918 1.00 94.42 237 LEU B N 1
ATOM 2797 C CA . LEU B 1 237 ? 77.862 72.713 70.561 1.00 92.94 237 LEU B CA 1
ATOM 2798 C C . LEU B 1 237 ? 78.960 71.769 70.053 1.00 92.20 237 LEU B C 1
ATOM 2799 O O . LEU B 1 237 ? 78.981 71.427 68.875 1.00 91.17 237 LEU B O 1
ATOM 2804 N N . LEU B 1 238 ? 79.838 71.316 70.940 1.00 93.30 238 LEU B N 1
ATOM 2805 C CA . LEU B 1 238 ? 80.874 70.331 70.630 1.00 92.14 238 LEU B CA 1
ATOM 2806 C C . LEU B 1 238 ? 80.324 68.902 70.438 1.00 91.72 238 LEU B C 1
ATOM 2807 O O . LEU B 1 238 ? 81.092 67.984 70.126 1.00 90.35 238 LEU B O 1
ATOM 2812 N N . GLY B 1 239 ? 79.023 68.697 70.617 1.00 92.90 239 GLY B N 1
ATOM 2813 C CA . GLY B 1 239 ? 78.367 67.400 70.441 1.00 92.51 239 GLY B CA 1
ATOM 2814 C C . GLY B 1 239 ? 78.665 66.388 71.543 1.00 93.21 239 GLY B C 1
ATOM 2815 O O . GLY B 1 239 ? 78.653 65.185 71.284 1.00 91.97 239 GLY B O 1
ATOM 2816 N N . ILE B 1 240 ? 78.946 66.843 72.765 1.00 95.01 240 ILE B N 1
ATOM 2817 C CA . ILE B 1 240 ? 79.169 65.942 73.909 1.00 95.24 240 ILE B CA 1
ATOM 2818 C C . ILE B 1 240 ? 77.864 65.268 74.345 1.00 95.19 240 ILE B C 1
ATOM 2819 O O . ILE B 1 240 ? 77.875 64.111 74.760 1.00 93.98 240 ILE B O 1
ATOM 2824 N N . GLY B 1 241 ? 76.748 65.986 74.261 1.00 96.21 241 GLY B N 1
ATOM 2825 C CA . GLY B 1 241 ? 75.458 65.508 74.720 1.00 96.33 241 GLY B CA 1
ATOM 2826 C C . GLY B 1 241 ? 74.346 66.539 74.594 1.00 96.73 241 GLY B C 1
ATOM 2827 O O . GLY B 1 241 ? 74.507 67.606 74.002 1.00 95.85 241 GLY B O 1
ATOM 2828 N N . ILE B 1 242 ? 73.211 66.166 75.179 1.00 97.49 242 ILE B N 1
ATOM 2829 C CA . ILE B 1 242 ? 72.003 66.978 75.250 1.00 97.68 242 ILE B CA 1
ATOM 2830 C C . ILE B 1 242 ? 72.081 67.875 76.488 1.00 97.67 242 ILE B C 1
ATOM 2831 O O . ILE B 1 242 ? 72.484 67.427 77.557 1.00 97.01 242 ILE B O 1
ATOM 2836 N N . ALA B 1 243 ? 71.678 69.138 76.347 1.00 97.33 243 ALA B N 1
ATOM 2837 C CA . ALA B 1 243 ? 71.709 70.113 77.426 1.00 97.15 243 ALA B CA 1
ATOM 2838 C C . ALA B 1 243 ? 70.360 70.825 77.593 1.00 96.80 243 ALA B C 1
ATOM 2839 O O . ALA B 1 243 ? 69.694 71.133 76.613 1.00 95.95 243 ALA B O 1
ATOM 2841 N N . CYS B 1 244 ? 69.994 71.138 78.825 1.00 96.43 244 CYS B N 1
ATOM 2842 C CA . CYS B 1 244 ? 68.904 72.051 79.150 1.00 96.03 244 CYS B CA 1
ATOM 2843 C C . CYS B 1 244 ? 69.493 73.442 79.422 1.00 95.89 244 CYS B C 1
ATOM 2844 O O . CYS B 1 244 ? 70.336 73.594 80.308 1.00 94.69 244 CYS B O 1
ATOM 2847 N N . LEU B 1 245 ? 69.081 74.443 78.653 1.00 95.15 245 LEU B N 1
ATOM 2848 C CA . LEU B 1 245 ? 69.666 75.784 78.691 1.00 95.01 245 LEU B CA 1
ATOM 2849 C C . LEU B 1 245 ? 68.583 76.865 78.644 1.00 94.60 245 LEU B C 1
ATOM 2850 O O . LEU B 1 245 ? 67.596 76.713 77.923 1.00 93.68 245 LEU B O 1
ATOM 2855 N N . PRO B 1 246 ? 68.793 77.986 79.344 1.00 94.18 246 PRO B N 1
ATOM 2856 C CA . PRO B 1 246 ? 67.939 79.152 79.199 1.00 93.86 246 PRO B CA 1
ATOM 2857 C C . PRO B 1 246 ? 68.197 79.866 77.867 1.00 93.68 246 PRO B C 1
ATOM 2858 O O . PRO B 1 246 ? 69.318 79.893 77.355 1.00 92.44 246 PRO B O 1
ATOM 2862 N N . ASP B 1 247 ? 67.142 80.501 77.346 1.00 91.81 247 ASP B N 1
ATOM 2863 C CA . ASP B 1 247 ? 67.165 81.272 76.101 1.00 90.51 247 ASP B CA 1
ATOM 2864 C C . ASP B 1 247 ? 68.272 82.350 76.056 1.00 91.05 247 ASP B C 1
ATOM 2865 O O . ASP B 1 247 ? 68.943 82.491 75.032 1.00 88.09 247 ASP B O 1
ATOM 2870 N N . TYR B 1 248 ? 68.547 83.045 77.180 1.00 92.05 248 TYR B N 1
ATOM 2871 C CA . TYR B 1 248 ? 69.601 84.070 77.245 1.00 92.25 248 TYR B CA 1
ATOM 2872 C C . TYR B 1 248 ? 71.031 83.524 77.085 1.00 92.44 248 TYR B C 1
ATOM 2873 O O . TYR B 1 248 ? 71.951 84.293 76.786 1.00 91.04 248 TYR B O 1
ATOM 2882 N N . ILE B 1 249 ? 71.236 82.235 77.272 1.00 93.50 249 ILE B N 1
ATOM 2883 C CA . ILE B 1 249 ? 72.513 81.557 77.003 1.00 93.70 249 ILE B CA 1
ATOM 2884 C C . ILE B 1 249 ? 72.573 81.108 75.545 1.00 93.04 249 ILE B C 1
ATOM 2885 O O . ILE B 1 249 ? 73.598 81.276 74.877 1.00 90.89 249 ILE B O 1
ATOM 2890 N N . VAL B 1 250 ? 71.475 80.538 75.058 1.00 92.13 250 VAL B N 1
ATOM 2891 C CA . VAL B 1 250 ? 71.397 79.974 73.706 1.00 90.65 250 VAL B CA 1
ATOM 2892 C C . VAL B 1 250 ? 71.423 81.084 72.649 1.00 87.60 250 VAL B C 1
ATOM 2893 O O . VAL B 1 250 ? 72.260 81.051 71.742 1.00 80.54 250 VAL B O 1
ATOM 2897 N N . GLY B 1 251 ? 70.569 82.100 72.803 1.00 85.33 251 GLY B N 1
ATOM 2898 C CA . GLY B 1 251 ? 70.460 83.213 71.870 1.00 82.16 251 GLY B CA 1
ATOM 2899 C C . GLY B 1 251 ? 69.568 82.916 70.658 1.00 80.45 251 GLY B C 1
ATOM 2900 O O . GLY B 1 251 ? 68.954 81.861 70.563 1.00 74.15 251 GLY B O 1
ATOM 2901 N N . ARG B 1 252 ? 69.499 83.869 69.727 1.00 74.47 252 ARG B N 1
ATOM 2902 C CA . ARG B 1 252 ? 68.584 83.807 68.562 1.00 69.86 252 ARG B CA 1
ATOM 2903 C C . ARG B 1 252 ? 69.048 82.876 67.444 1.00 68.72 252 ARG B C 1
ATOM 2904 O O . ARG B 1 252 ? 68.208 82.382 66.689 1.00 61.06 252 ARG B O 1
ATOM 2912 N N . ASP B 1 253 ? 70.347 82.704 67.313 1.00 64.45 253 ASP B N 1
ATOM 2913 C CA . ASP B 1 253 ? 70.959 81.861 66.282 1.00 63.03 253 ASP B CA 1
ATOM 2914 C C . ASP B 1 253 ? 71.929 80.880 66.962 1.00 66.30 253 ASP B C 1
ATOM 2915 O O . ASP B 1 253 ? 73.137 81.090 67.003 1.00 60.08 253 ASP B O 1
ATOM 2920 N N . PRO B 1 254 ? 71.372 79.837 67.568 1.00 70.20 254 PRO B N 1
ATOM 2921 C CA . PRO B 1 254 ? 72.148 79.012 68.481 1.00 69.04 254 PRO B CA 1
ATOM 2922 C C . PRO B 1 254 ? 73.128 78.048 67.797 1.00 71.84 254 PRO B C 1
ATOM 2923 O O . PRO B 1 254 ? 74.088 77.619 68.433 1.00 67.10 254 PRO B O 1
ATOM 2927 N N . GLY B 1 255 ? 72.858 77.673 66.545 1.00 77.11 255 GLY B N 1
ATOM 2928 C CA . GLY B 1 255 ? 73.515 76.505 65.952 1.00 80.11 255 GLY B CA 1
ATOM 2929 C C . GLY B 1 255 ? 73.146 75.176 66.629 1.00 84.61 255 GLY B C 1
ATOM 2930 O O . GLY B 1 255 ? 73.801 74.161 66.388 1.00 82.54 255 GLY B O 1
ATOM 2931 N N . LEU B 1 256 ? 72.115 75.172 67.480 1.00 88.28 256 LEU B N 1
ATOM 2932 C CA . LEU B 1 256 ? 71.616 74.013 68.214 1.00 90.25 256 LEU B CA 1
ATOM 2933 C C . LEU B 1 256 ? 70.189 73.664 67.764 1.00 89.82 256 LEU B C 1
ATOM 2934 O O . LEU B 1 256 ? 69.376 74.549 67.503 1.00 88.41 256 LEU B O 1
ATOM 2939 N N . ILE B 1 257 ? 69.878 72.376 67.744 1.00 90.63 257 ILE B N 1
ATOM 2940 C CA . ILE B 1 257 ? 68.527 71.857 67.521 1.00 90.30 257 ILE B CA 1
ATOM 2941 C C . ILE B 1 257 ? 67.789 71.901 68.848 1.00 91.49 257 ILE B C 1
ATOM 2942 O O . ILE B 1 257 ? 68.284 71.381 69.843 1.00 91.16 257 ILE B O 1
ATOM 2947 N N . GLN B 1 258 ? 66.592 72.493 68.865 1.00 90.57 258 GLN B N 1
ATOM 2948 C CA . GLN B 1 258 ? 65.696 72.409 70.011 1.00 89.80 258 GLN B CA 1
ATOM 2949 C C . GLN B 1 258 ? 64.906 71.102 69.951 1.00 89.41 258 GLN B C 1
ATOM 2950 O O . GLN B 1 258 ? 64.186 70.854 68.980 1.00 88.38 258 GLN B O 1
ATOM 2956 N N . LEU B 1 259 ? 65.027 70.285 70.983 1.00 91.39 259 LEU B N 1
ATOM 2957 C CA . LEU B 1 259 ? 64.370 68.987 71.075 1.00 91.11 259 LEU B CA 1
ATOM 2958 C C . LEU B 1 259 ? 62.985 69.118 71.717 1.00 89.88 259 LEU B C 1
ATOM 2959 O O . LEU B 1 259 ? 62.844 69.683 72.809 1.00 87.34 259 LEU B O 1
ATOM 2964 N N . SER B 1 260 ? 61.975 68.545 71.064 1.00 87.19 260 SER B N 1
ATOM 2965 C CA . SER B 1 260 ? 60.605 68.514 71.571 1.00 84.95 260 SER B CA 1
ATOM 2966 C C . SER B 1 260 ? 60.340 67.196 72.301 1.00 85.66 260 SER B C 1
ATOM 2967 O O . SER B 1 260 ? 59.872 66.233 71.704 1.00 80.36 260 SER B O 1
ATOM 2970 N N . LEU B 1 261 ? 60.619 67.160 73.605 1.00 87.87 261 LEU B N 1
ATOM 2971 C CA . LEU B 1 261 ? 60.476 65.941 74.420 1.00 88.01 261 LEU B CA 1
ATOM 2972 C C . LEU B 1 261 ? 59.068 65.750 75.025 1.00 86.29 261 LEU B C 1
ATOM 2973 O O . LEU B 1 261 ? 58.901 64.929 75.925 1.00 78.76 261 LEU B O 1
ATOM 2978 N N . ALA B 1 262 ? 58.069 66.488 74.543 1.00 82.93 262 ALA B N 1
ATOM 2979 C CA . ALA B 1 262 ? 56.708 66.493 75.093 1.00 81.11 262 ALA B CA 1
ATOM 2980 C C . ALA B 1 262 ? 56.657 66.786 76.612 1.00 82.33 262 ALA B C 1
ATOM 2981 O O . ALA B 1 262 ? 55.817 66.247 77.338 1.00 76.49 262 ALA B O 1
ATOM 2983 N N . ALA B 1 263 ? 57.558 67.623 77.087 1.00 83.69 263 ALA B N 1
ATOM 2984 C CA . ALA B 1 263 ? 57.632 68.054 78.472 1.00 83.16 263 ALA B CA 1
ATOM 2985 C C . ALA B 1 263 ? 57.866 69.568 78.545 1.00 84.23 263 ALA B C 1
ATOM 2986 O O . ALA B 1 263 ? 58.702 70.104 77.819 1.00 78.96 263 ALA B O 1
ATOM 2988 N N . ASP B 1 264 ? 57.149 70.238 79.450 1.00 84.09 264 ASP B N 1
ATOM 2989 C CA . ASP B 1 264 ? 57.352 71.647 79.743 1.00 84.07 264 ASP B CA 1
ATOM 2990 C C . ASP B 1 264 ? 58.312 71.811 80.924 1.00 86.45 264 ASP B C 1
ATOM 2991 O O . ASP B 1 264 ? 58.137 71.199 81.981 1.00 83.16 264 ASP B O 1
ATOM 2996 N N . ILE B 1 265 ? 59.299 72.667 80.747 1.00 88.53 265 ILE B N 1
ATOM 2997 C CA . ILE B 1 265 ? 60.202 73.109 81.812 1.00 90.19 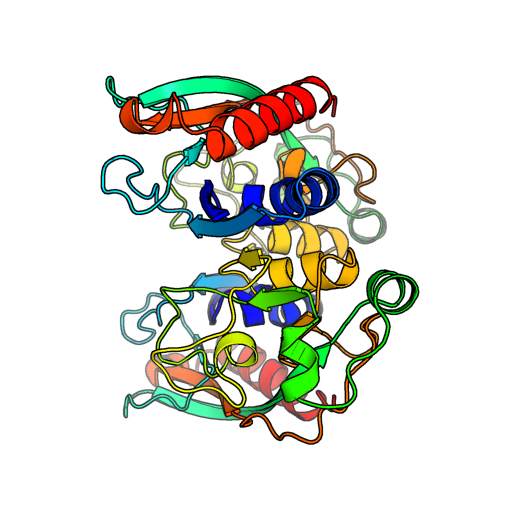265 ILE B CA 1
ATOM 2998 C C . ILE B 1 265 ? 59.675 74.450 82.328 1.00 89.92 265 ILE B C 1
ATOM 2999 O O . ILE B 1 265 ? 59.350 75.321 81.514 1.00 87.77 265 ILE B O 1
ATOM 3004 N N . PRO B 1 266 ? 59.590 74.661 83.644 1.00 89.31 266 PRO B N 1
ATOM 3005 C CA . PRO B 1 266 ? 59.102 75.916 84.194 1.00 88.57 266 PRO B CA 1
ATOM 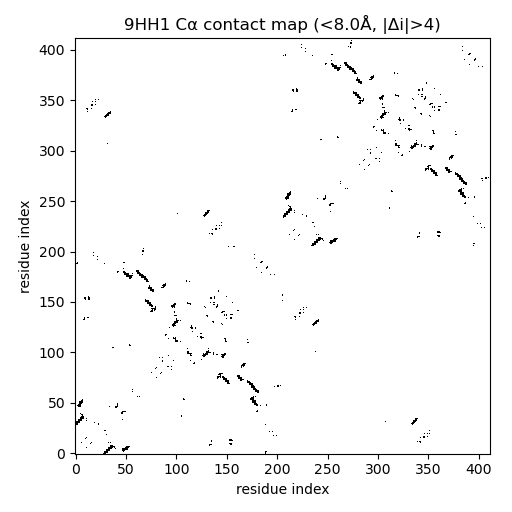3006 C C . PRO B 1 266 ? 59.889 77.129 83.682 1.00 89.41 266 PRO B C 1
ATOM 3007 O O . PRO B 1 266 ? 61.117 77.133 83.660 1.00 87.94 266 PRO B O 1
ATOM 3011 N N . SER B 1 267 ? 59.161 78.181 83.313 1.00 90.06 267 SER B N 1
ATOM 3012 C CA . SER B 1 267 ? 59.752 79.493 83.050 1.00 90.15 267 SER B CA 1
ATOM 3013 C C . SER B 1 267 ? 59.925 80.279 84.353 1.00 90.47 267 SER B C 1
ATOM 3014 O O . SER B 1 267 ? 59.251 80.024 85.353 1.00 89.17 267 SER B O 1
ATOM 3017 N N . PHE B 1 268 ? 60.801 81.270 84.328 1.00 91.05 268 PHE B N 1
ATOM 3018 C CA . PHE B 1 268 ? 60.995 82.183 85.448 1.00 91.27 268 PHE B CA 1
ATOM 3019 C C . PHE B 1 268 ? 61.214 83.609 84.953 1.00 91.61 268 PHE B C 1
ATOM 3020 O O . PHE B 1 268 ? 61.630 83.844 83.824 1.00 90.59 268 PHE B O 1
ATOM 3028 N N . ASP B 1 269 ? 60.934 84.581 85.817 1.00 92.03 269 ASP B N 1
ATOM 3029 C CA . ASP B 1 269 ? 61.091 85.990 85.495 1.00 92.58 269 ASP B CA 1
ATOM 3030 C C . ASP B 1 269 ? 62.422 86.540 86.010 1.00 93.01 269 ASP B C 1
ATOM 3031 O O . ASP B 1 269 ? 62.858 86.218 87.120 1.00 92.09 269 ASP B O 1
ATOM 3036 N N . THR B 1 270 ? 63.023 87.440 85.234 1.00 94.34 270 THR B N 1
ATOM 3037 C CA . THR B 1 270 ? 64.162 88.247 85.659 1.00 94.62 270 THR B CA 1
ATOM 3038 C C . THR B 1 270 ? 63.719 89.630 86.131 1.00 94.74 270 THR B C 1
ATOM 3039 O O . THR B 1 270 ? 62.726 90.189 85.646 1.00 93.83 270 THR B O 1
ATOM 3043 N N . TYR B 1 271 ? 64.469 90.198 87.068 1.00 95.09 271 TYR B N 1
ATOM 3044 C CA . TYR B 1 271 ? 64.173 91.493 87.670 1.00 95.20 271 TYR B CA 1
ATOM 3045 C C . TYR B 1 271 ? 65.424 92.361 87.736 1.00 95.43 271 TYR B C 1
ATOM 3046 O O . TYR B 1 271 ? 66.488 91.912 88.151 1.00 94.56 271 TYR B O 1
ATOM 3055 N N . PHE B 1 272 ? 65.273 93.645 87.381 1.00 95.34 272 PHE B N 1
ATOM 3056 C CA . PHE B 1 272 ? 66.246 94.683 87.708 1.00 95.58 272 PHE B CA 1
ATOM 3057 C C . PHE B 1 272 ? 65.882 95.295 89.061 1.00 95.37 272 PHE B C 1
ATOM 3058 O O . PHE B 1 272 ? 64.721 95.657 89.270 1.00 94.45 272 PHE B O 1
ATOM 3066 N N . CYS B 1 273 ? 66.840 95.420 89.944 1.00 95.30 273 CYS B N 1
ATOM 3067 C CA . CYS B 1 273 ? 66.629 96.020 91.250 1.00 94.94 273 CYS B CA 1
ATOM 3068 C C . CYS B 1 273 ? 67.792 96.914 91.683 1.00 95.31 273 CYS B C 1
ATOM 3069 O O . CYS B 1 273 ? 68.933 96.749 91.248 1.00 94.55 273 CYS B O 1
ATOM 3072 N N . TYR B 1 274 ? 67.473 97.885 92.535 1.00 94.27 274 TYR B N 1
ATOM 3073 C CA . TYR B 1 274 ? 68.433 98.852 93.067 1.00 94.15 274 TYR B CA 1
ATOM 3074 C C . TYR B 1 274 ? 67.911 99.448 94.385 1.00 93.79 274 TYR B C 1
ATOM 3075 O O . TYR B 1 274 ? 66.693 99.527 94.573 1.00 92.59 274 TYR B O 1
ATOM 3084 N N . PRO B 1 275 ? 68.791 99.900 95.296 1.00 92.40 275 PRO B N 1
ATOM 3085 C CA . PRO B 1 275 ? 68.378 100.524 96.544 1.00 91.20 275 PRO B CA 1
ATOM 3086 C C . PRO B 1 275 ? 67.778 101.919 96.299 1.00 90.84 275 PRO B C 1
ATOM 3087 O O . PRO B 1 275 ? 68.163 102.623 95.362 1.00 89.14 275 PRO B O 1
ATOM 3091 N N . ASP B 1 276 ? 66.859 102.345 97.168 1.00 89.63 276 ASP B N 1
ATOM 3092 C CA . ASP B 1 276 ? 66.189 103.648 97.051 1.00 88.21 276 ASP B CA 1
ATOM 3093 C C . ASP B 1 276 ? 67.179 104.829 97.040 1.00 87.50 276 ASP B C 1
ATOM 3094 O O . ASP B 1 276 ? 66.953 105.844 96.375 1.00 83.92 276 ASP B O 1
ATOM 3099 N N . GLU B 1 277 ? 68.325 104.666 97.691 1.00 87.33 277 GLU B N 1
ATOM 3100 C CA . GLU B 1 277 ? 69.431 105.638 97.712 1.00 85.69 277 GLU B CA 1
ATOM 3101 C C . GLU B 1 277 ? 69.918 106.006 96.299 1.00 86.29 277 GLU B C 1
ATOM 3102 O O . GLU B 1 277 ? 70.323 107.140 96.049 1.00 83.79 277 GLU B O 1
ATOM 3108 N N . MET B 1 278 ? 69.846 105.069 95.367 1.00 86.35 278 MET B N 1
ATOM 3109 C CA . MET B 1 278 ? 70.349 105.230 94.002 1.00 86.46 278 MET B CA 1
ATOM 3110 C C . MET B 1 278 ? 69.301 105.777 93.020 1.00 87.32 278 MET B C 1
ATOM 3111 O O . MET B 1 278 ? 69.648 106.132 91.899 1.00 85.42 278 MET B O 1
ATOM 3116 N N . LYS B 1 279 ? 68.017 105.892 93.414 1.00 87.31 279 LYS B N 1
ATOM 3117 C CA . LYS B 1 279 ? 66.902 106.211 92.506 1.00 86.88 279 LYS B CA 1
ATOM 3118 C C . LYS B 1 279 ? 67.043 107.524 91.727 1.00 87.06 279 LYS B C 1
ATOM 3119 O O . LYS B 1 279 ? 66.430 107.676 90.669 1.00 84.39 279 LYS B O 1
ATOM 3125 N N . ASN B 1 280 ? 67.810 108.461 92.260 1.00 87.52 280 ASN B N 1
ATOM 3126 C CA . ASN B 1 280 ? 68.013 109.772 91.659 1.00 87.03 280 ASN B CA 1
ATOM 3127 C C . ASN B 1 280 ? 69.352 109.919 90.918 1.00 87.12 280 ASN B C 1
ATOM 3128 O O . ASN B 1 280 ? 69.553 110.922 90.241 1.00 83.86 280 ASN B O 1
ATOM 3133 N N . ALA B 1 281 ? 70.238 108.946 91.006 1.00 88.73 281 ALA B N 1
ATOM 3134 C CA . ALA B 1 281 ? 71.522 108.979 90.321 1.00 88.94 281 ALA B CA 1
ATOM 3135 C C . ALA B 1 281 ? 71.328 108.879 88.793 1.00 89.65 281 ALA B C 1
ATOM 3136 O O . ALA B 1 281 ? 70.792 107.892 88.303 1.00 88.62 281 ALA B O 1
ATOM 3138 N N . ALA B 1 282 ? 71.804 109.875 88.049 1.00 88.16 282 ALA B N 1
ATOM 3139 C CA . ALA B 1 282 ? 71.680 109.924 86.590 1.00 87.80 282 ALA B CA 1
ATOM 3140 C C . ALA B 1 282 ? 72.263 108.674 85.923 1.00 88.91 282 ALA B C 1
ATOM 3141 O O . ALA B 1 282 ? 71.598 108.042 85.105 1.00 88.10 282 ALA B O 1
ATOM 3143 N N . LYS B 1 283 ? 73.445 108.238 86.342 1.00 90.78 283 LYS B N 1
ATOM 3144 C CA . LYS B 1 283 ? 74.107 107.011 85.873 1.00 91.58 283 LYS B CA 1
ATOM 3145 C C . LYS B 1 283 ? 73.235 105.756 86.027 1.00 92.25 283 LYS B C 1
ATOM 3146 O O . LYS B 1 283 ? 73.228 104.910 85.136 1.00 91.46 283 LYS B O 1
ATOM 3152 N N . LEU B 1 284 ? 72.481 105.642 87.116 1.00 92.35 284 LEU B N 1
ATOM 3153 C CA . LEU B 1 284 ? 71.589 104.503 87.336 1.00 92.70 284 LEU B CA 1
ATOM 3154 C C . LEU B 1 284 ? 70.323 104.604 86.486 1.00 92.57 284 LEU B C 1
ATOM 3155 O O . LEU B 1 284 ? 69.881 103.594 85.953 1.00 91.48 284 LEU B O 1
ATOM 3160 N N . LYS B 1 285 ? 69.740 105.802 86.347 1.00 90.52 285 LYS B N 1
ATOM 3161 C CA . LYS B 1 285 ? 68.563 106.019 85.491 1.00 89.15 285 LYS B CA 1
ATOM 3162 C C . LYS B 1 285 ? 68.869 105.640 84.041 1.00 89.31 285 LYS B C 1
ATOM 3163 O O . LYS B 1 285 ? 68.119 104.841 83.475 1.00 88.21 285 LYS B O 1
ATOM 3169 N N . ALA B 1 286 ? 69.974 106.123 83.506 1.00 88.01 286 ALA B N 1
ATOM 3170 C CA . ALA B 1 286 ? 70.458 105.789 82.169 1.00 87.52 286 ALA B CA 1
ATOM 3171 C C . ALA B 1 286 ? 70.561 104.267 81.966 1.00 87.71 286 ALA B C 1
ATOM 3172 O O . ALA B 1 286 ? 69.943 103.707 81.055 1.00 87.05 286 ALA B O 1
ATOM 3174 N N . PHE B 1 287 ? 71.252 103.583 82.880 1.00 92.20 287 PHE B N 1
ATOM 3175 C CA . PHE B 1 287 ? 71.415 102.127 82.785 1.00 93.12 287 PHE B CA 1
ATOM 3176 C C . PHE B 1 287 ? 70.097 101.372 82.970 1.00 92.75 287 PHE B C 1
ATOM 3177 O O . PHE B 1 287 ? 69.812 100.450 82.207 1.00 92.11 287 PHE B O 1
ATOM 3185 N N . ARG B 1 288 ? 69.269 101.763 83.945 1.00 92.12 288 ARG B N 1
ATOM 3186 C CA . ARG B 1 288 ? 67.951 101.151 84.191 1.00 91.05 288 ARG B CA 1
ATOM 3187 C C . ARG B 1 288 ? 67.066 101.231 82.956 1.00 89.95 288 ARG B C 1
ATOM 3188 O O . ARG B 1 288 ? 66.481 100.232 82.563 1.00 89.15 288 ARG B O 1
ATOM 3196 N N . ASP B 1 289 ? 66.934 102.430 82.396 1.00 87.26 289 ASP B N 1
ATOM 3197 C CA . ASP B 1 289 ? 66.004 102.672 81.298 1.00 84.26 289 ASP B CA 1
ATOM 3198 C C . ASP B 1 289 ? 66.482 101.968 80.025 1.00 83.38 289 ASP B C 1
ATOM 3199 O O . ASP B 1 289 ? 65.679 101.338 79.328 1.00 81.98 289 ASP B O 1
ATOM 3204 N N . PHE B 1 290 ? 67.794 101.943 79.797 1.00 87.31 290 PHE B N 1
ATOM 3205 C CA . PHE B 1 290 ? 68.408 101.135 78.747 1.00 86.77 290 PHE B CA 1
ATOM 3206 C C . PHE B 1 290 ? 68.117 99.634 78.917 1.00 86.47 290 PHE B C 1
ATOM 3207 O O . PHE B 1 290 ? 67.619 99.000 77.992 1.00 86.02 290 PHE B O 1
ATOM 3215 N N . ILE B 1 291 ? 68.378 99.065 80.089 1.00 90.12 291 ILE B N 1
ATOM 3216 C CA . ILE B 1 291 ? 68.170 97.633 80.351 1.00 90.80 291 ILE B CA 1
ATOM 3217 C C . ILE B 1 291 ? 66.693 97.249 80.243 1.00 89.43 291 ILE B C 1
ATOM 3218 O O . ILE B 1 291 ? 66.370 96.234 79.636 1.00 88.06 291 ILE B O 1
ATOM 3223 N N . VAL B 1 292 ? 65.781 98.076 80.771 1.00 87.21 292 VAL B N 1
ATOM 3224 C CA . VAL B 1 292 ? 64.340 97.853 80.648 1.00 85.12 292 VAL B CA 1
ATOM 3225 C C . VAL B 1 292 ? 63.904 97.867 79.175 1.00 82.87 292 VAL B C 1
ATOM 3226 O O . VAL B 1 292 ? 63.136 96.998 78.762 1.00 80.69 292 VAL B O 1
ATOM 3230 N N . ALA B 1 293 ? 64.414 98.802 78.385 1.00 81.57 293 ALA B N 1
ATOM 3231 C CA . ALA B 1 293 ? 64.137 98.850 76.953 1.00 78.05 293 ALA B CA 1
ATOM 3232 C C . ALA B 1 293 ? 64.684 97.606 76.225 1.00 77.24 293 ALA B C 1
ATOM 3233 O O . ALA B 1 293 ? 63.952 96.968 75.464 1.00 75.21 293 ALA B O 1
ATOM 3235 N N . LYS B 1 294 ? 65.924 97.205 76.505 1.00 81.90 294 LYS B N 1
ATOM 3236 C CA . LYS B 1 294 ? 66.518 96.006 75.908 1.00 81.32 294 LYS B CA 1
ATOM 3237 C C . LYS B 1 294 ? 65.788 94.725 76.296 1.00 81.09 294 LYS B C 1
ATOM 3238 O O . LYS B 1 294 ? 65.567 93.886 75.433 1.00 79.33 294 LYS B O 1
ATOM 3244 N N . ALA B 1 295 ? 65.364 94.606 77.535 1.00 83.94 295 ALA B N 1
ATOM 3245 C CA . ALA B 1 295 ? 64.597 93.460 78.013 1.00 82.54 295 ALA B CA 1
ATOM 3246 C C . ALA B 1 295 ? 63.250 93.320 77.294 1.00 79.93 295 ALA B C 1
ATOM 3247 O O . ALA B 1 295 ? 62.897 92.232 76.856 1.00 76.31 295 ALA B O 1
ATOM 3249 N N . ARG B 1 296 ? 62.513 94.435 77.093 1.00 75.48 296 ARG B N 1
ATOM 3250 C CA . ARG B 1 296 ? 61.252 94.427 76.340 1.00 71.45 296 ARG B CA 1
ATOM 3251 C C . ARG B 1 296 ? 61.430 94.003 74.883 1.00 69.81 296 ARG B C 1
ATOM 3252 O O . ARG B 1 296 ? 60.509 93.432 74.307 1.00 64.89 296 ARG B O 1
ATOM 3260 N N . ASN B 1 297 ? 62.584 94.292 74.296 1.00 69.67 297 ASN B N 1
ATOM 3261 C CA . ASN B 1 297 ? 62.880 93.960 72.901 1.00 66.01 297 ASN B CA 1
ATOM 3262 C C . ASN B 1 297 ? 63.463 92.552 72.729 1.00 65.20 297 ASN B C 1
ATOM 3263 O O . ASN B 1 297 ? 63.704 92.109 71.608 1.00 60.87 297 ASN B O 1
ATOM 3268 N N . TRP B 1 298 ? 63.701 91.872 73.841 1.00 67.75 298 TRP B N 1
ATOM 3269 C CA . TRP B 1 298 ? 64.272 90.530 73.868 1.00 65.26 298 TRP B CA 1
ATOM 3270 C C . TRP B 1 298 ? 63.169 89.470 73.690 1.00 63.72 298 TRP B C 1
ATOM 3271 O O . TRP B 1 298 ? 62.833 88.722 74.597 1.00 59.44 298 TRP B O 1
ATOM 3282 N N . ASN B 1 299 ? 62.594 89.465 72.489 1.00 59.27 299 ASN B N 1
ATOM 3283 C CA . ASN B 1 299 ? 61.739 88.368 72.040 1.00 56.63 299 ASN B CA 1
ATOM 3284 C C . ASN B 1 299 ? 62.648 87.242 71.537 1.00 56.63 299 ASN B C 1
ATOM 3285 O O . ASN B 1 299 ? 63.172 87.320 70.422 1.00 51.04 299 ASN B O 1
ATOM 3290 N N . PHE B 1 300 ? 62.854 86.234 72.372 1.00 55.16 300 PHE B N 1
ATOM 3291 C CA . PHE B 1 300 ? 63.331 84.915 71.981 1.00 51.50 300 PHE B CA 1
ATOM 3292 C C . PHE B 1 300 ? 62.148 84.019 71.661 1.00 47.48 300 PHE B C 1
ATOM 3293 O O . PHE B 1 300 ? 61.107 84.115 72.343 1.00 42.62 300 PHE B O 1
#